Protein AF-0000000065965086 (afdb_homodimer)

Nearest PDB structures (foldseek):
  2e5x-assembly1_A-2  TM=9.501E-01  e=7.222E-26  Pyrococcus horikoshii OT3
  2dvn-assembly1_A  TM=9.472E-01  e=3.959E-25  Pyrococcus horikoshii
  2mjp-assembly1_B  TM=9.257E-01  e=1.430E-22  Methanocaldococcus jannaschii
  2j4e-assembly4_H  TM=9.354E-01  e=2.066E-20  Homo sapiens
  2j4e-assembly1_A  TM=9.340E-01  e=8.715E-20  Homo sapiens

InterPro domains:
  IPR002637 RdgB/HAM1 [PF01725] (10-184)
  IPR002637 RdgB/HAM1 [PTHR11067] (7-189)
  IPR002637 RdgB/HAM1 [TIGR00042] (8-185)
  IPR002637 RdgB/HAM1 [cd00515] (8-184)
  IPR020922 dITP/XTP pyrophosphatase [MF_01405] (6-187)
  IPR029001 Inosine triphosphate pyrophosphatase-like [G3DSA:3.90.950.10] (6-189)
  IPR029001 Inosine triphosphate pyrophosphatase-like [SSF52972] (7-188)

Radius of gyration: 23.3 Å; Cα contacts (8 Å, |Δi|>4): 854; chains: 2; bounding box: 51×69×40 Å

Secondary structure (DSSP, 8-state):
-BPTTPPEEEE-S-HHHHHHHHHHHHTTT--EEEE-S----B--S-HHHHHHHHHHHHHHHH-S-EEEEEEEEEEGGGTTEEETTHHHHHTTTHHHHHHHHTTT-S--EEEEEEEEEEE-SS-EEEEEEEEEEEE-SS---SSSSTTGGGEEETT-SS-GGGS-HHHHTTT-HHHHHHHHHHHHHHHHB---/-BPTTPPEEEE-S-HHHHHHHHHHHHTTT--EEEE-S----B--S-HHHHHHHHHHHHHHHH-S-EEEEEEEEEEGGGTTEEETTHHHHHTTTHHHHHHHHTTT-S--EEEEEEEEEEE-SS-EEEEEEEEEEEE-SS---SSSSTTGGGEEETT-SS-GGGS-HHHHTTT-HHHHHHHHHHHHHHHHB---

Structure (mmCIF, N/CA/C/O backbone):
data_AF-0000000065965086-model_v1
#
loop_
_entity.id
_entity.type
_entity.pdbx_description
1 polymer 'dITP/XTP pyrophosphatase'
#
loop_
_atom_site.group_PDB
_atom_site.id
_atom_site.type_symbol
_atom_site.label_atom_id
_atom_site.label_alt_id
_atom_site.label_comp_id
_atom_site.label_asym_id
_atom_site.label_entity_id
_atom_site.label_seq_id
_atom_site.pdbx_PDB_ins_code
_atom_site.Cartn_x
_atom_site.Cartn_y
_atom_site.Cartn_z
_atom_site.occupancy
_atom_site.B_iso_or_equiv
_atom_site.auth_seq_id
_atom_site.auth_comp_id
_atom_site.auth_asym_id
_atom_site.auth_atom_id
_atom_site.pdbx_PDB_model_num
ATOM 1 N N . MET A 1 1 ? -24.266 24.391 8.789 1 73.25 1 MET A N 1
ATOM 2 C CA . MET A 1 1 ? -23.047 25.047 9.258 1 73.25 1 MET A CA 1
ATOM 3 C C . MET A 1 1 ? -22.625 24.516 10.617 1 73.25 1 MET A C 1
ATOM 5 O O . MET A 1 1 ? -23.469 24.078 11.406 1 73.25 1 MET A O 1
ATOM 9 N N . LEU A 1 2 ? -21.281 24.438 10.75 1 80.5 2 LEU A N 1
ATOM 10 C CA . LEU A 1 2 ? -20.75 23.922 12 1 80.5 2 LEU A CA 1
ATOM 11 C C . LEU A 1 2 ? -20.844 24.953 13.109 1 80.5 2 LEU A C 1
ATOM 13 O O . LEU A 1 2 ? -20.656 26.156 12.867 1 80.5 2 LEU A O 1
ATOM 17 N N . ARG A 1 3 ? -21.391 24.547 14.281 1 74.69 3 ARG A N 1
ATOM 18 C CA . ARG A 1 3 ? -21.438 25.453 15.422 1 74.69 3 ARG A CA 1
ATOM 19 C C . ARG A 1 3 ? -20.047 25.922 15.805 1 74.69 3 ARG A C 1
ATOM 21 O O . ARG A 1 3 ? -19.078 25.156 15.719 1 74.69 3 ARG A O 1
ATOM 28 N N . ARG A 1 4 ? -19.969 27.125 16.172 1 74.5 4 ARG A N 1
ATOM 29 C CA . ARG A 1 4 ? -18.703 27.688 16.609 1 74.5 4 ARG A CA 1
ATOM 30 C C . ARG A 1 4 ? -18.203 26.969 17.859 1 74.5 4 ARG A C 1
ATOM 32 O O . ARG A 1 4 ? -18.984 26.656 18.75 1 74.5 4 ARG A O 1
ATOM 39 N N . GLY A 1 5 ? -16.906 26.719 17.891 1 77.19 5 GLY A N 1
ATOM 40 C CA . GLY A 1 5 ? -16.297 26.141 19.078 1 77.19 5 GLY A CA 1
ATOM 41 C C . GLY A 1 5 ? -16.375 24.625 19.109 1 77.19 5 GLY A C 1
ATOM 42 O O . GLY A 1 5 ? -15.969 24 20.094 1 77.19 5 GLY A O 1
ATOM 43 N N . VAL A 1 6 ? -16.875 24.078 18.078 1 84.19 6 VAL A N 1
ATOM 44 C CA . VAL A 1 6 ? -17.016 22.625 18.062 1 84.19 6 VAL A CA 1
ATOM 45 C C . VAL A 1 6 ? -15.633 21.969 17.938 1 84.19 6 VAL A C 1
ATOM 47 O O . VAL A 1 6 ? -14.781 22.438 17.188 1 84.19 6 VAL A O 1
ATOM 50 N N . LYS A 1 7 ? -15.43 20.906 18.719 1 94.12 7 LYS A N 1
ATOM 51 C CA . LYS A 1 7 ? -14.203 20.125 18.656 1 94.12 7 LYS A CA 1
ATOM 52 C C . LYS A 1 7 ? -14.195 19.219 17.438 1 94.12 7 LYS A C 1
ATOM 54 O O . LYS A 1 7 ? -15.172 18.516 17.172 1 94.12 7 LYS A O 1
ATOM 59 N N . ILE A 1 8 ? -13.172 19.266 16.75 1 97.44 8 ILE A N 1
ATOM 60 C CA . ILE A 1 8 ? -13.039 18.453 15.547 1 97.44 8 ILE A CA 1
ATOM 61 C C . ILE A 1 8 ? -12.227 17.203 15.875 1 97.44 8 ILE A C 1
ATOM 63 O O . ILE A 1 8 ? -11.141 17.281 16.453 1 97.44 8 ILE A O 1
ATOM 67 N N . GLY A 1 9 ? -12.781 16.016 15.57 1 98.38 9 GLY A N 1
ATOM 68 C CA . GLY A 1 9 ? -12.047 14.781 15.758 1 98.38 9 GLY A CA 1
ATOM 69 C C . GLY A 1 9 ? -10.953 14.578 14.719 1 98.38 9 GLY A C 1
ATOM 70 O O . GLY A 1 9 ? -11.133 14.906 13.547 1 98.38 9 GLY A O 1
ATOM 71 N N . VAL A 1 10 ? -9.836 14.062 15.211 1 98.69 10 VAL A N 1
ATOM 72 C CA . VAL A 1 10 ? -8.758 13.648 14.328 1 98.69 10 VAL A CA 1
ATOM 73 C C . VAL A 1 10 ? -8.586 12.133 14.406 1 98.69 10 VAL A C 1
ATOM 75 O O . VAL A 1 10 ? -8.289 11.594 15.477 1 98.69 10 VAL A O 1
ATOM 78 N N . LEU A 1 11 ? -8.812 11.477 13.281 1 98.56 11 LEU A N 1
ATOM 79 C CA . LEU A 1 11 ? -8.594 10.031 13.25 1 98.56 11 LEU A CA 1
ATOM 80 C C . LEU A 1 11 ? -7.258 9.695 12.594 1 98.56 11 LEU A C 1
ATOM 82 O O . LEU A 1 11 ? -7.125 9.805 11.367 1 98.56 11 LEU A O 1
ATOM 86 N N . THR A 1 12 ? -6.324 9.281 13.422 1 97.62 12 THR A N 1
ATOM 87 C CA . THR A 1 12 ? -5.016 8.82 12.969 1 97.62 12 THR A CA 1
ATOM 88 C C . THR A 1 12 ? -4.418 7.824 13.953 1 97.62 12 THR A C 1
ATOM 90 O O . THR A 1 12 ? -4.602 7.961 15.164 1 97.62 12 THR A O 1
ATOM 93 N N . ASN A 1 13 ? -3.762 6.828 13.43 1 94.31 13 ASN A N 1
ATOM 94 C CA . ASN A 1 13 ? -3.057 5.887 14.289 1 94.31 13 ASN A CA 1
ATOM 95 C C . ASN A 1 13 ? -1.601 6.293 14.492 1 94.31 13 ASN A C 1
ATOM 97 O O . ASN A 1 13 ? -0.839 5.582 15.148 1 94.31 13 ASN A O 1
ATOM 101 N N . ASN A 1 14 ? -1.212 7.398 13.922 1 95.12 14 ASN A N 1
ATOM 102 C CA . ASN A 1 14 ? 0.123 7.969 14.078 1 95.12 14 ASN A CA 1
ATOM 103 C C . ASN A 1 14 ? 0.13 9.133 15.062 1 95.12 14 ASN A C 1
ATOM 105 O O . ASN A 1 14 ? -0.275 10.242 14.719 1 95.12 14 ASN A O 1
ATOM 109 N N . GLU A 1 15 ? 0.696 8.883 16.234 1 95.75 15 GLU A N 1
ATOM 110 C CA . GLU A 1 15 ? 0.682 9.883 17.297 1 95.75 15 GLU A CA 1
ATOM 111 C C . GLU A 1 15 ? 1.448 11.141 16.891 1 95.75 15 GLU A C 1
ATOM 113 O O . GLU A 1 15 ? 1.092 12.25 17.297 1 95.75 15 GLU A O 1
ATOM 118 N N . ASN A 1 16 ? 2.463 10.977 16.125 1 96.19 16 ASN A N 1
ATOM 119 C CA . ASN A 1 16 ? 3.246 12.117 15.672 1 96.19 16 ASN A CA 1
ATOM 120 C C . ASN A 1 16 ? 2.42 13.047 14.789 1 96.19 16 ASN A C 1
ATOM 122 O O . ASN A 1 16 ? 2.535 14.273 14.891 1 96.19 16 ASN A O 1
ATOM 126 N N . LYS A 1 17 ? 1.606 12.43 13.945 1 97.19 17 LYS A N 1
ATOM 127 C CA . LYS A 1 17 ? 0.723 13.242 13.109 1 97.19 17 LYS A CA 1
ATOM 128 C C . LYS A 1 17 ? -0.231 14.07 13.961 1 97.19 17 LYS A C 1
ATOM 130 O O . LYS A 1 17 ? -0.473 15.242 13.672 1 97.19 17 LYS A O 1
ATOM 135 N N . PHE A 1 18 ? -0.78 13.508 14.961 1 97.69 18 PHE A N 1
ATOM 136 C CA . PHE A 1 18 ? -1.714 14.227 15.82 1 97.69 18 PHE A CA 1
ATOM 137 C C . PHE A 1 18 ? -1.021 15.391 16.516 1 97.69 18 PHE A C 1
ATOM 139 O O . PHE A 1 18 ? -1.572 16.5 16.594 1 97.69 18 PHE A O 1
ATOM 146 N N . ILE A 1 19 ? 0.14 15.133 17.031 1 97.38 19 ILE A N 1
ATOM 147 C CA . ILE A 1 19 ? 0.905 16.156 17.719 1 97.38 19 ILE A CA 1
ATOM 148 C C . ILE A 1 19 ? 1.175 17.328 16.781 1 97.38 19 ILE A C 1
ATOM 150 O O . ILE A 1 19 ? 1.008 18.484 17.156 1 97.38 19 ILE A O 1
ATOM 154 N N . GLU A 1 20 ? 1.538 17.031 15.57 1 97.75 20 GLU A N 1
ATOM 155 C CA . GLU A 1 20 ? 1.767 18.078 14.578 1 97.75 20 GLU A CA 1
ATOM 156 C C . GLU A 1 20 ? 0.499 18.891 14.328 1 97.75 20 GLU A C 1
ATOM 158 O O . GLU A 1 20 ? 0.535 20.125 14.336 1 97.75 20 GLU A O 1
ATOM 163 N N . LEU A 1 21 ? -0.582 18.219 14.109 1 97.88 21 LEU A N 1
ATOM 164 C CA . LEU A 1 21 ? -1.849 18.875 13.812 1 97.88 21 LEU A CA 1
ATOM 165 C C . LEU A 1 21 ? -2.297 19.75 14.984 1 97.88 21 LEU A C 1
ATOM 167 O O . LEU A 1 21 ? -2.777 20.859 14.789 1 97.88 21 LEU A O 1
ATOM 171 N N . LYS A 1 22 ? -2.162 19.188 16.125 1 97.19 22 LYS A N 1
ATOM 172 C CA . LYS A 1 22 ? -2.543 19.922 17.328 1 97.19 22 LYS A CA 1
ATOM 173 C C . LYS A 1 22 ? -1.755 21.234 17.453 1 97.19 22 LYS A C 1
ATOM 175 O O . LYS A 1 22 ? -2.318 22.266 17.781 1 97.19 22 LYS A O 1
ATOM 180 N N . GLU A 1 23 ? -0.49 21.125 17.188 1 96.88 23 GLU A N 1
ATOM 181 C CA . GLU A 1 23 ? 0.363 22.312 17.25 1 96.88 23 GLU A CA 1
ATOM 182 C C . GLU A 1 23 ? -0.051 23.328 16.188 1 96.88 23 GLU A C 1
ATOM 184 O O . GLU A 1 23 ? -0.12 24.531 16.484 1 96.88 23 GLU A O 1
ATOM 189 N N . ILE A 1 24 ? -0.309 22.906 15 1 97 24 ILE A N 1
ATOM 190 C CA . ILE A 1 24 ? -0.729 23.797 13.906 1 97 24 ILE A CA 1
ATOM 191 C C . ILE A 1 24 ? -2.057 24.453 14.266 1 97 24 ILE A C 1
ATOM 193 O O . ILE A 1 24 ? -2.244 25.656 14.023 1 97 24 ILE A O 1
ATOM 197 N N . ALA A 1 25 ? -2.924 23.719 14.867 1 96.5 25 ALA A N 1
ATOM 198 C CA . ALA A 1 25 ? -4.285 24.156 15.156 1 96.5 25 ALA A CA 1
ATOM 199 C C . ALA A 1 25 ? -4.285 25.344 16.125 1 96.5 25 ALA A C 1
ATOM 201 O O . ALA A 1 25 ? -5.203 26.172 16.109 1 96.5 25 ALA A O 1
ATOM 202 N N . LYS A 1 26 ? -3.283 25.391 16.922 1 93.69 26 LYS A N 1
ATOM 203 C CA . LYS A 1 26 ? -3.162 26.484 17.891 1 93.69 26 LYS A CA 1
ATOM 204 C C . LYS A 1 26 ? -3.154 27.828 17.172 1 93.69 26 LYS A C 1
ATOM 206 O O . LYS A 1 26 ? -3.674 28.828 17.703 1 93.69 26 LYS A O 1
ATOM 211 N N . ASN A 1 27 ? -2.625 27.828 16.031 1 93.19 27 ASN A N 1
ATOM 212 C CA . ASN A 1 27 ? -2.514 29.062 15.273 1 93.19 27 ASN A CA 1
ATOM 213 C C . ASN A 1 27 ? -3.863 29.5 14.711 1 93.19 27 ASN A C 1
ATOM 215 O O . ASN A 1 27 ? -4.016 30.656 14.273 1 93.19 27 ASN A O 1
ATOM 219 N N . PHE A 1 28 ? -4.828 28.672 14.758 1 93.62 28 PHE A N 1
ATOM 220 C CA . PHE A 1 28 ? -6.113 28.969 14.141 1 93.62 28 PHE A CA 1
ATOM 221 C C . PHE A 1 28 ? -7.238 28.906 15.172 1 93.62 28 PHE A C 1
ATOM 223 O O . PHE A 1 28 ? -8.414 29.047 14.82 1 93.62 28 PHE A O 1
ATOM 230 N N . ASN A 1 29 ? -6.949 28.688 16.438 1 90.75 29 ASN A N 1
ATOM 231 C CA . ASN A 1 29 ? -7.914 28.562 17.531 1 90.75 29 ASN A CA 1
ATOM 232 C C . ASN A 1 29 ? -8.922 27.453 17.266 1 90.75 29 ASN A C 1
ATOM 234 O O . ASN A 1 29 ? -10.125 27.641 17.453 1 90.75 29 ASN A O 1
ATOM 238 N N . ILE A 1 30 ? -8.484 26.359 16.656 1 95.12 30 ILE A N 1
ATOM 239 C CA . ILE A 1 30 ? -9.289 25.172 16.422 1 95.12 30 ILE A CA 1
ATOM 240 C C . ILE A 1 30 ? -8.953 24.109 17.469 1 95.12 30 ILE A C 1
ATOM 242 O O . ILE A 1 30 ? -7.777 23.844 17.75 1 95.12 30 ILE A O 1
ATOM 246 N N . GLU A 1 31 ? -9.898 23.562 18.031 1 95.31 31 GLU A N 1
ATOM 247 C CA . GLU A 1 31 ? -9.703 22.5 19.016 1 95.31 31 GLU A CA 1
ATOM 248 C C . GLU A 1 31 ? -9.828 21.125 18.375 1 95.31 31 GLU A C 1
ATOM 250 O O . GLU A 1 31 ? -10.836 20.828 17.734 1 95.31 31 GLU A O 1
ATOM 255 N N . LEU A 1 32 ? -8.812 20.359 18.578 1 97.75 32 LEU A N 1
ATOM 256 C CA . LEU A 1 32 ? -8.781 19.016 18 1 97.75 32 LEU A CA 1
ATOM 257 C C . LEU A 1 32 ? -8.859 17.953 19.094 1 97.75 32 LEU A C 1
ATOM 259 O O . LEU A 1 32 ? -8.336 18.141 20.188 1 97.75 32 LEU A O 1
ATOM 263 N N . GLU A 1 33 ? -9.5 16.859 18.812 1 97.62 33 GLU A N 1
ATOM 264 C CA . GLU A 1 33 ? -9.562 15.68 19.656 1 97.62 33 GLU A CA 1
ATOM 265 C C . GLU A 1 33 ? -9.047 14.438 18.938 1 97.62 33 GLU A C 1
ATOM 267 O O . GLU A 1 33 ? -9.461 14.164 17.812 1 97.62 33 GLU A O 1
ATOM 272 N N . HIS A 1 34 ? -8.18 13.742 19.625 1 97.81 34 HIS A N 1
ATOM 273 C CA . HIS A 1 34 ? -7.672 12.5 19.031 1 97.81 34 HIS A CA 1
ATOM 274 C C . HIS A 1 34 ? -8.695 11.375 19.156 1 97.81 34 HIS A C 1
ATOM 276 O O . HIS A 1 34 ? -9.023 10.945 20.266 1 97.81 34 HIS A O 1
ATOM 282 N N . LEU A 1 35 ? -9.219 10.945 18.062 1 97.56 35 LEU A N 1
ATOM 283 C CA . LEU A 1 35 ? -10.18 9.852 18.062 1 97.56 35 LEU A CA 1
ATOM 284 C C . LEU A 1 35 ? -9.461 8.5 18.094 1 97.56 35 LEU A C 1
ATOM 286 O O . LEU A 1 35 ? -8.484 8.297 17.359 1 97.56 35 LEU A O 1
ATOM 290 N N . ARG A 1 36 ? -9.922 7.641 18.906 1 93.5 36 ARG A N 1
ATOM 291 C CA . ARG A 1 36 ? -9.383 6.285 18.984 1 93.5 36 ARG A CA 1
ATOM 292 C C . ARG A 1 36 ? -10.195 5.328 18.109 1 93.5 36 ARG A C 1
ATOM 294 O O . ARG A 1 36 ? -11.422 5.258 18.234 1 93.5 36 ARG A O 1
ATOM 301 N N . GLY A 1 37 ? -9.562 4.734 17.234 1 93.69 37 GLY A N 1
ATOM 302 C CA . GLY A 1 37 ? -10.211 3.797 16.328 1 93.69 37 GLY A CA 1
ATOM 303 C C . GLY A 1 37 ? -9.367 3.443 15.125 1 93.69 37 GLY A C 1
ATOM 304 O O . GLY A 1 37 ? -8.25 3.945 14.969 1 93.69 37 GLY A O 1
ATOM 305 N N . GLU A 1 38 ? -9.945 2.588 14.32 1 93.31 38 GLU A N 1
ATOM 306 C CA . GLU A 1 38 ? -9.227 2.135 13.133 1 93.31 38 GLU A CA 1
ATOM 307 C C . GLU A 1 38 ? -9.461 3.074 11.953 1 93.31 38 GLU A C 1
ATOM 309 O O . GLU A 1 38 ? -10.602 3.443 11.664 1 93.31 38 GLU A O 1
ATOM 314 N N . LYS A 1 39 ? -8.461 3.502 11.445 1 96.94 39 LYS A N 1
ATOM 315 C CA . LYS A 1 39 ? -8.531 4.234 10.18 1 96.94 39 LYS A CA 1
ATOM 316 C C . LYS A 1 39 ? -8.391 3.293 8.992 1 96.94 39 LYS A C 1
ATOM 318 O O . LYS A 1 39 ? -7.285 2.826 8.688 1 96.94 39 LYS A O 1
ATOM 323 N N . ILE A 1 40 ? -9.461 3.029 8.258 1 97.06 40 ILE A N 1
ATOM 324 C CA . ILE A 1 40 ? -9.438 2.129 7.109 1 97.06 40 ILE A CA 1
ATOM 325 C C . ILE A 1 40 ? -9.055 2.908 5.852 1 97.06 40 ILE A C 1
ATOM 327 O O . ILE A 1 40 ? -9.672 3.924 5.527 1 97.06 40 ILE A O 1
ATOM 331 N N . GLU A 1 41 ? -8.078 2.484 5.227 1 98.06 41 GLU A N 1
ATOM 332 C CA . GLU A 1 41 ? -7.609 3.117 3.994 1 98.06 41 GLU A CA 1
ATOM 333 C C . GLU A 1 41 ? -7.629 2.135 2.826 1 98.06 41 GLU A C 1
ATOM 335 O O . GLU A 1 41 ? -7.305 0.957 2.994 1 98.06 41 GLU A O 1
ATOM 340 N N . ILE A 1 42 ? -7.996 2.588 1.688 1 98.31 42 ILE A N 1
ATOM 341 C CA . ILE A 1 42 ? -7.973 1.76 0.488 1 98.31 42 ILE A CA 1
ATOM 342 C C . ILE A 1 42 ? -6.609 1.865 -0.189 1 98.31 42 ILE A C 1
ATOM 344 O O . ILE A 1 42 ? -5.855 2.809 0.063 1 98.31 42 ILE A O 1
ATOM 348 N N . GLN A 1 43 ? -6.285 0.896 -1.008 1 97.62 43 GLN A N 1
ATOM 349 C CA . GLN A 1 43 ? -5.117 1.014 -1.877 1 97.62 43 GLN A CA 1
ATOM 350 C C . GLN A 1 43 ? -5.426 1.885 -3.092 1 97.62 43 GLN A C 1
ATOM 352 O O . GLN A 1 43 ? -6.457 1.712 -3.742 1 97.62 43 GLN A O 1
ATOM 357 N N . SER A 1 44 ? -4.645 2.844 -3.283 1 96.94 44 SER A N 1
ATOM 358 C CA . SER A 1 44 ? -4.77 3.775 -4.398 1 96.94 44 SER A CA 1
ATOM 359 C C . SER A 1 44 ? -3.496 4.59 -4.586 1 96.94 44 SER A C 1
ATOM 361 O O . SER A 1 44 ? -2.723 4.766 -3.641 1 96.94 44 SER A O 1
ATOM 363 N N . ASP A 1 45 ? -3.285 5.043 -5.812 1 95.25 45 ASP A N 1
ATOM 364 C CA . ASP A 1 45 ? -2.16 5.941 -6.059 1 95.25 45 ASP A CA 1
ATOM 365 C C . ASP A 1 45 ? -2.549 7.395 -5.809 1 95.25 45 ASP A C 1
ATOM 367 O O . ASP A 1 45 ? -1.71 8.289 -5.898 1 95.25 45 ASP A O 1
ATOM 371 N N . ASP A 1 46 ? -3.783 7.613 -5.438 1 96.69 46 ASP A N 1
ATOM 372 C CA . ASP A 1 46 ? -4.336 8.945 -5.227 1 96.69 46 ASP A CA 1
ATOM 373 C C . ASP A 1 46 ? -4.617 9.195 -3.746 1 96.69 46 ASP A C 1
ATOM 375 O O . ASP A 1 46 ? -5.633 8.75 -3.215 1 96.69 46 ASP A O 1
ATOM 379 N N . LEU A 1 47 ? -3.805 10.023 -3.15 1 98.19 47 LEU A N 1
ATOM 380 C CA . LEU A 1 47 ? -3.924 10.297 -1.723 1 98.19 47 LEU A CA 1
ATOM 381 C C . LEU A 1 47 ? -5.285 10.906 -1.397 1 98.19 47 LEU A C 1
ATOM 383 O O . LEU A 1 47 ? -5.84 10.656 -0.323 1 98.19 47 LEU A O 1
ATOM 387 N N . GLU A 1 48 ? -5.754 11.734 -2.328 1 98.25 48 GLU A N 1
ATOM 388 C CA . GLU A 1 48 ? -7.055 12.359 -2.088 1 98.25 48 GLU A CA 1
ATOM 389 C C . GLU A 1 48 ? -8.156 11.312 -1.99 1 98.25 48 GLU A C 1
ATOM 391 O O . GLU A 1 48 ? -9.016 11.391 -1.104 1 98.25 48 GLU A O 1
ATOM 396 N N . GLU A 1 49 ? -8.109 10.383 -2.941 1 98.19 49 GLU A N 1
ATOM 397 C CA . GLU A 1 49 ? -9.086 9.297 -2.92 1 98.19 49 GLU A CA 1
ATOM 398 C C . GLU A 1 49 ? -8.984 8.492 -1.627 1 98.19 49 GLU A C 1
ATOM 400 O O . GLU A 1 49 ? -10.008 8.133 -1.034 1 98.19 49 GLU A O 1
ATOM 405 N N . ILE A 1 50 ? -7.797 8.203 -1.181 1 98.62 50 ILE A N 1
ATOM 406 C CA . ILE A 1 50 ? -7.559 7.434 0.038 1 98.62 50 ILE A CA 1
ATOM 407 C C . ILE A 1 50 ? -8.117 8.188 1.241 1 98.62 50 ILE A C 1
ATOM 409 O O . ILE A 1 50 ? -8.883 7.629 2.033 1 98.62 50 ILE A O 1
ATOM 413 N N . SER A 1 51 ? -7.789 9.453 1.349 1 98.69 51 SER A N 1
ATOM 414 C CA . SER A 1 51 ? -8.203 10.281 2.48 1 98.69 51 SER A CA 1
ATOM 415 C C . SER A 1 51 ? -9.719 10.453 2.512 1 98.69 51 SER A C 1
ATOM 417 O O . SER A 1 51 ? -10.344 10.328 3.568 1 98.69 51 SER A O 1
ATOM 419 N N . ARG A 1 52 ? -10.281 10.727 1.317 1 98.5 52 ARG A N 1
ATOM 420 C CA . ARG A 1 52 ? -11.727 10.93 1.226 1 98.5 52 ARG A CA 1
ATOM 421 C C . ARG A 1 52 ? -12.484 9.672 1.648 1 98.5 52 ARG A C 1
ATOM 423 O O . ARG A 1 52 ? -13.453 9.758 2.408 1 98.5 52 ARG A O 1
ATOM 430 N N . THR A 1 53 ? -12.031 8.531 1.158 1 98.31 53 THR A N 1
ATOM 431 C CA . THR A 1 53 ? -12.68 7.27 1.503 1 98.31 53 THR A CA 1
ATOM 432 C C . THR A 1 53 ? -12.531 6.977 2.992 1 98.31 53 THR A C 1
ATOM 434 O O . THR A 1 53 ? -13.492 6.559 3.646 1 98.31 53 THR A O 1
ATOM 437 N N . ALA A 1 54 ? -11.383 7.238 3.527 1 98.56 54 ALA A N 1
ATOM 438 C CA . ALA A 1 54 ? -11.141 7.027 4.953 1 98.56 54 ALA A CA 1
ATOM 439 C C . ALA A 1 54 ? -12.055 7.91 5.801 1 98.56 54 ALA A C 1
ATOM 441 O O . ALA A 1 54 ? -12.609 7.457 6.805 1 98.56 54 ALA A O 1
ATOM 442 N N . ALA A 1 55 ? -12.203 9.148 5.387 1 98.69 55 ALA A N 1
ATOM 443 C CA . ALA A 1 55 ? -13.039 10.086 6.129 1 98.69 55 ALA A CA 1
ATOM 444 C C . ALA A 1 55 ? -14.5 9.648 6.105 1 98.69 55 ALA A C 1
ATOM 446 O O . ALA A 1 55 ? -15.195 9.719 7.125 1 98.69 55 ALA A O 1
ATOM 447 N N . ASN A 1 56 ? -14.922 9.258 4.934 1 97.94 56 ASN A N 1
ATOM 448 C CA . ASN A 1 56 ? -16.297 8.797 4.801 1 97.94 56 ASN A CA 1
ATOM 449 C C . ASN A 1 56 ? -16.578 7.602 5.711 1 97.94 56 ASN A C 1
ATOM 451 O O . ASN A 1 56 ? -17.578 7.586 6.43 1 97.94 56 ASN A O 1
ATOM 455 N N . LEU A 1 57 ? -15.703 6.66 5.723 1 97.75 57 LEU A N 1
ATOM 456 C CA . LEU A 1 57 ? -15.844 5.473 6.559 1 97.75 57 LEU A CA 1
ATOM 457 C C . LEU A 1 57 ? -15.766 5.84 8.039 1 97.75 57 LEU A C 1
ATOM 459 O O . LEU A 1 57 ? -16.516 5.305 8.852 1 97.75 57 LEU A O 1
ATOM 463 N N . ALA A 1 58 ? -14.875 6.723 8.359 1 98.31 58 ALA A N 1
ATOM 464 C CA . ALA A 1 58 ? -14.727 7.164 9.742 1 98.31 58 ALA A CA 1
ATOM 465 C C . ALA A 1 58 ? -16.016 7.812 10.25 1 98.31 58 ALA A C 1
ATOM 467 O O . ALA A 1 58 ? -16.406 7.59 11.398 1 98.31 58 ALA A O 1
ATOM 468 N N . TYR A 1 59 ? -16.625 8.602 9.445 1 98.12 59 TYR A N 1
ATOM 469 C CA . TYR A 1 59 ? -17.828 9.297 9.859 1 98.12 59 TYR A CA 1
ATOM 470 C C . TYR A 1 59 ? -18.938 8.312 10.188 1 98.12 59 TYR A C 1
ATOM 472 O O . TYR A 1 59 ? -19.75 8.555 11.086 1 98.12 59 TYR A O 1
ATOM 480 N N . LEU A 1 60 ? -19 7.234 9.438 1 97 60 LEU A N 1
ATOM 481 C CA . LEU A 1 60 ? -20.031 6.227 9.68 1 97 60 LEU A CA 1
ATOM 482 C C . LEU A 1 60 ? -19.891 5.637 11.078 1 97 60 LEU A C 1
ATOM 484 O O . LEU A 1 60 ? -20.875 5.152 11.648 1 97 60 LEU A O 1
ATOM 488 N N . ILE A 1 61 ? -18.75 5.719 11.641 1 96.75 61 ILE A N 1
ATOM 489 C CA . ILE A 1 61 ? -18.469 5.137 12.953 1 96.75 61 ILE A CA 1
ATOM 490 C C . ILE A 1 61 ? -18.625 6.203 14.031 1 96.75 61 ILE A C 1
ATOM 492 O O . ILE A 1 61 ? -19.312 5.996 15.031 1 96.75 61 ILE A O 1
ATOM 496 N N . PHE A 1 62 ? -18.047 7.34 13.828 1 97.31 62 PHE A N 1
ATOM 497 C CA . PHE A 1 62 ? -17.922 8.328 14.891 1 97.31 62 PHE A CA 1
ATOM 498 C C . PHE A 1 62 ? -19.094 9.297 14.859 1 97.31 62 PHE A C 1
ATOM 500 O O . PHE A 1 62 ? -19.453 9.875 15.891 1 97.31 62 PHE A O 1
ATOM 507 N N . ARG A 1 63 ? -19.672 9.578 13.734 1 97.19 63 ARG A N 1
ATOM 508 C CA . ARG A 1 63 ? -20.859 10.398 13.539 1 97.19 63 ARG A CA 1
ATOM 509 C C . ARG A 1 63 ? -20.688 11.773 14.156 1 97.19 63 ARG A C 1
ATOM 511 O O . ARG A 1 63 ? -21.578 12.273 14.836 1 97.19 63 ARG A O 1
ATOM 518 N N . ARG A 1 64 ? -19.578 12.406 13.984 1 96.81 64 ARG A N 1
ATOM 519 C CA . ARG A 1 64 ? -19.25 13.758 14.406 1 96.81 64 ARG A CA 1
ATOM 520 C C . ARG A 1 64 ? -18.25 14.406 13.453 1 96.81 64 ARG A C 1
ATOM 522 O O . ARG A 1 64 ? -17.594 13.711 12.68 1 96.81 64 ARG A O 1
ATOM 529 N N . PRO A 1 65 ? -18.141 15.719 13.453 1 97.69 65 PRO A N 1
ATOM 530 C CA . PRO A 1 65 ? -17.141 16.375 12.602 1 97.69 65 PRO A CA 1
ATOM 531 C C . PRO A 1 65 ? -15.734 15.867 12.859 1 97.69 65 PRO A C 1
ATOM 533 O O . PRO A 1 65 ? -15.297 15.805 14.016 1 97.69 65 PRO A O 1
ATOM 536 N N . LEU A 1 66 ? -15.07 15.5 11.797 1 98.62 66 LEU A N 1
ATOM 537 C CA . LEU A 1 66 ? -13.727 14.953 11.977 1 98.62 66 LEU A CA 1
ATOM 538 C C . LEU A 1 66 ? -12.859 15.227 10.75 1 98.62 66 LEU A C 1
ATOM 540 O O . LEU A 1 66 ? -13.367 15.625 9.703 1 98.62 66 LEU A O 1
ATOM 544 N N . ILE A 1 67 ? -11.562 15.086 10.945 1 98.75 67 ILE A N 1
ATOM 545 C CA . ILE A 1 67 ? -10.617 15.117 9.836 1 98.75 67 ILE A CA 1
ATOM 546 C C . ILE A 1 67 ? -9.766 13.844 9.844 1 98.75 67 ILE A C 1
ATOM 548 O O . ILE A 1 67 ? -9.547 13.25 10.898 1 98.75 67 ILE A O 1
ATOM 552 N N . VAL A 1 68 ? -9.406 13.438 8.656 1 98.5 68 VAL A N 1
ATOM 553 C CA . VAL A 1 68 ? -8.406 12.391 8.43 1 98.5 68 VAL A CA 1
ATOM 554 C C . VAL A 1 68 ? -7.277 12.938 7.559 1 98.5 68 VAL A C 1
ATOM 556 O O . VAL A 1 68 ? -7.504 13.805 6.715 1 98.5 68 VAL A O 1
ATOM 559 N N . ASP A 1 69 ? -6.125 12.5 7.891 1 95.94 69 ASP A N 1
ATOM 560 C CA . ASP A 1 69 ? -4.98 12.93 7.098 1 95.94 69 ASP A CA 1
ATOM 561 C C . ASP A 1 69 ? -4.23 11.727 6.516 1 95.94 69 ASP A C 1
ATOM 563 O O . ASP A 1 69 ? -4.105 10.695 7.172 1 95.94 69 ASP A O 1
ATOM 567 N N . ASP A 1 70 ? -3.918 11.781 5.254 1 96.44 70 ASP A N 1
ATOM 568 C CA . ASP A 1 70 ? -3.023 10.844 4.59 1 96.44 70 ASP A CA 1
ATOM 569 C C . ASP A 1 70 ? -1.882 11.57 3.887 1 96.44 70 ASP A C 1
ATOM 571 O O . ASP A 1 70 ? -2.109 12.555 3.18 1 96.44 70 ASP A O 1
ATOM 575 N N . SER A 1 71 ? -0.742 11.125 4.215 1 98 71 SER A N 1
ATOM 576 C CA . SER A 1 71 ? 0.441 11.797 3.688 1 98 71 SER A CA 1
ATOM 577 C C . SER A 1 71 ? 1.392 10.805 3.023 1 98 71 SER A C 1
ATOM 579 O O . SER A 1 71 ? 1.355 9.609 3.322 1 98 71 SER A O 1
ATOM 581 N N . GLY A 1 72 ? 2.176 11.336 2.1 1 98.38 72 GLY A N 1
ATOM 582 C CA . GLY A 1 72 ? 3.168 10.5 1.433 1 98.38 72 GLY A CA 1
ATOM 583 C C . GLY A 1 72 ? 4.402 11.273 1.008 1 98.38 72 GLY A C 1
ATOM 584 O O . GLY A 1 72 ? 4.344 12.492 0.814 1 98.38 72 GLY A O 1
ATOM 585 N N . LEU A 1 73 ? 5.535 10.594 0.975 1 98.88 73 LEU A N 1
ATOM 586 C CA . LEU A 1 73 ? 6.746 11.07 0.314 1 98.88 73 LEU A CA 1
ATOM 587 C C . LEU A 1 73 ? 6.793 10.602 -1.137 1 98.88 73 LEU A C 1
ATOM 589 O O . LEU A 1 73 ? 6.477 9.445 -1.431 1 98.88 73 LEU A O 1
ATOM 593 N N . PHE A 1 74 ? 7.121 11.445 -2.041 1 98.94 74 PHE A N 1
ATOM 594 C CA . PHE A 1 74 ? 7.191 11.141 -3.467 1 98.94 74 PHE A CA 1
ATOM 595 C C . PHE A 1 74 ? 8.547 11.547 -4.039 1 98.94 74 PHE A C 1
ATOM 597 O O . PHE A 1 74 ? 8.906 12.727 -4.012 1 98.94 74 PHE A O 1
ATOM 604 N N . VAL A 1 75 ? 9.273 10.602 -4.5 1 98.94 75 VAL A N 1
ATOM 605 C CA . VAL A 1 75 ? 10.609 10.844 -5.051 1 98.94 75 VAL A CA 1
ATOM 606 C C . VAL A 1 75 ? 10.57 10.719 -6.57 1 98.94 75 VAL A C 1
ATOM 608 O O . VAL A 1 75 ? 10.266 9.648 -7.102 1 98.94 75 VAL A O 1
ATOM 611 N N . GLN A 1 76 ? 10.891 11.742 -7.25 1 98.62 76 GLN A N 1
ATOM 612 C CA . GLN A 1 76 ? 10.703 11.828 -8.695 1 98.62 76 GLN A CA 1
ATOM 613 C C . GLN A 1 76 ? 11.5 10.742 -9.414 1 98.62 76 GLN A C 1
ATOM 615 O O . GLN A 1 76 ? 10.953 10.023 -10.258 1 98.62 76 GLN A O 1
ATOM 620 N N . ALA A 1 77 ? 12.742 10.547 -9.078 1 98.69 77 ALA A N 1
ATOM 621 C CA . ALA A 1 77 ? 13.625 9.617 -9.773 1 98.69 77 ALA A CA 1
ATOM 622 C C . ALA A 1 77 ? 13.203 8.172 -9.523 1 98.69 77 ALA A C 1
ATOM 624 O O . ALA A 1 77 ? 13.672 7.25 -10.195 1 98.69 77 ALA A O 1
ATOM 625 N N . LEU A 1 78 ? 12.367 7.961 -8.578 1 98.75 78 LEU A N 1
ATOM 626 C CA . LEU A 1 78 ? 11.875 6.625 -8.25 1 98.75 78 LEU A CA 1
ATOM 627 C C . LEU A 1 78 ? 10.414 6.469 -8.688 1 98.75 78 LEU A C 1
ATOM 629 O O . LEU A 1 78 ? 9.656 5.738 -8.047 1 98.75 78 LEU A O 1
ATOM 633 N N . GLN A 1 79 ? 10.008 7.293 -9.602 1 98.38 79 GLN A N 1
ATOM 634 C CA . GLN A 1 79 ? 8.656 7.258 -10.141 1 98.38 79 GLN A CA 1
ATOM 635 C C . GLN A 1 79 ? 7.617 7.477 -9.047 1 98.38 79 GLN A C 1
ATOM 637 O O . GLN A 1 79 ? 6.605 6.773 -9 1 98.38 79 GLN A O 1
ATOM 642 N N . ASN A 1 80 ? 7.945 8.32 -8.062 1 98.56 80 ASN A N 1
ATOM 643 C CA . ASN A 1 80 ? 7.082 8.773 -6.973 1 98.56 80 ASN A CA 1
ATOM 644 C C . ASN A 1 80 ? 6.977 7.73 -5.867 1 98.56 80 ASN A C 1
ATOM 646 O O . ASN A 1 80 ? 6.098 7.816 -5.008 1 98.56 80 ASN A O 1
ATOM 650 N N . PHE A 1 81 ? 7.793 6.707 -5.875 1 98.81 81 PHE A N 1
ATOM 651 C CA . PHE A 1 81 ? 7.988 5.848 -4.715 1 98.81 81 PHE A CA 1
ATOM 652 C C . PHE A 1 81 ? 8.609 6.629 -3.561 1 98.81 81 PHE A C 1
ATOM 654 O O . PHE A 1 81 ? 9.555 7.395 -3.76 1 98.81 81 PHE A O 1
ATOM 661 N N . PRO A 1 82 ? 7.992 6.434 -2.365 1 98.75 82 PRO A N 1
ATOM 662 C CA . PRO A 1 82 ? 7.09 5.402 -1.849 1 98.75 82 PRO A CA 1
ATOM 663 C C . PRO A 1 82 ? 5.617 5.773 -2.012 1 98.75 82 PRO A C 1
ATOM 665 O O . PRO A 1 82 ? 4.742 4.914 -1.887 1 98.75 82 PRO A O 1
ATOM 668 N N . GLY A 1 83 ? 5.324 7.062 -2.256 1 98.38 83 GLY A N 1
ATOM 669 C CA . GLY A 1 83 ? 3.963 7.488 -2.549 1 98.38 83 GLY A CA 1
ATOM 670 C C . GLY A 1 83 ? 2.996 7.219 -1.411 1 98.38 83 GLY A C 1
ATOM 671 O O . GLY A 1 83 ? 3.283 7.543 -0.256 1 98.38 83 GLY A O 1
ATOM 672 N N . PRO A 1 84 ? 1.838 6.656 -1.651 1 98.19 84 PRO A N 1
ATOM 673 C CA . PRO A 1 84 ? 0.812 6.445 -0.627 1 98.19 84 PRO A CA 1
ATOM 674 C C . PRO A 1 84 ? 1.208 5.383 0.395 1 98.19 84 PRO A C 1
ATOM 676 O O . PRO A 1 84 ? 0.55 5.242 1.429 1 98.19 84 PRO A O 1
ATOM 679 N N . TYR A 1 85 ? 2.24 4.664 0.157 1 98.25 85 TYR A N 1
ATOM 680 C CA . TYR A 1 85 ? 2.637 3.572 1.041 1 98.25 85 TYR A CA 1
ATOM 681 C C . TYR A 1 85 ? 3.889 3.938 1.828 1 98.25 85 TYR A C 1
ATOM 683 O O . TYR A 1 85 ? 4.695 3.066 2.162 1 98.25 85 TYR A O 1
ATOM 691 N N . THR A 1 86 ? 4.012 5.188 2.086 1 98.38 86 THR A N 1
ATOM 692 C CA . THR A 1 86 ? 5.145 5.777 2.793 1 98.38 86 THR A CA 1
ATOM 693 C C . THR A 1 86 ? 5.332 5.121 4.156 1 98.38 86 THR A C 1
ATOM 695 O O . THR A 1 86 ? 6.453 4.773 4.535 1 98.38 86 THR A O 1
ATOM 698 N N . ASN A 1 87 ? 4.27 4.895 4.871 1 96.81 87 ASN A N 1
ATOM 699 C CA . ASN A 1 87 ? 4.383 4.301 6.199 1 96.81 87 ASN A CA 1
ATOM 700 C C . ASN A 1 87 ? 4.902 2.869 6.133 1 96.81 87 ASN A C 1
ATOM 702 O O . ASN A 1 87 ? 5.773 2.482 6.914 1 96.81 87 ASN A O 1
ATOM 706 N N . PHE A 1 88 ? 4.395 2.127 5.211 1 98 88 PHE A N 1
ATOM 707 C CA . PHE A 1 88 ? 4.852 0.755 5.023 1 98 88 PHE A CA 1
ATOM 708 C C . PHE A 1 88 ? 6.336 0.722 4.672 1 98 88 PHE A C 1
ATOM 710 O O . PHE A 1 88 ? 7.094 -0.074 5.234 1 98 88 PHE A O 1
ATOM 717 N N . VAL A 1 89 ? 6.727 1.59 3.799 1 98.75 89 VAL A N 1
ATOM 718 C CA . VAL A 1 89 ? 8.109 1.641 3.334 1 98.75 89 VAL A CA 1
ATOM 719 C C . VAL A 1 89 ? 9.023 2.066 4.48 1 98.75 89 VAL A C 1
ATOM 721 O O . VAL A 1 89 ? 10.109 1.512 4.652 1 98.75 89 VAL A O 1
ATOM 724 N N . LYS A 1 90 ? 8.555 2.988 5.266 1 98.38 90 LYS A N 1
ATOM 725 C CA . LYS A 1 90 ? 9.328 3.432 6.418 1 98.38 90 LYS A CA 1
ATOM 726 C C . LYS A 1 90 ? 9.594 2.275 7.379 1 98.38 90 LYS A C 1
ATOM 728 O O . LYS A 1 90 ? 10.688 2.166 7.938 1 98.38 90 LYS A O 1
ATOM 733 N N . ASN A 1 91 ? 8.641 1.397 7.5 1 97.94 91 ASN A N 1
ATOM 734 C CA . ASN A 1 91 ? 8.727 0.326 8.484 1 97.94 91 ASN A CA 1
ATOM 735 C C . ASN A 1 91 ? 9.406 -0.914 7.91 1 97.94 91 ASN A C 1
ATOM 737 O O . ASN A 1 91 ? 9.547 -1.925 8.602 1 97.94 91 ASN A O 1
ATOM 741 N N . THR A 1 92 ? 9.789 -0.91 6.691 1 98.5 92 THR A N 1
ATOM 742 C CA . THR A 1 92 ? 10.469 -2.033 6.062 1 98.5 92 THR A CA 1
ATOM 743 C C . THR A 1 92 ? 11.875 -1.629 5.613 1 98.5 92 THR A C 1
ATOM 745 O O . THR A 1 92 ? 12.812 -1.624 6.41 1 98.5 92 THR A O 1
ATOM 748 N N . ILE A 1 93 ? 12.016 -0.953 4.43 1 98.69 93 ILE A N 1
ATOM 749 C CA . ILE A 1 93 ? 13.352 -0.665 3.932 1 98.69 93 ILE A CA 1
ATOM 750 C C . ILE A 1 93 ? 13.852 0.654 4.52 1 98.69 93 ILE A C 1
ATOM 752 O O . ILE A 1 93 ? 15.055 0.933 4.508 1 98.69 93 ILE A O 1
ATOM 756 N N . GLY A 1 94 ? 12.977 1.533 4.996 1 98.56 94 GLY A N 1
ATOM 757 C CA . GLY A 1 94 ? 13.305 2.691 5.812 1 98.56 94 GLY A CA 1
ATOM 758 C C . GLY A 1 94 ? 14.141 3.725 5.078 1 98.56 94 GLY A C 1
ATOM 759 O O . GLY A 1 94 ? 14.102 3.799 3.85 1 98.56 94 GLY A O 1
ATOM 760 N N . LEU A 1 95 ? 14.789 4.574 5.879 1 98.81 95 LEU A N 1
ATOM 761 C CA . LEU A 1 95 ? 15.609 5.664 5.367 1 98.81 95 LEU A CA 1
ATOM 762 C C . LEU A 1 95 ? 16.766 5.129 4.535 1 98.81 95 LEU A C 1
ATOM 764 O O . LEU A 1 95 ? 17.031 5.621 3.438 1 98.81 95 LEU A O 1
ATOM 768 N N . LYS A 1 96 ? 17.359 4.148 5.043 1 98.56 96 LYS A N 1
ATOM 769 C CA . LYS A 1 96 ? 18.531 3.576 4.379 1 98.56 96 LYS A CA 1
ATOM 770 C C . LYS A 1 96 ? 18.156 2.979 3.025 1 98.56 96 LYS A C 1
ATOM 772 O O . LYS A 1 96 ? 18.938 3.055 2.07 1 98.56 96 LYS A O 1
ATOM 777 N N . GLY A 1 97 ? 16.984 2.33 2.996 1 98.81 97 GLY A N 1
ATOM 778 C CA . GLY A 1 97 ? 16.531 1.773 1.736 1 98.81 97 GLY A CA 1
ATOM 779 C C . GLY A 1 97 ? 16.297 2.824 0.665 1 98.81 97 GLY A C 1
ATOM 780 O O . GLY A 1 97 ? 16.703 2.637 -0.488 1 98.81 97 GLY A O 1
ATOM 781 N N . ILE A 1 98 ? 15.695 3.936 1.04 1 98.94 98 ILE A N 1
ATOM 782 C CA . ILE A 1 98 ? 15.461 5.023 0.095 1 98.94 98 ILE A CA 1
ATOM 783 C C . ILE A 1 98 ? 16.797 5.59 -0.381 1 98.94 98 ILE A C 1
ATOM 785 O O . ILE A 1 98 ? 16.984 5.824 -1.576 1 98.94 98 ILE A O 1
ATOM 789 N N . LEU A 1 99 ? 17.703 5.793 0.546 1 98.88 99 LEU A N 1
ATOM 790 C CA . LEU A 1 99 ? 19 6.34 0.188 1 98.88 99 LEU A CA 1
ATOM 791 C C . LEU A 1 99 ? 19.75 5.383 -0.729 1 98.88 99 LEU A C 1
ATOM 793 O O . LEU A 1 99 ? 20.422 5.816 -1.673 1 98.88 99 LEU A O 1
ATOM 797 N N . LYS A 1 100 ? 19.688 4.117 -0.44 1 98.75 100 LYS A N 1
ATOM 798 C CA . LYS A 1 100 ? 20.328 3.125 -1.296 1 98.75 100 LYS A CA 1
ATOM 799 C C . LYS A 1 100 ? 19.75 3.166 -2.711 1 98.75 100 LYS A C 1
ATOM 801 O O . LYS A 1 100 ? 20.5 3.125 -3.689 1 98.75 100 LYS A O 1
ATOM 806 N N . LEU A 1 101 ? 18.453 3.25 -2.844 1 98.88 101 LEU A N 1
ATOM 807 C CA . LEU A 1 101 ? 17.797 3.311 -4.145 1 98.88 101 LEU A CA 1
ATOM 808 C C . LEU A 1 101 ? 18.281 4.523 -4.938 1 98.88 101 LEU A C 1
ATOM 810 O O . LEU A 1 101 ? 18.312 4.492 -6.168 1 98.88 101 LEU A O 1
ATOM 814 N N . LEU A 1 102 ? 18.719 5.527 -4.223 1 98.75 102 LEU A N 1
ATOM 815 C CA . LEU A 1 102 ? 19.094 6.773 -4.883 1 98.75 102 LEU A CA 1
ATOM 816 C C . LEU A 1 102 ? 20.594 6.852 -5.105 1 98.75 102 LEU A C 1
ATOM 818 O O . LEU A 1 102 ? 21.109 7.852 -5.621 1 98.75 102 LEU A O 1
ATOM 822 N N . GLU A 1 103 ? 21.281 5.855 -4.633 1 98.12 103 GLU A N 1
ATOM 823 C CA . GLU A 1 103 ? 22.719 5.84 -4.906 1 98.12 103 GLU A CA 1
ATOM 824 C C . GLU A 1 103 ? 23 5.992 -6.398 1 98.12 103 GLU A C 1
ATOM 826 O O . GLU A 1 103 ? 22.438 5.27 -7.219 1 98.12 103 GLU A O 1
ATOM 831 N N . GLY A 1 104 ? 23.812 6.945 -6.715 1 97 104 GLY A N 1
ATOM 832 C CA . GLY A 1 104 ? 24.203 7.156 -8.102 1 97 104 GLY A CA 1
ATOM 833 C C . GLY A 1 104 ? 23.203 7.98 -8.891 1 97 104 GLY A C 1
ATOM 834 O O . GLY A 1 104 ? 23.391 8.219 -10.086 1 97 104 GLY A O 1
ATOM 835 N N . ILE A 1 105 ? 22.172 8.398 -8.297 1 97.81 105 ILE A N 1
ATOM 836 C CA . ILE A 1 105 ? 21.141 9.18 -8.977 1 97.81 105 ILE A CA 1
ATOM 837 C C . ILE A 1 105 ? 21.328 10.664 -8.656 1 97.81 105 ILE A C 1
ATOM 839 O O . ILE A 1 105 ? 21.406 11.055 -7.492 1 97.81 105 ILE A O 1
ATOM 843 N N . LYS A 1 106 ? 21.375 11.492 -9.617 1 97.44 106 LYS A N 1
ATOM 844 C CA . LYS A 1 106 ? 21.641 12.922 -9.461 1 97.44 106 LYS A CA 1
ATOM 845 C C . LYS A 1 106 ? 20.375 13.68 -9.062 1 97.44 106 LYS A C 1
ATOM 847 O O . LYS A 1 106 ? 20.422 14.531 -8.172 1 97.44 106 LYS A O 1
ATOM 852 N N . ASP A 1 107 ? 19.328 13.359 -9.789 1 98.31 107 ASP A N 1
ATOM 853 C CA . ASP A 1 107 ? 18.062 14.039 -9.484 1 98.31 107 ASP A CA 1
ATOM 854 C C . ASP A 1 107 ? 17.438 13.492 -8.203 1 98.31 107 ASP A C 1
ATOM 856 O O . ASP A 1 107 ? 16.812 12.43 -8.219 1 98.31 107 ASP A O 1
ATOM 860 N N . ARG A 1 108 ? 17.516 14.219 -7.188 1 98.69 108 ARG A N 1
ATOM 861 C CA . ARG A 1 108 ? 17.016 13.766 -5.898 1 98.69 108 ARG A CA 1
ATOM 862 C C . ARG A 1 108 ? 15.766 14.555 -5.488 1 98.69 108 ARG A C 1
ATOM 864 O O . ARG A 1 108 ? 15.477 14.68 -4.301 1 98.69 108 ARG A O 1
ATOM 871 N N . SER A 1 109 ? 15.07 15.164 -6.484 1 98.88 109 SER A N 1
ATOM 872 C CA . SER A 1 109 ? 13.852 15.938 -6.254 1 98.88 109 SER A CA 1
ATOM 873 C C . SER A 1 109 ? 12.758 15.062 -5.637 1 98.88 109 SER A C 1
ATOM 875 O O . SER A 1 109 ? 12.562 13.922 -6.043 1 98.88 109 SER A O 1
ATOM 877 N N . ALA A 1 110 ? 12.125 15.625 -4.68 1 98.88 110 ALA A N 1
ATOM 878 C CA . ALA A 1 110 ? 11.047 14.953 -3.969 1 98.88 110 ALA A CA 1
ATOM 879 C C . ALA A 1 110 ? 10.055 15.953 -3.398 1 98.88 110 ALA A C 1
ATOM 881 O O . ALA A 1 110 ? 10.289 17.172 -3.438 1 98.88 110 ALA A O 1
ATOM 882 N N . TYR A 1 111 ? 8.977 15.469 -2.951 1 98.94 111 TYR A N 1
ATOM 883 C CA . TYR A 1 111 ? 8.031 16.297 -2.215 1 98.94 111 TYR A CA 1
ATOM 884 C C . TYR A 1 111 ? 7.227 15.469 -1.222 1 98.94 111 TYR A C 1
ATOM 886 O O . TYR A 1 111 ? 7.07 14.258 -1.399 1 98.94 111 TYR A O 1
ATOM 894 N N . PHE A 1 112 ? 6.824 16.156 -0.198 1 98.94 112 PHE A N 1
ATOM 895 C CA . PHE A 1 112 ? 5.789 15.633 0.684 1 98.94 112 PHE A CA 1
ATOM 896 C C . PHE A 1 112 ? 4.422 16.188 0.311 1 98.94 112 PHE A C 1
ATOM 898 O O . PHE A 1 112 ? 4.305 17.359 -0.075 1 98.94 112 PHE A O 1
ATOM 905 N N . MET A 1 113 ? 3.445 15.336 0.423 1 98.88 113 MET A N 1
ATOM 906 C CA . MET A 1 113 ? 2.068 15.758 0.182 1 98.88 113 MET A CA 1
ATOM 907 C C . MET A 1 113 ? 1.138 15.234 1.267 1 98.88 113 MET A C 1
ATOM 909 O O . MET A 1 113 ? 1.273 14.086 1.702 1 98.88 113 MET A O 1
ATOM 913 N N . THR A 1 114 ? 0.263 16.047 1.739 1 98.81 114 THR A N 1
ATOM 914 C CA . THR A 1 114 ? -0.81 15.656 2.645 1 98.81 114 THR A CA 1
ATOM 915 C C . THR A 1 114 ? -2.174 15.914 2.014 1 98.81 114 THR A C 1
ATOM 917 O O . THR A 1 114 ? -2.404 16.984 1.433 1 98.81 114 THR A O 1
ATOM 920 N N . ALA A 1 115 ? -3.012 14.93 1.993 1 98.88 115 ALA A N 1
ATOM 921 C CA . ALA A 1 115 ? -4.449 15.094 1.793 1 98.88 115 ALA A CA 1
ATOM 922 C C . ALA A 1 115 ? -5.195 15.078 3.125 1 98.88 115 ALA A C 1
ATOM 924 O O . ALA A 1 115 ? -5.195 14.062 3.826 1 98.88 115 ALA A O 1
ATOM 925 N N . LEU A 1 116 ? -5.707 16.156 3.533 1 98.88 116 LEU A N 1
ATOM 926 C CA . LEU A 1 116 ? -6.508 16.312 4.746 1 98.88 116 LEU A CA 1
ATOM 927 C C . LEU A 1 116 ? -7.988 16.422 4.406 1 98.88 116 LEU A C 1
ATOM 929 O O . LEU A 1 116 ? -8.398 17.359 3.709 1 98.88 116 LEU A O 1
ATOM 933 N N . THR A 1 117 ? -8.773 15.5 4.832 1 98.94 117 THR A N 1
ATOM 934 C CA . THR A 1 117 ? -10.188 15.508 4.488 1 98.94 117 THR A CA 1
ATOM 935 C C . THR A 1 117 ? -11.047 15.766 5.723 1 98.94 117 THR A C 1
ATOM 937 O O . THR A 1 117 ? -10.844 15.141 6.766 1 98.94 117 THR A O 1
ATOM 940 N N . PHE A 1 118 ? -11.953 16.719 5.578 1 98.81 118 PHE A N 1
ATOM 941 C CA . PHE A 1 118 ? -12.93 17.078 6.605 1 98.81 118 PHE A CA 1
ATOM 942 C C . PHE A 1 118 ? -14.32 16.609 6.223 1 98.81 118 PHE A C 1
ATOM 944 O O . PHE A 1 118 ? -14.711 16.688 5.055 1 98.81 118 PHE A O 1
ATOM 951 N N . THR A 1 119 ? -15.039 16.109 7.215 1 98.56 119 THR A N 1
ATOM 952 C CA . THR A 1 119 ? -16.469 15.867 7 1 98.56 119 THR A CA 1
ATOM 953 C C . THR A 1 119 ? -17.25 16.047 8.297 1 98.56 119 THR A C 1
ATOM 955 O O . THR A 1 119 ? -16.719 15.773 9.383 1 98.56 119 THR A O 1
ATOM 958 N N . ASP A 1 120 ? -18.469 16.516 8.156 1 97.06 120 ASP A N 1
ATOM 959 C CA . ASP A 1 120 ? -19.391 16.578 9.281 1 97.06 120 ASP A CA 1
ATOM 960 C C . ASP A 1 120 ? -20.688 15.828 8.969 1 97.06 120 ASP A C 1
ATOM 962 O O . ASP A 1 120 ? -21.703 16.031 9.641 1 97.06 120 ASP A O 1
ATOM 966 N N . GLY A 1 121 ? -20.641 15.016 7.926 1 96.06 121 GLY A N 1
ATOM 967 C CA . GLY A 1 121 ? -21.812 14.273 7.512 1 96.06 121 GLY A CA 1
ATOM 968 C C . GLY A 1 121 ? -22.609 14.977 6.43 1 96.06 121 GLY A C 1
ATOM 969 O O . GLY A 1 121 ? -23.297 14.328 5.637 1 96.06 121 GLY A O 1
ATOM 970 N N . LYS A 1 122 ? -22.531 16.266 6.41 1 96.19 122 LYS A N 1
ATOM 971 C CA . LYS A 1 122 ? -23.219 17.062 5.398 1 96.19 122 LYS A CA 1
ATOM 972 C C . LYS A 1 122 ? -22.344 17.281 4.172 1 96.19 122 LYS A C 1
ATOM 974 O O . LYS A 1 122 ? -22.828 17.219 3.037 1 96.19 122 LYS A O 1
ATOM 979 N N . ILE A 1 123 ? -21.062 17.547 4.383 1 97.38 123 ILE A N 1
ATOM 980 C CA . ILE A 1 123 ? -20.125 17.766 3.291 1 97.38 123 ILE A CA 1
ATOM 981 C C . ILE A 1 123 ? -18.859 16.922 3.531 1 97.38 123 ILE A C 1
ATOM 983 O O . ILE A 1 123 ? -18.625 16.469 4.648 1 97.38 123 ILE A O 1
ATOM 987 N N . ILE A 1 124 ? -18.125 16.703 2.51 1 98.31 124 ILE A N 1
ATOM 988 C CA . ILE A 1 124 ? -16.781 16.109 2.529 1 98.31 124 ILE A CA 1
ATOM 989 C C . ILE A 1 124 ? -15.852 16.906 1.626 1 98.31 124 ILE A C 1
ATOM 991 O O . ILE A 1 124 ? -16.141 17.109 0.445 1 98.31 124 ILE A O 1
ATOM 995 N N . LYS A 1 125 ? -14.82 17.438 2.219 1 98.62 125 LYS A N 1
ATOM 996 C CA . LYS A 1 125 ? -13.898 18.297 1.477 1 98.62 125 LYS A CA 1
ATOM 997 C C . LYS A 1 125 ? -12.445 17.953 1.803 1 98.62 125 LYS A C 1
ATOM 999 O O . LYS A 1 125 ? -12.102 17.734 2.969 1 98.62 125 LYS A O 1
ATOM 1004 N N . THR A 1 126 ? -11.656 17.828 0.769 1 98.88 126 THR A N 1
ATOM 1005 C CA . THR A 1 126 ? -10.25 17.484 0.92 1 98.88 126 THR A CA 1
ATOM 1006 C C . THR A 1 126 ? -9.359 18.688 0.628 1 98.88 126 THR A C 1
ATOM 1008 O O . THR A 1 126 ? -9.609 19.438 -0.323 1 98.88 126 THR A O 1
ATOM 1011 N N . PHE A 1 127 ? -8.375 18.906 1.419 1 98.94 127 PHE A N 1
ATOM 1012 C CA . PHE A 1 127 ? -7.391 19.969 1.294 1 98.94 127 PHE A CA 1
ATOM 1013 C C . PHE A 1 127 ? -5.992 19.391 1.095 1 98.94 127 PHE A C 1
ATOM 1015 O O . PHE A 1 127 ? -5.547 18.547 1.87 1 98.94 127 PHE A O 1
ATOM 1022 N N . ILE A 1 128 ? -5.309 19.906 0.075 1 98.88 128 ILE A N 1
ATOM 1023 C CA . ILE A 1 128 ? -4.012 19.344 -0.291 1 98.88 128 ILE A CA 1
ATOM 1024 C C . ILE A 1 128 ? -2.896 20.297 0.138 1 98.88 128 ILE A C 1
ATOM 1026 O O . ILE A 1 128 ? -3.008 21.516 -0.038 1 98.88 128 ILE A O 1
ATOM 1030 N N . GLY A 1 129 ? -1.914 19.828 0.77 1 98.88 129 GLY A N 1
ATOM 1031 C CA . GLY A 1 129 ? -0.671 20.531 1.056 1 98.88 129 GLY A CA 1
ATOM 1032 C C . GLY A 1 129 ? 0.551 19.828 0.494 1 98.88 129 GLY A C 1
ATOM 1033 O O . GLY A 1 129 ? 0.687 18.609 0.621 1 98.88 129 GLY A O 1
ATOM 1034 N N . ILE A 1 130 ? 1.4 20.594 -0.13 1 98.88 130 ILE A N 1
ATOM 1035 C CA . ILE A 1 130 ? 2.607 20.047 -0.737 1 98.88 130 ILE A CA 1
ATOM 1036 C C . ILE A 1 130 ? 3.82 20.875 -0.313 1 98.88 130 ILE A C 1
ATOM 1038 O O . ILE A 1 130 ? 3.742 22.094 -0.225 1 98.88 130 ILE A O 1
ATOM 1042 N N . VAL A 1 131 ? 4.883 20.25 -0.01 1 98.81 131 VAL A N 1
ATOM 1043 C CA . VAL A 1 131 ? 6.18 20.891 0.151 1 98.81 131 VAL A CA 1
ATOM 1044 C C . VAL A 1 131 ? 7.219 20.203 -0.726 1 98.81 131 VAL A C 1
ATOM 1046 O O . VAL A 1 131 ? 7.441 19 -0.601 1 98.81 131 VAL A O 1
ATOM 1049 N N . LYS A 1 132 ? 7.754 20.922 -1.629 1 98.88 132 LYS A N 1
ATOM 1050 C CA . LYS A 1 132 ? 8.773 20.391 -2.525 1 98.88 132 LYS A CA 1
ATOM 1051 C C . LYS A 1 132 ? 10.156 20.438 -1.882 1 98.88 132 LYS A C 1
ATOM 1053 O O . LYS A 1 132 ? 10.398 21.234 -0.977 1 98.88 132 LYS A O 1
ATOM 1058 N N . GLY A 1 133 ? 11.039 19.594 -2.285 1 98.88 133 GLY A N 1
ATOM 1059 C CA . GLY A 1 133 ? 12.406 19.547 -1.791 1 98.88 133 GLY A CA 1
ATOM 1060 C C . GLY A 1 133 ? 13.242 18.469 -2.457 1 98.88 133 GLY A C 1
ATOM 1061 O O . GLY A 1 133 ? 13.086 18.203 -3.65 1 98.88 133 GLY A O 1
ATOM 1062 N N . ALA A 1 134 ? 14.188 17.984 -1.708 1 98.88 134 ALA A N 1
ATOM 1063 C CA . ALA A 1 134 ? 15.094 16.953 -2.201 1 98.88 134 ALA A CA 1
ATOM 1064 C C . ALA A 1 134 ? 15.453 15.961 -1.097 1 98.88 134 ALA A C 1
ATOM 1066 O O . ALA A 1 134 ? 15.375 16.297 0.089 1 98.88 134 ALA A O 1
ATOM 1067 N N . ILE A 1 135 ? 15.789 14.781 -1.521 1 98.94 135 ILE A N 1
ATOM 1068 C CA . ILE A 1 135 ? 16.281 13.789 -0.575 1 98.94 135 ILE A CA 1
ATOM 1069 C C . ILE A 1 135 ? 17.766 14.008 -0.308 1 98.94 135 ILE A C 1
ATOM 1071 O O . ILE A 1 135 ? 18.562 14.125 -1.244 1 98.94 135 ILE A O 1
ATOM 1075 N N . SER A 1 136 ? 18.141 14.094 0.924 1 98.81 136 SER A N 1
ATOM 1076 C CA . SER A 1 136 ? 19.547 14.266 1.306 1 98.81 136 SER A CA 1
ATOM 1077 C C . SER A 1 136 ? 20.359 13.023 0.974 1 98.81 136 SER A C 1
ATOM 1079 O O . SER A 1 136 ? 19.797 11.953 0.709 1 98.81 136 SER A O 1
ATOM 1081 N N . GLU A 1 137 ? 21.641 13.164 0.968 1 98.19 137 GLU A N 1
ATOM 1082 C CA . GLU A 1 137 ? 22.531 12.039 0.703 1 98.19 137 GLU A CA 1
ATOM 1083 C C . GLU A 1 137 ? 22.75 11.195 1.956 1 98.19 137 GLU A C 1
ATOM 1085 O O . GLU A 1 137 ? 23.125 10.023 1.867 1 98.19 137 GLU A O 1
ATOM 1090 N N . GLU A 1 138 ? 22.531 11.867 3.072 1 98.38 138 GLU A N 1
ATOM 1091 C CA . GLU A 1 138 ? 22.734 11.203 4.355 1 98.38 138 GLU A CA 1
ATOM 1092 C C . GLU A 1 138 ? 21.594 11.508 5.324 1 98.38 138 GLU A C 1
ATOM 1094 O O . GLU A 1 138 ? 20.844 12.461 5.129 1 98.38 138 GLU A O 1
ATOM 1099 N N . ILE A 1 139 ? 21.438 10.68 6.336 1 98.81 139 ILE A N 1
ATOM 1100 C CA . ILE A 1 139 ? 20.469 10.883 7.398 1 98.81 139 ILE A CA 1
ATOM 1101 C C . ILE A 1 139 ? 20.953 11.977 8.344 1 98.81 139 ILE A C 1
ATOM 1103 O O . ILE A 1 139 ? 22.062 11.891 8.875 1 98.81 139 ILE A O 1
ATOM 1107 N N . ARG A 1 140 ? 20.219 12.992 8.5 1 98.69 140 ARG A N 1
ATOM 1108 C CA . ARG A 1 140 ? 20.594 14.109 9.352 1 98.69 140 ARG A CA 1
ATOM 1109 C C . ARG A 1 140 ? 19.438 14.531 10.25 1 98.69 140 ARG A C 1
ATOM 1111 O O . ARG A 1 140 ? 18.297 14.688 9.781 1 98.69 140 ARG A O 1
ATOM 1118 N N . GLY A 1 141 ? 19.719 14.742 11.578 1 98.44 141 GLY A N 1
ATOM 1119 C CA . GLY A 1 141 ? 18.719 15.219 12.516 1 98.44 141 GLY A CA 1
ATOM 1120 C C . GLY A 1 141 ? 18.016 14.102 13.25 1 98.44 141 GLY A C 1
ATOM 1121 O O . GLY A 1 141 ? 17.984 12.961 12.781 1 98.44 141 GLY A O 1
ATOM 1122 N N . ASN A 1 142 ? 17.438 14.422 14.375 1 97.56 142 ASN A N 1
ATOM 1123 C CA . ASN A 1 142 ? 16.781 13.422 15.211 1 97.56 142 ASN A CA 1
ATOM 1124 C C . ASN A 1 142 ? 15.398 13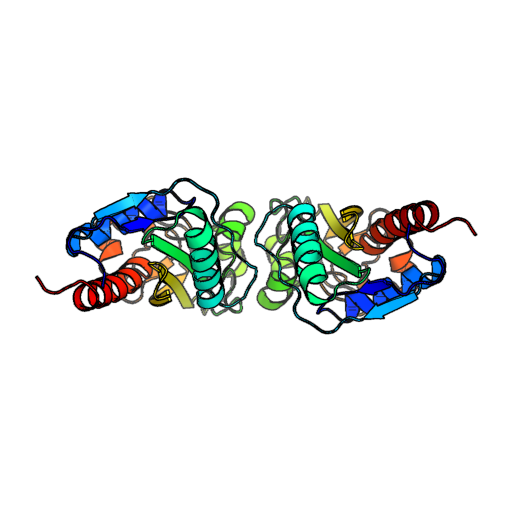.891 15.664 1 97.56 142 ASN A C 1
ATOM 1126 O O . ASN A 1 142 ? 14.75 13.234 16.484 1 97.56 142 ASN A O 1
ATOM 1130 N N . LEU A 1 143 ? 14.992 14.984 15.125 1 97.19 143 LEU A N 1
ATOM 1131 C CA . LEU A 1 143 ? 13.648 15.484 15.414 1 97.19 143 LEU A CA 1
ATOM 1132 C C . LEU A 1 143 ? 12.648 14.984 14.375 1 97.19 143 LEU A C 1
ATOM 1134 O O . LEU A 1 143 ? 13.039 14.398 13.359 1 97.19 143 LEU A O 1
ATOM 1138 N N . GLY A 1 144 ? 11.391 15.109 14.688 1 96.5 144 GLY A N 1
ATOM 1139 C CA . GLY A 1 144 ? 10.359 14.711 13.734 1 96.5 144 GLY A CA 1
ATOM 1140 C C . GLY A 1 144 ? 10.172 13.203 13.664 1 96.5 144 GLY A C 1
ATOM 1141 O O . GLY A 1 144 ? 10.312 12.508 14.664 1 96.5 144 GLY A O 1
ATOM 1142 N N . PHE A 1 145 ? 9.75 12.758 12.5 1 97.56 145 PHE A N 1
ATOM 1143 C CA . PHE A 1 145 ? 9.469 11.336 12.312 1 97.56 145 PHE A CA 1
ATOM 1144 C C . PHE A 1 145 ? 9.477 10.977 10.828 1 97.56 145 PHE A C 1
ATOM 1146 O O . PHE A 1 145 ? 9.688 11.844 9.977 1 97.56 145 PHE A O 1
ATOM 1153 N N . GLY A 1 146 ? 9.242 9.703 10.562 1 97.69 146 GLY A N 1
ATOM 1154 C CA . GLY A 1 146 ? 9.172 9.234 9.188 1 97.69 146 GLY A CA 1
ATOM 1155 C C . GLY A 1 146 ? 10.445 9.492 8.406 1 97.69 146 GLY A C 1
ATOM 1156 O O . GLY A 1 146 ? 11.539 9.125 8.852 1 97.69 146 GLY A O 1
ATOM 1157 N N . PHE A 1 147 ? 10.281 10.227 7.324 1 98.81 147 PHE A N 1
ATOM 1158 C CA . PHE A 1 147 ? 11.414 10.438 6.434 1 98.81 147 PHE A CA 1
ATOM 1159 C C . PHE A 1 147 ? 11.984 11.844 6.609 1 98.81 147 PHE A C 1
ATOM 1161 O O . PHE A 1 147 ? 12.781 12.305 5.793 1 98.81 147 PHE A O 1
ATOM 1168 N N . ASP A 1 148 ? 11.586 12.438 7.664 1 98.81 148 ASP A N 1
ATOM 1169 C CA . ASP A 1 148 ? 12.039 13.781 7.98 1 98.81 148 ASP A CA 1
ATOM 1170 C C . ASP A 1 148 ? 13.562 13.875 7.945 1 98.81 148 ASP A C 1
ATOM 1172 O O . ASP A 1 148 ? 14.117 14.867 7.477 1 98.81 148 ASP A O 1
ATOM 1176 N N . PRO A 1 149 ? 14.266 12.891 8.359 1 98.94 149 PRO A N 1
ATOM 1177 C CA . PRO A 1 149 ? 15.719 13.016 8.492 1 98.94 149 PRO A CA 1
ATOM 1178 C C . PRO A 1 149 ? 16.438 13.008 7.141 1 98.94 149 PRO A C 1
ATOM 1180 O O . PRO A 1 149 ? 17.641 13.258 7.074 1 98.94 149 PRO A O 1
ATOM 1183 N N . ILE A 1 150 ? 15.656 12.766 6.027 1 98.94 150 ILE A N 1
ATOM 1184 C CA . ILE A 1 150 ? 16.359 12.727 4.742 1 98.94 150 ILE A CA 1
ATOM 1185 C C . ILE A 1 150 ? 15.703 13.719 3.777 1 98.94 150 ILE A C 1
ATOM 1187 O O . ILE A 1 150 ? 16.016 13.727 2.586 1 98.94 150 ILE A O 1
ATOM 1191 N N . PHE A 1 151 ? 14.781 14.492 4.195 1 98.94 151 PHE A N 1
ATOM 1192 C CA . PHE A 1 151 ? 14.094 15.43 3.312 1 98.94 151 PHE A CA 1
ATOM 1193 C C . PHE A 1 151 ? 14.539 16.859 3.588 1 98.94 151 PHE A C 1
ATOM 1195 O O . PHE A 1 151 ? 14.414 17.359 4.711 1 98.94 151 PHE A O 1
ATOM 1202 N N . ILE A 1 152 ? 15 17.484 2.578 1 98.88 152 ILE A N 1
ATOM 1203 C CA . ILE A 1 152 ? 15.391 18.891 2.635 1 98.88 152 ILE A CA 1
ATOM 1204 C C . ILE A 1 152 ? 14.398 19.734 1.846 1 98.88 152 ILE A C 1
ATOM 1206 O O . ILE A 1 152 ? 14.375 19.703 0.613 1 98.88 152 ILE A O 1
ATOM 1210 N N . PRO A 1 153 ? 13.594 20.516 2.547 1 98.75 153 PRO A N 1
ATOM 1211 C CA . PRO A 1 153 ? 12.641 21.344 1.812 1 98.75 153 PRO A CA 1
ATOM 1212 C C . PRO A 1 153 ? 13.32 22.438 0.981 1 98.75 153 PRO A C 1
ATOM 1214 O O . PRO A 1 153 ? 14.422 22.875 1.325 1 98.75 153 PRO A O 1
ATOM 1217 N N . GLU A 1 154 ? 12.664 22.781 -0.104 1 98.25 154 GLU A N 1
ATOM 1218 C CA . GLU A 1 154 ? 13.195 23.828 -0.98 1 98.25 154 GLU A CA 1
ATOM 1219 C C . GLU A 1 154 ? 13.508 25.094 -0.198 1 98.25 154 GLU A C 1
ATOM 1221 O O . GLU A 1 154 ? 12.711 25.516 0.643 1 98.25 154 GLU A O 1
ATOM 1226 N N . GLY A 1 155 ? 14.641 25.656 -0.482 1 97.06 155 GLY A N 1
ATOM 1227 C CA . GLY A 1 155 ? 15.031 26.891 0.165 1 97.06 155 GLY A CA 1
ATOM 1228 C C . GLY A 1 155 ? 15.766 26.672 1.478 1 97.06 155 GLY A C 1
ATOM 1229 O O . GLY A 1 155 ? 16.141 27.641 2.148 1 97.06 155 GLY A O 1
ATOM 1230 N N . GLU A 1 156 ? 16 25.453 1.855 1 97.5 156 GLU A N 1
ATOM 1231 C CA . GLU A 1 156 ? 16.688 25.094 3.098 1 97.5 156 GLU A CA 1
ATOM 1232 C C . GLU A 1 156 ? 17.906 24.219 2.832 1 97.5 156 GLU A C 1
ATOM 1234 O O . GLU A 1 156 ? 18.047 23.672 1.739 1 97.5 156 GLU A O 1
ATOM 1239 N N . LYS A 1 157 ? 18.75 24.172 3.834 1 97.94 157 LYS A N 1
ATOM 1240 C CA . LYS A 1 157 ? 19.859 23.219 3.811 1 97.94 157 LYS A CA 1
ATOM 1241 C C . LYS A 1 157 ? 19.641 22.078 4.809 1 97.94 157 LYS A C 1
ATOM 1243 O O . LYS A 1 157 ? 20.203 21 4.66 1 97.94 157 LYS A O 1
ATOM 1248 N N . ARG A 1 158 ? 18.766 22.391 5.77 1 98.56 158 ARG A N 1
ATOM 1249 C CA . ARG A 1 158 ? 18.469 21.438 6.84 1 98.56 158 ARG A CA 1
ATOM 1250 C C . ARG A 1 158 ? 17.359 20.484 6.43 1 98.56 158 ARG A C 1
ATOM 1252 O O . ARG A 1 158 ? 16.469 20.844 5.672 1 98.56 158 ARG A O 1
ATOM 1259 N N . THR A 1 159 ? 17.5 19.266 6.938 1 98.88 159 THR A N 1
ATOM 1260 C CA . THR A 1 159 ? 16.375 18.344 6.809 1 98.88 159 THR A CA 1
ATOM 1261 C C . THR A 1 159 ? 15.25 18.734 7.762 1 98.88 159 THR A C 1
ATOM 1263 O O . THR A 1 159 ? 15.453 19.5 8.695 1 98.88 159 THR A O 1
ATOM 1266 N N . PHE A 1 160 ? 14.062 18.188 7.531 1 98.81 160 PHE A N 1
ATOM 1267 C CA . PHE A 1 160 ? 12.945 18.406 8.453 1 98.81 160 PHE A CA 1
ATOM 1268 C C . PHE A 1 160 ? 13.312 17.953 9.859 1 98.81 160 PHE A C 1
ATOM 1270 O O . PHE A 1 160 ? 12.875 18.547 10.844 1 98.81 160 PHE A O 1
ATOM 1277 N N . ALA A 1 161 ? 14.156 16.938 10 1 98.75 161 ALA A N 1
ATOM 1278 C CA . ALA A 1 161 ? 14.5 16.391 11.312 1 98.75 161 ALA A CA 1
ATOM 1279 C C . ALA A 1 161 ? 15.531 17.266 12.016 1 98.75 161 ALA A C 1
ATOM 1281 O O . ALA A 1 161 ? 15.891 17 13.172 1 98.75 161 ALA A O 1
ATOM 1282 N N . GLU A 1 162 ? 16.047 18.219 11.367 1 98.81 162 GLU A N 1
ATOM 1283 C CA . GLU A 1 162 ? 16.953 19.188 11.969 1 98.81 162 GLU A CA 1
ATOM 1284 C C . GLU A 1 162 ? 16.219 20.453 12.367 1 98.81 162 GLU A C 1
ATOM 1286 O O . GLU A 1 162 ? 16.844 21.422 12.82 1 98.81 162 GLU A O 1
ATOM 1291 N N . MET A 1 163 ? 14.914 20.484 12.234 1 98.31 163 MET A N 1
ATOM 1292 C CA . MET A 1 163 ? 14.07 21.625 12.555 1 98.31 163 MET A CA 1
ATOM 1293 C C . MET A 1 163 ? 13.18 21.328 13.758 1 98.31 163 MET A C 1
ATOM 1295 O O . MET A 1 163 ? 12.742 20.188 13.945 1 98.31 163 MET A O 1
ATOM 1299 N N . SER A 1 164 ? 12.938 22.391 14.5 1 97.5 164 SER A N 1
ATOM 1300 C CA . SER A 1 164 ? 11.906 22.234 15.516 1 97.5 164 SER A CA 1
ATOM 1301 C C . SER A 1 164 ? 10.531 22.031 14.891 1 97.5 164 SER A C 1
ATOM 1303 O O . SER A 1 164 ? 10.336 22.312 13.703 1 97.5 164 SER A O 1
ATOM 1305 N N . LEU A 1 165 ? 9.648 21.5 15.695 1 97.06 165 LEU A N 1
ATOM 1306 C CA . LEU A 1 165 ? 8.273 21.328 15.219 1 97.06 165 LEU A CA 1
ATOM 1307 C C . LEU A 1 165 ? 7.688 22.656 14.758 1 97.06 165 LEU A C 1
ATOM 1309 O O . LEU A 1 165 ? 7.02 22.719 13.719 1 97.06 165 LEU A O 1
ATOM 1313 N N . GLU A 1 166 ? 7.938 23.688 15.477 1 95.88 166 GLU A N 1
ATOM 1314 C CA . GLU A 1 166 ? 7.441 25.031 15.141 1 95.88 166 GLU A CA 1
ATOM 1315 C C . GLU A 1 166 ? 7.992 25.5 13.805 1 95.88 166 GLU A C 1
ATOM 1317 O O . GLU A 1 166 ? 7.25 26.031 12.969 1 95.88 166 GLU A O 1
ATOM 1322 N N . GLU A 1 167 ? 9.273 25.297 13.602 1 96.81 167 GLU A N 1
ATOM 1323 C CA . GLU A 1 167 ? 9.914 25.688 12.344 1 96.81 167 GLU A CA 1
ATOM 1324 C C . GLU A 1 167 ? 9.32 24.922 11.172 1 96.81 167 GLU A C 1
ATOM 1326 O O . GLU A 1 167 ? 8.984 25.5 10.141 1 96.81 167 GLU A O 1
ATOM 1331 N N . LYS A 1 168 ? 9.195 23.625 11.32 1 97.62 168 LYS A N 1
ATOM 1332 C CA . LYS A 1 168 ? 8.656 22.766 10.273 1 97.62 168 LYS A CA 1
ATOM 1333 C C . LYS A 1 168 ? 7.215 23.141 9.938 1 97.62 168 LYS A C 1
ATOM 1335 O O . LYS A 1 168 ? 6.84 23.219 8.766 1 97.62 168 LYS A O 1
ATOM 1340 N N . ASN A 1 169 ? 6.445 23.453 10.938 1 96.31 169 ASN A N 1
ATOM 1341 C CA . ASN A 1 169 ? 5.012 23.688 10.781 1 96.31 169 ASN A CA 1
ATOM 1342 C C . ASN A 1 169 ? 4.738 25.031 10.125 1 96.31 169 ASN A C 1
ATOM 1344 O O . ASN A 1 169 ? 3.598 25.328 9.766 1 96.31 169 ASN A O 1
ATOM 1348 N N . ARG A 1 170 ? 5.715 25.812 9.875 1 94.5 170 ARG A N 1
ATOM 1349 C CA . ARG A 1 170 ? 5.512 27.078 9.188 1 94.5 170 ARG A CA 1
ATOM 1350 C C . ARG A 1 170 ? 5.172 26.859 7.715 1 94.5 170 ARG A C 1
ATOM 1352 O O . ARG A 1 170 ? 4.547 27.703 7.082 1 94.5 170 ARG A O 1
ATOM 1359 N N . TYR A 1 171 ? 5.633 25.641 7.254 1 94.56 171 TYR A N 1
ATOM 1360 C CA . TYR A 1 171 ? 5.48 25.531 5.809 1 94.56 171 TYR A CA 1
ATOM 1361 C C . TYR A 1 171 ? 5.336 24.078 5.375 1 94.56 171 TYR A C 1
ATOM 1363 O O . TYR A 1 171 ? 5.246 23.797 4.18 1 94.56 171 TYR A O 1
ATOM 1371 N N . SER A 1 172 ? 5.285 23.203 6.293 1 97.81 172 SER A N 1
ATOM 1372 C CA . SER A 1 172 ? 5.258 21.781 5.941 1 97.81 172 SER A CA 1
ATOM 1373 C C . SER A 1 172 ? 4 21.438 5.148 1 97.81 172 SER A C 1
ATOM 1375 O O . SER A 1 172 ? 3.068 22.234 5.066 1 97.81 172 SER A O 1
ATOM 1377 N N . HIS A 1 173 ? 4.031 20.297 4.539 1 98.81 173 HIS A N 1
ATOM 1378 C CA . HIS A 1 173 ? 2.9 19.766 3.777 1 98.81 173 HIS A CA 1
ATOM 1379 C C . HIS A 1 173 ? 1.65 19.672 4.645 1 98.81 173 HIS A C 1
ATOM 1381 O O . HIS A 1 173 ? 0.561 20.062 4.219 1 98.81 173 HIS A O 1
ATOM 1387 N N . ARG A 1 174 ? 1.788 19.156 5.812 1 98.69 174 ARG A N 1
ATOM 1388 C CA . ARG A 1 174 ? 0.646 19 6.711 1 98.69 174 ARG A CA 1
ATOM 1389 C C . ARG A 1 174 ? 0.139 20.359 7.18 1 98.69 174 ARG A C 1
ATOM 1391 O O . ARG A 1 174 ? -1.071 20.594 7.25 1 98.69 174 ARG A O 1
ATOM 1398 N N . ALA A 1 175 ? 1.053 21.312 7.469 1 98.44 175 ALA A N 1
ATOM 1399 C CA . ALA A 1 175 ? 0.672 22.672 7.855 1 98.44 175 ALA A CA 1
ATOM 1400 C C . ALA A 1 175 ? -0.093 23.375 6.734 1 98.44 175 ALA A C 1
ATOM 1402 O O . ALA A 1 175 ? -1.103 24.031 6.984 1 98.44 175 ALA A O 1
ATOM 1403 N N . ARG A 1 176 ? 0.389 23.188 5.555 1 98.69 176 ARG A N 1
ATOM 1404 C CA . ARG A 1 176 ? -0.241 23.828 4.402 1 98.69 176 ARG A CA 1
ATOM 1405 C C . ARG A 1 176 ? -1.646 23.281 4.172 1 98.69 176 ARG A C 1
ATOM 1407 O O . ARG A 1 176 ? -2.576 24.047 3.9 1 98.69 176 ARG A O 1
ATOM 1414 N N . ALA A 1 177 ? -1.798 21.969 4.238 1 98.81 177 ALA A N 1
ATOM 1415 C CA . ALA A 1 177 ? -3.125 21.375 4.117 1 98.81 177 ALA A CA 1
ATOM 1416 C C . ALA A 1 177 ? -4.059 21.875 5.215 1 98.81 177 ALA A C 1
ATOM 1418 O O . ALA A 1 177 ? -5.207 22.234 4.945 1 98.81 177 ALA A O 1
ATOM 1419 N N . PHE A 1 178 ? -3.576 21.922 6.438 1 98.69 178 PHE A N 1
ATOM 1420 C CA . PHE A 1 178 ? -4.383 22.328 7.582 1 98.69 178 PHE A CA 1
ATOM 1421 C C . PHE A 1 178 ? -4.793 23.781 7.461 1 98.69 178 PHE A C 1
ATOM 1423 O O . PHE A 1 178 ? -5.914 24.156 7.824 1 98.69 178 PHE A O 1
ATOM 1430 N N . ALA A 1 179 ? -3.9 24.625 6.992 1 98.19 179 ALA A N 1
ATOM 1431 C CA . ALA A 1 179 ? -4.211 26.047 6.828 1 98.19 179 ALA A CA 1
ATOM 1432 C C . ALA A 1 179 ? -5.398 26.234 5.887 1 98.19 179 ALA A C 1
ATOM 1434 O O . ALA A 1 179 ? -6.285 27.047 6.152 1 98.19 179 ALA A O 1
ATOM 1435 N N . LYS A 1 180 ? -5.371 25.5 4.797 1 98.5 180 LYS A N 1
ATOM 1436 C CA . LYS A 1 180 ? -6.492 25.562 3.863 1 98.5 180 LYS A CA 1
ATOM 1437 C C . LYS A 1 180 ? -7.789 25.109 4.527 1 98.5 180 LYS A C 1
ATOM 1439 O O . LYS A 1 180 ? -8.844 25.703 4.32 1 98.5 180 LYS A O 1
ATOM 1444 N N . PHE A 1 181 ? -7.695 24.094 5.254 1 98.5 181 PHE A N 1
ATOM 1445 C CA . PHE A 1 181 ? -8.836 23.578 6.012 1 98.5 181 PHE A CA 1
ATOM 1446 C C . PHE A 1 181 ? -9.336 24.625 6.996 1 98.5 181 PHE A C 1
ATOM 1448 O O . PHE A 1 181 ? -10.539 24.875 7.094 1 98.5 181 PHE A O 1
ATOM 1455 N N . ALA A 1 182 ? -8.43 25.234 7.758 1 97.12 182 ALA A N 1
ATOM 1456 C CA . ALA A 1 182 ? -8.789 26.234 8.75 1 97.12 182 ALA A CA 1
ATOM 1457 C C . ALA A 1 182 ? -9.508 27.422 8.102 1 97.12 182 ALA A C 1
ATOM 1459 O O . ALA A 1 182 ? -10.492 27.922 8.648 1 97.12 182 ALA A O 1
ATOM 1460 N N . GLU A 1 183 ? -8.984 27.828 6.945 1 96.56 183 GLU A N 1
ATOM 1461 C CA . GLU A 1 183 ? -9.625 28.906 6.203 1 96.56 183 GLU A CA 1
ATOM 1462 C C . GLU A 1 183 ? -11.055 28.547 5.82 1 96.56 183 GLU A C 1
ATOM 1464 O O . GLU A 1 183 ? -11.977 29.344 5.984 1 96.56 183 GLU A O 1
ATOM 1469 N N . PHE A 1 184 ? -11.203 27.359 5.316 1 97.19 184 PHE A N 1
ATOM 1470 C CA . PHE A 1 184 ? -12.531 26.875 4.961 1 97.19 184 PHE A CA 1
ATOM 1471 C C . PHE A 1 184 ? -13.445 26.844 6.18 1 97.19 184 PHE A C 1
ATOM 1473 O O . PHE A 1 184 ? -14.602 27.266 6.109 1 97.19 184 PHE A O 1
ATOM 1480 N N . LEU A 1 185 ? -12.938 26.25 7.285 1 95.19 185 LEU A N 1
ATOM 1481 C CA . LEU A 1 185 ? -13.727 26.094 8.5 1 95.19 185 LEU A CA 1
ATOM 1482 C C . LEU A 1 185 ? -14.25 27.438 8.992 1 95.19 185 LEU A C 1
ATOM 1484 O O . LEU A 1 185 ? -15.375 27.531 9.484 1 95.19 185 LEU A O 1
ATOM 1488 N N . GLU A 1 186 ? -13.438 28.438 8.852 1 91.44 186 GLU A N 1
ATOM 1489 C CA . GLU A 1 186 ? -13.844 29.781 9.242 1 91.44 186 GLU A CA 1
ATOM 1490 C C . GLU A 1 186 ? -15.078 30.234 8.477 1 91.44 186 GLU A C 1
ATOM 1492 O O . GLU A 1 186 ? -15.961 30.891 9.039 1 91.44 186 GLU A O 1
ATOM 1497 N N . SER A 1 187 ? -15.109 29.875 7.215 1 91.12 187 SER A N 1
ATOM 1498 C CA . SER A 1 187 ? -16.234 30.266 6.371 1 91.12 187 SER A CA 1
ATOM 1499 C C . SER A 1 187 ? -17.422 29.328 6.551 1 91.12 187 SER A C 1
ATOM 1501 O O . SER A 1 187 ? -18.562 29.688 6.266 1 91.12 187 SER A O 1
ATOM 1503 N N . TYR A 1 188 ? -17.109 28.203 6.926 1 92.12 188 TYR A N 1
ATOM 1504 C CA . TYR A 1 188 ? -18.125 27.156 7.023 1 92.12 188 TYR A CA 1
ATOM 1505 C C . TYR A 1 188 ? -18.781 27.172 8.391 1 92.12 188 TYR A C 1
ATOM 1507 O O . TYR A 1 188 ? -19.844 26.562 8.586 1 92.12 188 TYR A O 1
ATOM 1515 N N . THR A 1 189 ? -18.203 27.812 9.352 1 85.25 189 THR A N 1
ATOM 1516 C CA . THR A 1 189 ? -18.797 27.906 10.68 1 85.25 189 THR A CA 1
ATOM 1517 C C . THR A 1 189 ? -19.781 29.062 10.75 1 85.25 189 THR A C 1
ATOM 1519 O O . THR A 1 189 ? -19.656 30.047 10.016 1 85.25 189 THR A O 1
ATOM 1522 N N . GLU A 1 190 ? -20.922 28.75 11.398 1 74.75 190 GLU A N 1
ATOM 1523 C CA . GLU A 1 190 ? -21.953 29.766 11.586 1 74.75 190 GLU A CA 1
ATOM 1524 C C . GLU A 1 190 ? -21.375 31.047 12.172 1 74.75 190 GLU A C 1
ATOM 1526 O O . GLU A 1 190 ? -20.578 31 13.117 1 74.75 190 GLU A O 1
ATOM 1531 N N . LYS A 1 191 ? -21.562 32.062 11.227 1 61.44 191 LYS A N 1
ATOM 1532 C CA . LYS A 1 191 ? -21.203 33.375 11.742 1 61.44 191 LYS A CA 1
ATOM 1533 C C . LYS A 1 191 ? -22.016 33.719 12.984 1 61.44 191 LYS A C 1
ATOM 1535 O O . LYS A 1 191 ? -23.219 33.469 13.023 1 61.44 191 LYS A O 1
ATOM 1540 N N . GLU A 1 192 ? -21.391 33.719 14.227 1 47.97 192 GLU A N 1
ATOM 1541 C CA . GLU A 1 192 ? -22.172 34.344 15.289 1 47.97 192 GLU A CA 1
ATOM 1542 C C . GLU A 1 192 ? -22.781 35.656 14.828 1 47.97 192 GLU A C 1
ATOM 1544 O O . GLU A 1 192 ? -22.219 36.344 13.969 1 47.97 192 GLU A O 1
ATOM 1549 N N . MET B 1 1 ? -25.312 -25.016 -0.66 1 72.31 1 MET B N 1
ATOM 1550 C CA . MET B 1 1 ? -24.297 -25.656 -1.504 1 72.31 1 MET B CA 1
ATOM 1551 C C . MET B 1 1 ? -24.375 -25.125 -2.932 1 72.31 1 MET B C 1
ATOM 1553 O O . MET B 1 1 ? -25.438 -24.719 -3.395 1 72.31 1 MET B O 1
ATOM 1557 N N . LEU B 1 2 ? -23.172 -25 -3.498 1 80.44 2 LEU B N 1
ATOM 1558 C CA . LEU B 1 2 ? -23.094 -24.484 -4.859 1 80.44 2 LEU B CA 1
ATOM 1559 C C . LEU B 1 2 ? -23.547 -25.531 -5.871 1 80.44 2 LEU B C 1
ATOM 1561 O O . LEU B 1 2 ? -23.25 -26.719 -5.711 1 80.44 2 LEU B O 1
ATOM 1565 N N . ARG B 1 3 ? -24.438 -25.141 -6.789 1 75.12 3 ARG B N 1
ATOM 1566 C CA . ARG B 1 3 ? -24.844 -26.047 -7.852 1 75.12 3 ARG B CA 1
ATOM 1567 C C . ARG B 1 3 ? -23.656 -26.484 -8.688 1 75.12 3 ARG B C 1
ATOM 1569 O O . ARG B 1 3 ? -22.719 -25.703 -8.914 1 75.12 3 ARG B O 1
ATOM 1576 N N . ARG B 1 4 ? -23.672 -27.688 -9.062 1 74 4 ARG B N 1
ATOM 1577 C CA . ARG B 1 4 ? -22.625 -28.219 -9.914 1 74 4 ARG B CA 1
ATOM 1578 C C . ARG B 1 4 ? -22.578 -27.484 -11.258 1 74 4 ARG B C 1
ATOM 1580 O O . ARG B 1 4 ? -23.625 -27.172 -11.828 1 74 4 ARG B O 1
ATOM 1587 N N . GLY B 1 5 ? -21.375 -27.203 -11.719 1 76.69 5 GLY B N 1
ATOM 1588 C CA . GLY B 1 5 ? -21.219 -26.594 -13.039 1 76.69 5 GLY B CA 1
ATOM 1589 C C . GLY B 1 5 ? -21.328 -25.094 -13.031 1 76.69 5 GLY B C 1
ATOM 1590 O O . GLY B 1 5 ? -21.312 -24.453 -14.086 1 76.69 5 GLY B O 1
ATOM 1591 N N . VAL B 1 6 ? -21.469 -24.562 -11.883 1 83.56 6 VAL B N 1
ATOM 1592 C CA . VAL B 1 6 ? -21.625 -23.109 -11.797 1 83.56 6 VAL B CA 1
ATOM 1593 C C . VAL B 1 6 ? -20.297 -22.438 -12.148 1 83.56 6 VAL B C 1
ATOM 1595 O O . VAL B 1 6 ? -19.234 -22.891 -11.719 1 83.56 6 VAL B O 1
ATOM 1598 N N . LYS B 1 7 ? -20.391 -21.375 -12.945 1 94 7 LYS B N 1
ATOM 1599 C CA . LYS B 1 7 ? -19.219 -20.562 -13.297 1 94 7 LYS B CA 1
ATOM 1600 C C . LYS B 1 7 ? -18.828 -19.641 -12.141 1 94 7 LYS B C 1
ATOM 1602 O O . LYS B 1 7 ? -19.688 -18.969 -11.562 1 94 7 LYS B O 1
ATOM 1607 N N . ILE B 1 8 ? -17.625 -19.688 -11.82 1 97.44 8 ILE B N 1
ATOM 1608 C CA . ILE B 1 8 ? -17.125 -18.844 -10.734 1 97.44 8 ILE B CA 1
ATOM 1609 C C . ILE B 1 8 ? -16.484 -17.578 -11.297 1 97.44 8 ILE B C 1
ATOM 1611 O O . ILE B 1 8 ? -15.656 -17.656 -12.203 1 97.44 8 ILE B O 1
ATOM 1615 N N . GLY B 1 9 ? -16.938 -16.422 -10.82 1 98.38 9 GLY B N 1
ATOM 1616 C CA . GLY B 1 9 ? -16.328 -15.164 -11.234 1 98.38 9 GLY B CA 1
ATOM 1617 C C . GLY B 1 9 ? -14.961 -14.93 -10.617 1 98.38 9 GLY B C 1
ATOM 1618 O O . GLY B 1 9 ? -14.734 -15.258 -9.453 1 98.38 9 GLY B O 1
ATOM 1619 N N . VAL B 1 10 ? -14.078 -14.398 -11.461 1 98.69 10 VAL B N 1
ATOM 1620 C CA . VAL B 1 10 ? -12.781 -13.953 -10.977 1 98.69 10 VAL B CA 1
ATOM 1621 C C . VAL B 1 10 ? -12.672 -12.43 -11.109 1 98.69 10 VAL B C 1
ATOM 1623 O O . VAL B 1 10 ? -12.766 -11.891 -12.211 1 98.69 10 VAL B O 1
ATOM 1626 N N . LEU B 1 11 ? -12.531 -11.773 -9.969 1 98.5 11 LEU B N 1
ATOM 1627 C CA . LEU B 1 11 ? -12.352 -10.328 -10.008 1 98.5 11 LEU B CA 1
ATOM 1628 C C . LEU B 1 11 ? -10.883 -9.961 -9.82 1 98.5 11 LEU B C 1
ATOM 1630 O O . LEU B 1 11 ? -10.344 -10.062 -8.719 1 98.5 11 LEU B O 1
ATOM 1634 N N . THR B 1 12 ? -10.281 -9.531 -10.922 1 97.56 12 THR B N 1
ATOM 1635 C CA . THR B 1 12 ? -8.906 -9.047 -10.93 1 97.56 12 THR B CA 1
ATOM 1636 C C . THR B 1 12 ? -8.695 -8.039 -12.055 1 97.56 12 THR B C 1
ATOM 1638 O O . THR B 1 12 ? -9.273 -8.172 -13.133 1 97.56 12 THR B O 1
ATOM 1641 N N . ASN B 1 13 ? -7.922 -7.012 -11.766 1 94.38 13 ASN B N 1
ATOM 1642 C CA . ASN B 1 13 ? -7.562 -6.055 -12.812 1 94.38 13 ASN B CA 1
ATOM 1643 C C . ASN B 1 13 ? -6.25 -6.434 -13.492 1 94.38 13 ASN B C 1
ATOM 1645 O O . ASN B 1 13 ? -5.766 -5.707 -14.359 1 94.38 13 ASN B O 1
ATOM 1649 N N . ASN B 1 14 ? -5.668 -7.531 -13.078 1 95.19 14 ASN B N 1
ATOM 1650 C CA . ASN B 1 14 ? -4.449 -8.07 -13.672 1 95.19 14 ASN B CA 1
ATOM 1651 C C . ASN B 1 14 ? -4.746 -9.234 -14.609 1 95.19 14 ASN B C 1
ATOM 1653 O O . ASN B 1 14 ? -4.992 -10.352 -14.156 1 95.19 14 ASN B O 1
ATOM 1657 N N . GLU B 1 15 ? -4.617 -8.969 -15.906 1 95.75 15 GLU B N 1
ATOM 1658 C CA . GLU B 1 15 ? -4.965 -9.969 -16.906 1 95.75 15 GLU B CA 1
ATOM 1659 C C . GLU B 1 15 ? -4.082 -11.211 -16.797 1 95.75 15 GLU B C 1
ATOM 1661 O O . GLU B 1 15 ? -4.531 -12.32 -17.062 1 95.75 15 GLU B O 1
ATOM 1666 N N . ASN B 1 16 ? -2.867 -11.031 -16.406 1 96.25 16 ASN B N 1
ATOM 1667 C CA . ASN B 1 16 ? -1.955 -12.156 -16.25 1 96.25 16 ASN B CA 1
ATOM 1668 C C . ASN B 1 16 ? -2.422 -13.109 -15.148 1 96.25 16 ASN B C 1
ATOM 1670 O O . ASN B 1 16 ? -2.324 -14.328 -15.289 1 96.25 16 ASN B O 1
ATOM 1674 N N . LYS B 1 17 ? -2.924 -12.492 -14.078 1 97.19 17 LYS B N 1
ATOM 1675 C CA . LYS B 1 17 ? -3.459 -13.32 -13 1 97.19 17 LYS B CA 1
ATOM 1676 C C . LYS B 1 17 ? -4.625 -14.172 -13.484 1 97.19 17 LYS B C 1
ATOM 1678 O O . LYS B 1 17 ? -4.73 -15.352 -13.133 1 97.19 17 LYS B O 1
ATOM 1683 N N . PHE B 1 18 ? -5.488 -13.633 -14.242 1 97.69 18 PHE B N 1
ATOM 1684 C CA . PHE B 1 18 ? -6.637 -14.375 -14.742 1 97.69 18 PHE B CA 1
ATOM 1685 C C . PHE B 1 18 ? -6.191 -15.523 -15.633 1 97.69 18 PHE B C 1
ATOM 1687 O O . PHE B 1 18 ? -6.707 -16.641 -15.523 1 97.69 18 PHE B O 1
ATOM 1694 N N . ILE B 1 19 ? -5.27 -15.242 -16.5 1 97.31 19 ILE B N 1
ATOM 1695 C CA . ILE B 1 19 ? -4.758 -16.25 -17.422 1 97.31 19 ILE B CA 1
ATOM 1696 C C . ILE B 1 19 ? -4.156 -17.406 -16.625 1 97.31 19 ILE B C 1
ATOM 1698 O O . ILE B 1 19 ? -4.414 -18.578 -16.922 1 97.31 19 ILE B O 1
ATOM 1702 N N . GLU B 1 20 ? -3.426 -17.094 -15.609 1 97.69 20 GLU B N 1
ATOM 1703 C CA . GLU B 1 20 ? -2.855 -18.141 -14.75 1 97.69 20 GLU B CA 1
ATOM 1704 C C . GLU B 1 20 ? -3.947 -18.984 -14.094 1 97.69 20 GLU B C 1
ATOM 1706 O O . GLU B 1 20 ? -3.889 -20.203 -14.117 1 97.69 20 GLU B O 1
ATOM 1711 N N . LEU B 1 21 ? -4.902 -18.328 -13.523 1 97.88 21 LEU B N 1
ATOM 1712 C CA . LEU B 1 21 ? -5.984 -19.016 -12.828 1 97.88 21 LEU B CA 1
ATOM 1713 C C . LEU B 1 21 ? -6.777 -19.891 -13.781 1 97.88 21 LEU B C 1
ATOM 1715 O O . LEU B 1 21 ? -7.137 -21.031 -13.445 1 97.88 21 LEU B O 1
ATOM 1719 N N . LYS B 1 22 ? -7.043 -19.344 -14.898 1 97.19 22 LYS B N 1
ATOM 1720 C CA . LYS B 1 22 ? -7.785 -20.094 -15.906 1 97.19 22 LYS B CA 1
ATOM 1721 C C . LYS B 1 22 ? -7.055 -21.375 -16.297 1 97.19 22 LYS B C 1
ATOM 1723 O O . LYS B 1 22 ? -7.672 -22.438 -16.422 1 97.19 22 LYS B O 1
ATOM 1728 N N . GLU B 1 23 ? -5.777 -21.234 -16.469 1 96.88 23 GLU B N 1
ATOM 1729 C CA . GLU B 1 23 ? -4.969 -22.406 -16.812 1 96.88 23 GLU B CA 1
ATOM 1730 C C . GLU B 1 23 ? -4.98 -23.438 -15.695 1 96.88 23 GLU B C 1
ATOM 1732 O O . GLU B 1 23 ? -5.113 -24.641 -15.945 1 96.88 23 GLU B O 1
ATOM 1737 N N . ILE B 1 24 ? -4.832 -23.016 -14.469 1 96.94 24 ILE B N 1
ATOM 1738 C CA . ILE B 1 24 ? -4.844 -23.906 -13.312 1 96.94 24 ILE B CA 1
ATOM 1739 C C . ILE B 1 24 ? -6.199 -24.594 -13.203 1 96.94 24 ILE B C 1
ATOM 1741 O O . ILE B 1 24 ? -6.266 -25.797 -12.914 1 96.94 24 ILE B O 1
ATOM 1745 N N . ALA B 1 25 ? -7.234 -23.891 -13.469 1 96.44 25 ALA B N 1
ATOM 1746 C CA . ALA B 1 25 ? -8.602 -24.359 -13.297 1 96.44 25 ALA B CA 1
ATOM 1747 C C . ALA B 1 25 ? -8.898 -25.547 -14.211 1 96.44 25 ALA B C 1
ATOM 1749 O O . ALA B 1 25 ? -9.734 -26.391 -13.898 1 96.44 25 ALA B O 1
ATOM 1750 N N . LYS B 1 26 ? -8.211 -25.562 -15.312 1 93.44 26 LYS B N 1
ATOM 1751 C CA . LYS B 1 26 ? -8.391 -26.656 -16.266 1 93.44 26 LYS B CA 1
ATOM 1752 C C . LYS B 1 26 ? -8.117 -28 -15.609 1 93.44 26 LYS B C 1
ATOM 1754 O O . LYS B 1 26 ? -8.75 -29 -15.945 1 93.44 26 LYS B O 1
ATOM 1759 N N . ASN B 1 27 ? -7.246 -27.969 -14.695 1 93 27 ASN B N 1
ATOM 1760 C CA . ASN B 1 27 ? -6.855 -29.219 -14.031 1 93 27 ASN B CA 1
ATOM 1761 C C . ASN B 1 27 ? -7.93 -29.688 -13.055 1 93 27 ASN B C 1
ATOM 1763 O O . ASN B 1 27 ? -7.902 -30.828 -12.594 1 93 27 ASN B O 1
ATOM 1767 N N . PHE B 1 28 ? -8.883 -28.875 -12.773 1 93.5 28 PHE B N 1
ATOM 1768 C CA . PHE B 1 28 ? -9.883 -29.203 -11.766 1 93.5 28 PHE B CA 1
ATOM 1769 C C . PHE B 1 28 ? -11.281 -29.172 -12.367 1 93.5 28 PHE B C 1
ATOM 1771 O O . PHE B 1 28 ? -12.273 -29.344 -11.648 1 93.5 28 PHE B O 1
ATOM 1778 N N . ASN B 1 29 ? -11.438 -28.938 -13.656 1 90.56 29 ASN B N 1
ATOM 1779 C CA . ASN B 1 29 ? -12.711 -28.844 -14.359 1 90.56 29 ASN B CA 1
ATOM 1780 C C . ASN B 1 29 ? -13.602 -27.75 -13.773 1 90.56 29 ASN B C 1
ATOM 1782 O O . ASN B 1 29 ? -14.789 -27.969 -13.547 1 90.56 29 ASN B O 1
ATOM 1786 N N . ILE B 1 30 ? -13.016 -26.672 -13.328 1 95 30 ILE B N 1
ATOM 1787 C CA . ILE B 1 30 ? -13.719 -25.484 -12.828 1 95 30 ILE B CA 1
ATOM 1788 C C . ILE B 1 30 ? -13.773 -24.422 -13.922 1 95 30 ILE B C 1
ATOM 1790 O O . ILE B 1 30 ? -12.766 -24.141 -14.578 1 95 30 ILE B O 1
ATOM 1794 N N . GLU B 1 31 ? -14.867 -23.906 -14.156 1 95.25 31 GLU B N 1
ATOM 1795 C CA . GLU B 1 31 ? -15.023 -22.828 -15.141 1 95.25 31 GLU B CA 1
ATOM 1796 C C . GLU B 1 31 ? -14.961 -21.453 -14.484 1 95.25 31 GLU B C 1
ATOM 1798 O O . GLU B 1 31 ? -15.711 -21.188 -13.547 1 95.25 31 GLU B O 1
ATOM 1803 N N . LEU B 1 32 ? -14.086 -20.656 -15.008 1 97.69 32 LEU B N 1
ATOM 1804 C CA . LEU B 1 32 ? -13.898 -19.328 -14.469 1 97.69 32 LEU B CA 1
ATOM 1805 C C . LEU B 1 32 ? -14.359 -18.266 -15.461 1 97.69 32 LEU B C 1
ATOM 1807 O O . LEU B 1 32 ? -14.227 -18.453 -16.672 1 97.69 32 LEU B O 1
ATOM 1811 N N . GLU B 1 33 ? -14.898 -17.172 -14.977 1 97.62 33 GLU B N 1
ATOM 1812 C CA . GLU B 1 33 ? -15.273 -16 -15.758 1 97.62 33 GLU B CA 1
ATOM 1813 C C . GLU B 1 33 ? -14.57 -14.75 -15.242 1 97.62 33 GLU B C 1
ATOM 1815 O O . GLU B 1 33 ? -14.586 -14.477 -14.039 1 97.62 33 GLU B O 1
ATOM 1820 N N . HIS B 1 34 ? -13.992 -14.039 -16.172 1 97.81 34 HIS B N 1
ATOM 1821 C CA . HIS B 1 34 ? -13.344 -12.789 -15.789 1 97.81 34 HIS B CA 1
ATOM 1822 C C . HIS B 1 34 ? -14.375 -11.688 -15.555 1 97.81 34 HIS B C 1
ATOM 1824 O O . HIS B 1 34 ? -15.07 -11.273 -16.484 1 97.81 34 HIS B O 1
ATOM 1830 N N . LEU B 1 35 ? -14.516 -11.266 -14.352 1 97.56 35 LEU B N 1
ATOM 1831 C CA . LEU B 1 35 ? -15.445 -10.195 -14.023 1 97.56 35 LEU B CA 1
ATOM 1832 C C . LEU B 1 35 ? -14.812 -8.828 -14.281 1 97.56 35 LEU B C 1
ATOM 1834 O O . LEU B 1 35 ? -13.656 -8.602 -13.922 1 97.56 35 LEU B O 1
ATOM 1838 N N . ARG B 1 36 ? -15.539 -7.984 -14.891 1 93.38 36 ARG B N 1
ATOM 1839 C CA . ARG B 1 36 ? -15.086 -6.617 -15.133 1 93.38 36 ARG B CA 1
ATOM 1840 C C . ARG B 1 36 ? -15.586 -5.676 -14.039 1 93.38 36 ARG B C 1
ATOM 1842 O O . ARG B 1 36 ? -16.781 -5.625 -13.758 1 93.38 36 ARG B O 1
ATOM 1849 N N . GLY B 1 37 ? -14.711 -5.066 -13.414 1 93.62 37 GLY B N 1
ATOM 1850 C CA . GLY B 1 37 ? -15.055 -4.141 -12.344 1 93.62 37 GLY B CA 1
ATOM 1851 C C . GLY B 1 37 ? -13.867 -3.764 -11.484 1 93.62 37 GLY B C 1
ATOM 1852 O O . GLY B 1 37 ? -12.75 -4.246 -11.703 1 93.62 37 GLY B O 1
ATOM 1853 N N . GLU B 1 38 ? -14.172 -2.912 -10.539 1 93.25 38 GLU B N 1
ATOM 1854 C CA . GLU B 1 38 ? -13.109 -2.438 -9.648 1 93.25 38 GLU B CA 1
ATOM 1855 C C . GLU B 1 38 ? -12.906 -3.385 -8.469 1 93.25 38 GLU B C 1
ATOM 1857 O O . GLU B 1 38 ? -13.875 -3.793 -7.828 1 93.25 38 GLU B O 1
ATOM 1862 N N . LYS B 1 39 ? -11.781 -3.766 -8.312 1 96.94 39 LYS B N 1
ATOM 1863 C CA . LYS B 1 39 ? -11.406 -4.5 -7.109 1 96.94 39 LYS B 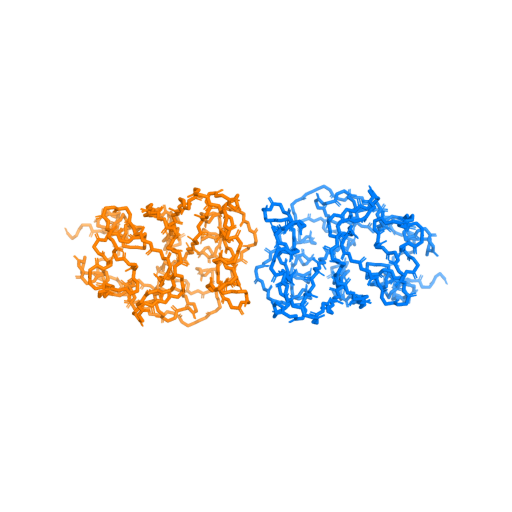CA 1
ATOM 1864 C C . LYS B 1 39 ? -10.891 -3.555 -6.027 1 96.94 39 LYS B C 1
ATOM 1866 O O . LYS B 1 39 ? -9.758 -3.068 -6.109 1 96.94 39 LYS B O 1
ATOM 1871 N N . ILE B 1 40 ? -11.664 -3.309 -4.98 1 97.06 40 ILE B N 1
ATOM 1872 C CA . ILE B 1 40 ? -11.273 -2.408 -3.9 1 97.06 40 ILE B CA 1
ATOM 1873 C C . ILE B 1 40 ? -10.484 -3.178 -2.846 1 97.06 40 ILE B C 1
ATOM 1875 O O . ILE B 1 40 ? -10.945 -4.203 -2.34 1 97.06 40 ILE B O 1
ATOM 1879 N N . GLU B 1 41 ? -9.367 -2.734 -2.576 1 98.06 41 GLU B N 1
ATOM 1880 C CA . GLU B 1 41 ? -8.508 -3.354 -1.572 1 98.06 41 GLU B CA 1
ATOM 1881 C C . GLU B 1 41 ? -8.156 -2.367 -0.462 1 98.06 41 GLU B C 1
ATOM 1883 O O . GLU B 1 41 ? -7.926 -1.185 -0.726 1 98.06 41 GLU B O 1
ATOM 1888 N N . ILE B 1 42 ? -8.102 -2.824 0.731 1 98.31 42 ILE B N 1
ATOM 1889 C CA . ILE B 1 42 ? -7.699 -1.989 1.858 1 98.31 42 ILE B CA 1
ATOM 1890 C C . ILE B 1 42 ? -6.188 -2.066 2.041 1 98.31 42 ILE B C 1
ATOM 1892 O O . ILE B 1 42 ? -5.539 -2.994 1.546 1 98.31 42 ILE B O 1
ATOM 1896 N N . GLN B 1 43 ? -5.617 -1.097 2.705 1 97.62 43 GLN B N 1
ATOM 1897 C CA . GLN B 1 43 ? -4.227 -1.19 3.137 1 97.62 43 GLN B CA 1
ATOM 1898 C C . GLN B 1 43 ? -4.098 -2.061 4.383 1 97.62 43 GLN B C 1
ATOM 1900 O O . GLN B 1 43 ? -4.859 -1.905 5.34 1 97.62 43 GLN B O 1
ATOM 1905 N N . SER B 1 44 ? -3.283 -2.992 4.301 1 96.88 44 SER B N 1
ATOM 1906 C CA . SER B 1 44 ? -3.01 -3.92 5.395 1 96.88 44 SER B CA 1
ATOM 1907 C C . SER B 1 44 ? -1.731 -4.711 5.145 1 96.88 44 SER B C 1
ATOM 1909 O O . SER B 1 44 ? -1.309 -4.871 3.996 1 96.88 44 SER B O 1
ATOM 1911 N N . ASP B 1 45 ? -1.111 -5.168 6.227 1 95.19 45 ASP B N 1
ATOM 1912 C CA . ASP B 1 45 ? 0.05 -6.043 6.082 1 95.19 45 ASP B CA 1
ATOM 1913 C C . ASP B 1 45 ? -0.374 -7.504 5.965 1 95.19 45 ASP B C 1
ATOM 1915 O O . ASP B 1 45 ? 0.465 -8.383 5.762 1 95.19 45 ASP B O 1
ATOM 1919 N N . ASP B 1 46 ? -1.655 -7.742 6.027 1 96.69 46 ASP B N 1
ATOM 1920 C CA . ASP B 1 46 ? -2.219 -9.086 6.008 1 96.69 46 ASP B CA 1
ATOM 1921 C C . ASP B 1 46 ? -2.969 -9.352 4.703 1 96.69 46 ASP B C 1
ATOM 1923 O O . ASP B 1 46 ? -4.113 -8.922 4.543 1 96.69 46 ASP B O 1
ATOM 1927 N N . LEU B 1 47 ? -2.381 -10.156 3.865 1 98.19 47 LEU B N 1
ATOM 1928 C CA . LEU B 1 47 ? -2.963 -10.438 2.557 1 98.19 47 LEU B CA 1
ATOM 1929 C C . LEU B 1 47 ? -4.34 -11.07 2.701 1 98.19 47 LEU B C 1
ATOM 1931 O O . LEU B 1 47 ? -5.227 -10.844 1.876 1 98.19 47 LEU B O 1
ATOM 1935 N N . GLU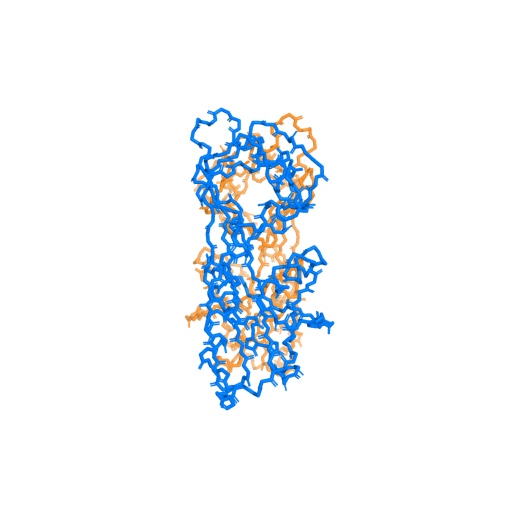 B 1 48 ? -4.461 -11.914 3.732 1 98.25 48 GLU B N 1
ATOM 1936 C CA . GLU B 1 48 ? -5.75 -12.57 3.938 1 98.25 48 GLU B CA 1
ATOM 1937 C C . GLU B 1 48 ? -6.848 -11.547 4.219 1 98.25 48 GLU B C 1
ATOM 1939 O O . GLU B 1 48 ? -7.949 -11.641 3.668 1 98.25 48 GLU B O 1
ATOM 1944 N N . GLU B 1 49 ? -6.496 -10.609 5.098 1 98.19 49 GLU B N 1
ATOM 1945 C CA . GLU B 1 49 ? -7.449 -9.547 5.41 1 98.19 49 GLU B CA 1
ATOM 1946 C C . GLU B 1 49 ? -7.805 -8.742 4.164 1 98.19 49 GLU B C 1
ATOM 1948 O O . GLU B 1 49 ? -8.977 -8.414 3.943 1 98.19 49 GLU B O 1
ATOM 1953 N N . ILE B 1 50 ? -6.84 -8.43 3.346 1 98.62 50 ILE B N 1
ATOM 1954 C CA . ILE B 1 50 ? -7.039 -7.66 2.123 1 98.62 50 ILE B CA 1
ATOM 1955 C C . ILE B 1 50 ? -7.949 -8.43 1.171 1 98.62 50 ILE B C 1
ATOM 1957 O O . ILE B 1 50 ? -8.945 -7.891 0.679 1 98.62 50 ILE B O 1
ATOM 1961 N N . SER B 1 51 ? -7.652 -9.688 0.951 1 98.69 51 SER B N 1
ATOM 1962 C CA . SER B 1 51 ? -8.398 -10.523 0.018 1 98.69 51 SER B CA 1
ATOM 1963 C C . SER B 1 51 ? -9.836 -10.734 0.49 1 98.69 51 SER B C 1
ATOM 1965 O O . SER B 1 51 ? -10.773 -10.625 -0.3 1 98.69 51 SER B O 1
ATOM 1967 N N . ARG B 1 52 ? -9.969 -11.016 1.803 1 98.5 52 ARG B N 1
ATOM 1968 C CA . ARG B 1 52 ? -11.289 -11.25 2.367 1 98.5 52 ARG B CA 1
ATOM 1969 C C . ARG B 1 52 ? -12.172 -10.008 2.225 1 98.5 52 ARG B C 1
ATOM 1971 O O . ARG B 1 52 ? -13.336 -10.109 1.833 1 98.5 52 ARG B O 1
ATOM 1978 N N . THR B 1 53 ? -11.609 -8.852 2.545 1 98.38 53 THR B N 1
ATOM 1979 C CA . THR B 1 53 ? -12.359 -7.605 2.441 1 98.38 53 THR B CA 1
ATOM 1980 C C . THR B 1 53 ? -12.719 -7.312 0.988 1 98.38 53 THR B C 1
ATOM 1982 O O . THR B 1 53 ? -13.844 -6.914 0.692 1 98.38 53 THR B O 1
ATOM 1985 N N . ALA B 1 54 ? -11.812 -7.551 0.096 1 98.56 54 ALA B N 1
ATOM 1986 C CA . ALA B 1 54 ? -12.062 -7.34 -1.327 1 98.56 54 ALA B CA 1
ATOM 1987 C C . ALA B 1 54 ? -13.18 -8.242 -1.827 1 98.56 54 ALA B C 1
ATOM 1989 O O . ALA B 1 54 ? -14.047 -7.805 -2.584 1 98.56 54 ALA B O 1
ATOM 1990 N N . ALA B 1 55 ? -13.164 -9.484 -1.388 1 98.69 55 ALA B N 1
ATOM 1991 C CA . ALA B 1 55 ? -14.18 -10.438 -1.812 1 98.69 55 ALA B CA 1
ATOM 1992 C C . ALA B 1 55 ? -15.555 -10.039 -1.301 1 98.69 55 ALA B C 1
ATOM 1994 O O . ALA B 1 55 ? -16.547 -10.125 -2.031 1 98.69 55 ALA B O 1
ATOM 1995 N N . ASN B 1 56 ? -15.57 -9.664 -0.061 1 97.94 56 ASN B N 1
ATOM 1996 C CA . ASN B 1 56 ? -16.828 -9.227 0.527 1 97.94 56 ASN B CA 1
ATOM 1997 C C . ASN B 1 56 ? -17.422 -8.039 -0.232 1 97.94 56 ASN B C 1
ATOM 1999 O O . ASN B 1 56 ? -18.609 -8.047 -0.575 1 97.94 56 ASN B O 1
ATOM 2003 N N . LEU B 1 57 ? -16.625 -7.078 -0.527 1 97.75 57 LEU B N 1
ATOM 2004 C CA . LEU B 1 57 ? -17.062 -5.898 -1.264 1 97.75 57 LEU B CA 1
ATOM 2005 C C . LEU B 1 57 ? -17.469 -6.266 -2.686 1 97.75 57 LEU B C 1
ATOM 2007 O O . LEU B 1 57 ? -18.469 -5.754 -3.201 1 97.75 57 LEU B O 1
ATOM 2011 N N . ALA B 1 58 ? -16.719 -7.129 -3.293 1 98.31 58 ALA B N 1
ATOM 2012 C CA . ALA B 1 58 ? -17.031 -7.574 -4.648 1 98.31 58 ALA B CA 1
ATOM 2013 C C . ALA B 1 58 ? -18.391 -8.25 -4.707 1 98.31 58 ALA B C 1
ATOM 2015 O O . ALA B 1 58 ? -19.156 -8.039 -5.648 1 98.31 58 ALA B O 1
ATOM 2016 N N . TYR B 1 59 ? -18.688 -9.055 -3.74 1 98.12 59 TYR B N 1
ATOM 2017 C CA . TYR B 1 59 ? -19.953 -9.781 -3.734 1 98.12 59 TYR B CA 1
ATOM 2018 C C . TYR B 1 59 ? -21.125 -8.82 -3.662 1 98.12 59 TYR B C 1
ATOM 2020 O O . TYR B 1 59 ? -22.188 -9.086 -4.242 1 98.12 59 TYR B O 1
ATOM 2028 N N . LEU B 1 60 ? -20.953 -7.75 -2.93 1 96.94 60 LEU B N 1
ATOM 2029 C CA . LEU B 1 60 ? -22.031 -6.77 -2.807 1 96.94 60 LEU B CA 1
ATOM 2030 C C . LEU B 1 60 ? -22.391 -6.18 -4.168 1 96.94 60 LEU B C 1
ATOM 2032 O O . LEU B 1 60 ? -23.516 -5.715 -4.375 1 96.94 60 LEU B O 1
ATOM 2036 N N . ILE B 1 61 ? -21.5 -6.234 -5.09 1 96.75 61 ILE B N 1
ATOM 2037 C CA . ILE B 1 61 ? -21.688 -5.648 -6.414 1 96.75 61 ILE B CA 1
ATOM 2038 C C . ILE B 1 61 ? -22.156 -6.723 -7.391 1 96.75 61 ILE B C 1
ATOM 2040 O O . ILE B 1 61 ? -23.156 -6.539 -8.094 1 96.75 61 ILE B O 1
ATOM 2044 N N . PHE B 1 62 ? -21.516 -7.852 -7.391 1 97.25 62 PHE B N 1
ATOM 2045 C CA . PHE B 1 62 ? -21.734 -8.844 -8.438 1 97.25 62 PHE B CA 1
ATOM 2046 C C . PHE B 1 62 ? -22.797 -9.844 -8.023 1 97.25 62 PHE B C 1
ATOM 2048 O O . PHE B 1 62 ? -23.469 -10.43 -8.875 1 97.25 62 PHE B O 1
ATOM 2055 N N . ARG B 1 63 ? -22.953 -10.125 -6.773 1 97.12 63 ARG B N 1
ATOM 2056 C CA . ARG B 1 63 ? -23.984 -10.969 -6.191 1 97.12 63 ARG B CA 1
ATOM 2057 C C . ARG B 1 63 ? -24 -12.344 -6.844 1 97.12 63 ARG B C 1
ATOM 2059 O O . ARG B 1 63 ? -25.062 -12.867 -7.184 1 97.12 63 ARG B O 1
ATOM 2066 N N . ARG B 1 64 ? -22.906 -12.945 -7.055 1 96.81 64 ARG B N 1
ATOM 2067 C CA . ARG B 1 64 ? -22.703 -14.297 -7.562 1 96.81 64 ARG B CA 1
ATOM 2068 C C . ARG B 1 64 ? -21.438 -14.914 -7 1 96.81 64 ARG B C 1
ATOM 2070 O O . ARG B 1 64 ? -20.562 -14.203 -6.492 1 96.81 64 ARG B O 1
ATOM 2077 N N . PRO B 1 65 ? -21.312 -16.219 -7.039 1 97.62 65 PRO B N 1
ATOM 2078 C CA . PRO B 1 65 ? -20.062 -16.859 -6.57 1 97.62 65 PRO B CA 1
ATOM 2079 C C . PRO B 1 65 ? -18.828 -16.328 -7.285 1 97.62 65 PRO B C 1
ATOM 2081 O O . PRO B 1 65 ? -18.797 -16.25 -8.516 1 97.62 65 PRO B O 1
ATOM 2084 N N . LEU B 1 66 ? -17.859 -15.938 -6.508 1 98.62 66 LEU B N 1
ATOM 2085 C CA . LEU B 1 66 ? -16.672 -15.359 -7.117 1 98.62 66 LEU B CA 1
ATOM 2086 C C . LEU B 1 66 ? -15.438 -15.609 -6.254 1 98.62 66 LEU B C 1
ATOM 2088 O O . LEU B 1 66 ? -15.555 -16.016 -5.094 1 98.62 66 LEU B O 1
ATOM 2092 N N . ILE B 1 67 ? -14.273 -15.445 -6.863 1 98.75 67 ILE B N 1
ATOM 2093 C CA . ILE B 1 67 ? -13.008 -15.453 -6.137 1 98.75 67 ILE B CA 1
ATOM 2094 C C . ILE B 1 67 ? -12.25 -14.156 -6.414 1 98.75 67 ILE B C 1
ATOM 2096 O O . ILE B 1 67 ? -12.406 -13.555 -7.48 1 98.75 67 ILE B O 1
ATOM 2100 N N . VAL B 1 68 ? -11.508 -13.742 -5.418 1 98.5 68 VAL B N 1
ATOM 2101 C CA . VAL B 1 68 ? -10.523 -12.672 -5.523 1 98.5 68 VAL B CA 1
ATOM 2102 C C . VAL B 1 68 ? -9.156 -13.18 -5.074 1 98.5 68 VAL B C 1
ATOM 2104 O O . VAL B 1 68 ? -9.07 -14.047 -4.203 1 98.5 68 VAL B O 1
ATOM 2107 N N . ASP B 1 69 ? -8.18 -12.719 -5.77 1 95.88 69 ASP B N 1
ATOM 2108 C CA . ASP B 1 69 ? -6.832 -13.117 -5.387 1 95.88 69 ASP B CA 1
ATOM 2109 C C . ASP B 1 69 ? -5.961 -11.898 -5.09 1 95.88 69 ASP B C 1
ATOM 2111 O O . ASP B 1 69 ? -6.09 -10.859 -5.746 1 95.88 69 ASP B O 1
ATOM 2115 N N . ASP B 1 70 ? -5.246 -11.93 -4.008 1 96.38 70 ASP B N 1
ATOM 2116 C CA . ASP B 1 70 ? -4.199 -10.969 -3.672 1 96.38 70 ASP B CA 1
ATOM 2117 C C . ASP B 1 70 ? -2.873 -11.672 -3.4 1 96.38 70 ASP B C 1
ATOM 2119 O O . ASP B 1 70 ? -2.828 -12.664 -2.662 1 96.38 70 ASP B O 1
ATOM 2123 N N . SER B 1 71 ? -1.922 -11.203 -4.094 1 97.94 71 SER B N 1
ATOM 2124 C CA . SER B 1 71 ? -0.616 -11.844 -4 1 97.94 71 SER B CA 1
ATOM 2125 C C . SER B 1 71 ? 0.481 -10.828 -3.693 1 97.94 71 SER B C 1
ATOM 2127 O O . SER B 1 71 ? 0.318 -9.633 -3.951 1 97.94 71 SER B O 1
ATOM 2129 N N . GLY B 1 72 ? 1.546 -11.352 -3.098 1 98.31 72 GLY B N 1
ATOM 2130 C CA . GLY B 1 72 ? 2.686 -10.492 -2.803 1 98.31 72 GLY B CA 1
ATOM 2131 C C . GLY B 1 72 ? 4.008 -11.234 -2.816 1 98.31 72 GLY B C 1
ATOM 2132 O O . GLY B 1 72 ? 4.043 -12.453 -2.617 1 98.31 72 GLY B O 1
ATOM 2133 N N . LEU B 1 73 ? 5.078 -10.523 -3.164 1 98.88 73 LEU B N 1
ATOM 2134 C CA . LEU B 1 73 ? 6.449 -10.961 -2.945 1 98.88 73 LEU B CA 1
ATOM 2135 C C . LEU B 1 73 ? 6.965 -10.484 -1.591 1 98.88 73 LEU B C 1
ATOM 2137 O O . LEU B 1 73 ? 6.738 -9.336 -1.206 1 98.88 73 LEU B O 1
ATOM 2141 N N . PHE B 1 74 ? 7.598 -11.32 -0.846 1 98.94 74 PHE B N 1
ATOM 2142 C CA . PHE B 1 74 ? 8.133 -11.016 0.475 1 98.94 74 PHE B CA 1
ATOM 2143 C C . PHE B 1 74 ? 9.609 -11.391 0.563 1 98.94 74 PHE B C 1
ATOM 2145 O O . PHE B 1 74 ? 9.961 -12.562 0.412 1 98.94 74 PHE B O 1
ATOM 2152 N N . VAL B 1 75 ? 10.43 -10.422 0.758 1 98.94 75 VAL B N 1
ATOM 2153 C CA . VAL B 1 75 ? 11.875 -10.633 0.832 1 98.94 75 VAL B CA 1
ATOM 2154 C C . VAL B 1 75 ? 12.344 -10.5 2.277 1 98.94 75 VAL B C 1
ATOM 2156 O O . VAL B 1 75 ? 12.219 -9.43 2.883 1 98.94 75 VAL B O 1
ATOM 2159 N N . GLN B 1 76 ? 12.891 -11.516 2.803 1 98.62 76 GLN B N 1
ATOM 2160 C CA . GLN B 1 76 ? 13.203 -11.602 4.227 1 98.62 76 GLN B CA 1
ATOM 2161 C C . GLN B 1 76 ? 14.172 -10.5 4.645 1 98.62 76 GLN B C 1
ATOM 2163 O O . GLN B 1 76 ? 13.93 -9.789 5.625 1 98.62 76 GLN B O 1
ATOM 2168 N N . ALA B 1 77 ? 15.219 -10.273 3.92 1 98.69 77 ALA B N 1
ATOM 2169 C CA . ALA B 1 77 ? 16.266 -9.312 4.277 1 98.69 77 ALA B CA 1
ATOM 2170 C C . ALA B 1 77 ? 15.742 -7.879 4.191 1 98.69 77 ALA B C 1
ATOM 2172 O O . ALA B 1 77 ? 16.391 -6.949 4.672 1 98.69 77 ALA B O 1
ATOM 2173 N N . LEU B 1 78 ? 14.648 -7.699 3.588 1 98.75 78 LEU B N 1
ATOM 2174 C CA . LEU B 1 78 ? 14.039 -6.379 3.451 1 98.75 78 LEU B CA 1
ATOM 2175 C C . LEU B 1 78 ? 12.812 -6.25 4.344 1 98.75 78 LEU B C 1
ATOM 2177 O O . LEU B 1 78 ? 11.867 -5.539 4.004 1 98.75 78 LEU B O 1
ATOM 2181 N N . GLN B 1 79 ? 12.75 -7.082 5.344 1 98.38 79 GLN B N 1
ATOM 2182 C CA . GLN B 1 79 ? 11.656 -7.078 6.309 1 98.38 79 GLN B CA 1
ATOM 2183 C C . GLN B 1 79 ? 10.32 -7.32 5.621 1 98.38 79 GLN B C 1
ATOM 2185 O O . GLN B 1 79 ? 9.328 -6.645 5.918 1 98.38 79 GLN B O 1
ATOM 2190 N N . ASN B 1 80 ? 10.305 -8.156 4.574 1 98.56 80 ASN B N 1
ATOM 2191 C CA . ASN B 1 80 ? 9.141 -8.633 3.836 1 98.56 80 ASN B CA 1
ATOM 2192 C C . ASN B 1 80 ? 8.648 -7.598 2.832 1 98.56 80 ASN B C 1
ATOM 2194 O O . ASN B 1 80 ? 7.531 -7.707 2.32 1 98.56 80 ASN B O 1
ATOM 2198 N N . PHE B 1 81 ? 9.406 -6.562 2.564 1 98.81 81 PHE B N 1
ATOM 2199 C CA . PHE B 1 81 ? 9.18 -5.703 1.409 1 98.81 81 PHE B CA 1
ATOM 2200 C C . PHE B 1 81 ? 9.391 -6.473 0.111 1 98.81 81 PHE B C 1
ATOM 2202 O O . PHE B 1 81 ? 10.367 -7.215 -0.021 1 98.81 81 PHE B O 1
ATOM 2209 N N . PRO B 1 82 ? 8.398 -6.293 -0.811 1 98.75 82 PRO B N 1
ATOM 2210 C CA . PRO B 1 82 ? 7.35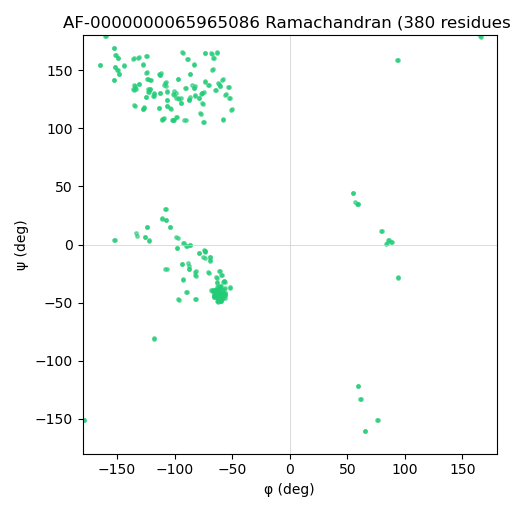5 -5.285 -0.988 1 98.75 82 PRO B CA 1
ATOM 2211 C C . PRO B 1 82 ? 6.027 -5.688 -0.349 1 98.75 82 PRO B C 1
ATOM 2213 O O . PRO B 1 82 ? 5.145 -4.848 -0.169 1 98.75 82 PRO B O 1
ATOM 2216 N N . GLY B 1 83 ? 5.859 -6.984 -0.025 1 98.38 83 GLY B N 1
ATOM 2217 C CA . GLY B 1 83 ? 4.684 -7.441 0.7 1 98.38 83 GLY B CA 1
ATOM 2218 C C . GLY B 1 83 ? 3.389 -7.191 -0.048 1 98.38 83 GLY B C 1
ATOM 2219 O O . GLY B 1 83 ? 3.281 -7.504 -1.236 1 98.38 83 GLY B O 1
ATOM 2220 N N . PRO B 1 84 ? 2.367 -6.652 0.571 1 98.19 84 PRO B N 1
ATOM 2221 C CA . PRO B 1 84 ? 1.054 -6.465 -0.048 1 98.19 84 PRO B CA 1
ATOM 2222 C C . PRO B 1 84 ? 1.064 -5.398 -1.141 1 98.19 84 PRO B C 1
ATOM 2224 O O . PRO B 1 84 ? 0.096 -5.27 -1.895 1 98.19 84 PRO B O 1
ATOM 2227 N N . TYR B 1 85 ? 2.1 -4.656 -1.257 1 98.25 85 TYR B N 1
ATOM 2228 C CA . TYR B 1 85 ? 2.154 -3.561 -2.219 1 98.25 85 TYR B CA 1
ATOM 2229 C C . TYR B 1 85 ? 3.082 -3.902 -3.379 1 98.25 85 TYR B C 1
ATOM 2231 O O . TYR B 1 85 ? 3.711 -3.014 -3.961 1 98.25 85 TYR B O 1
ATOM 2239 N N . THR B 1 86 ? 3.139 -5.145 -3.664 1 98.38 86 THR B N 1
ATOM 2240 C CA . THR B 1 86 ? 3.979 -5.715 -4.711 1 98.38 86 THR B CA 1
ATOM 2241 C C . THR B 1 86 ? 3.688 -5.059 -6.059 1 98.38 86 THR B C 1
ATOM 2243 O O . THR B 1 86 ? 4.613 -4.688 -6.785 1 98.38 86 THR B O 1
ATOM 2246 N N . ASN B 1 87 ? 2.445 -4.859 -6.383 1 96.88 87 ASN B N 1
ATOM 2247 C CA . ASN B 1 87 ? 2.096 -4.27 -7.672 1 96.88 87 ASN B CA 1
ATOM 2248 C C . ASN B 1 87 ? 2.582 -2.826 -7.777 1 96.88 87 ASN B C 1
ATOM 2250 O O . ASN B 1 87 ? 3.135 -2.426 -8.805 1 96.88 87 ASN B O 1
ATOM 2254 N N . PHE B 1 88 ? 2.395 -2.09 -6.734 1 98.06 88 PHE B N 1
ATOM 2255 C CA . PHE B 1 88 ? 2.859 -0.709 -6.703 1 98.06 88 PHE B CA 1
ATOM 2256 C C . PHE B 1 88 ? 4.375 -0.644 -6.867 1 98.06 88 PHE B C 1
ATOM 2258 O O . PHE B 1 88 ? 4.887 0.165 -7.645 1 98.06 88 PHE B O 1
ATOM 2265 N N . VAL B 1 89 ? 5.051 -1.497 -6.176 1 98.75 89 VAL B N 1
ATOM 2266 C CA . VAL B 1 89 ? 6.508 -1.519 -6.195 1 98.75 89 VAL B CA 1
ATOM 2267 C C . VAL B 1 89 ? 7 -1.93 -7.582 1 98.75 89 VAL B C 1
ATOM 2269 O O . VAL B 1 89 ? 7.957 -1.354 -8.102 1 98.75 89 VAL B O 1
ATOM 2272 N N . LYS B 1 90 ? 6.316 -2.863 -8.164 1 98.44 90 LYS B N 1
ATOM 2273 C CA . LYS B 1 90 ? 6.672 -3.297 -9.516 1 98.44 90 LYS B CA 1
ATOM 2274 C C . LYS B 1 90 ? 6.582 -2.139 -10.508 1 98.44 90 LYS B C 1
ATOM 2276 O O . LYS B 1 90 ? 7.418 -2.012 -11.398 1 98.44 90 LYS B O 1
ATOM 2281 N N . ASN B 1 91 ? 5.617 -1.28 -10.305 1 97.94 91 ASN B N 1
ATOM 2282 C CA . ASN B 1 91 ? 5.344 -0.212 -11.258 1 97.94 91 ASN B CA 1
ATOM 2283 C C . ASN B 1 91 ? 6.152 1.044 -10.938 1 97.94 91 ASN B C 1
ATOM 2285 O O . ASN B 1 91 ? 6.035 2.053 -11.633 1 97.94 91 ASN B O 1
ATOM 2289 N N . THR B 1 92 ? 6.918 1.049 -9.914 1 98.5 92 THR B N 1
ATOM 2290 C CA . THR B 1 92 ? 7.746 2.189 -9.547 1 98.5 92 THR B CA 1
ATOM 2291 C C . THR B 1 92 ? 9.227 1.817 -9.586 1 98.5 92 THR B C 1
ATOM 2293 O O . THR B 1 92 ? 9.844 1.835 -10.648 1 98.5 92 THR B O 1
ATOM 2296 N N . ILE B 1 93 ? 9.766 1.149 -8.531 1 98.69 93 ILE B N 1
ATOM 2297 C CA . ILE B 1 93 ? 11.203 0.89 -8.508 1 98.69 93 ILE B CA 1
ATOM 2298 C C . ILE B 1 93 ? 11.508 -0.419 -9.234 1 98.69 93 ILE B C 1
ATOM 2300 O O . ILE B 1 93 ? 12.648 -0.67 -9.625 1 98.69 93 ILE B O 1
ATOM 2304 N N . GLY B 1 94 ? 10.547 -1.319 -9.398 1 98.56 94 GLY B N 1
ATOM 2305 C CA . GLY B 1 94 ? 10.609 -2.473 -10.281 1 98.56 94 GLY B CA 1
ATOM 2306 C C . GLY B 1 94 ? 11.664 -3.484 -9.875 1 98.56 94 GLY B C 1
ATOM 2307 O O . GLY B 1 94 ? 12.039 -3.557 -8.703 1 98.56 94 GLY B O 1
ATOM 2308 N N . LEU B 1 95 ? 12.023 -4.32 -10.844 1 98.81 95 LEU B N 1
ATOM 2309 C CA . LEU B 1 95 ? 12.992 -5.391 -10.641 1 98.81 95 LEU B CA 1
ATOM 2310 C C . LEU B 1 95 ? 14.352 -4.824 -10.242 1 98.81 95 LEU B C 1
ATOM 2312 O O . LEU B 1 95 ? 14.977 -5.312 -9.297 1 98.81 95 LEU B O 1
ATOM 2316 N N . LYS B 1 96 ? 14.719 -3.828 -10.906 1 98.56 96 LYS B N 1
ATOM 2317 C CA . LYS B 1 96 ? 16.031 -3.227 -10.672 1 98.56 96 LYS B CA 1
ATOM 2318 C C . LYS B 1 96 ? 16.109 -2.631 -9.266 1 98.56 96 LYS B C 1
ATOM 2320 O O . LYS B 1 96 ? 17.172 -2.686 -8.625 1 98.56 96 LYS B O 1
ATOM 2325 N N . GLY B 1 97 ? 15.008 -2.012 -8.844 1 98.81 97 GLY B N 1
ATOM 2326 C CA . GLY B 1 97 ? 14.977 -1.462 -7.5 1 98.81 97 GLY B CA 1
ATOM 2327 C C . GLY B 1 97 ? 15.156 -2.514 -6.418 1 98.81 97 GLY B C 1
ATOM 2328 O O . GLY B 1 97 ? 15.906 -2.314 -5.465 1 98.81 97 GLY B O 1
ATOM 2329 N N . ILE B 1 98 ? 14.477 -3.635 -6.578 1 98.94 98 ILE B N 1
ATOM 2330 C CA . ILE B 1 98 ? 14.602 -4.723 -5.613 1 98.94 98 ILE B CA 1
ATOM 2331 C C . ILE B 1 98 ? 16.031 -5.258 -5.613 1 98.94 98 ILE B C 1
ATOM 2333 O O . ILE B 1 98 ? 16.609 -5.48 -4.551 1 98.94 98 ILE B O 1
ATOM 2337 N N . LEU B 1 99 ? 16.562 -5.449 -6.793 1 98.88 99 LEU B N 1
ATOM 2338 C CA . LEU B 1 99 ? 17.938 -5.961 -6.895 1 98.88 99 LEU B CA 1
ATOM 2339 C C . LEU B 1 99 ? 18.922 -4.988 -6.273 1 98.88 99 LEU B C 1
ATOM 2341 O O . LEU B 1 99 ? 19.875 -5.402 -5.609 1 98.88 99 LEU B O 1
ATOM 2345 N N . LYS B 1 100 ? 18.734 -3.727 -6.512 1 98.75 100 LYS B N 1
ATOM 2346 C CA . LYS B 1 100 ? 19.594 -2.713 -5.918 1 98.75 100 LYS B CA 1
ATOM 2347 C C . LYS B 1 100 ? 19.531 -2.764 -4.391 1 98.75 100 LYS B C 1
ATOM 2349 O O . LYS B 1 100 ? 20.562 -2.701 -3.721 1 98.75 100 LYS B O 1
ATOM 2354 N N . LEU B 1 101 ? 18.359 -2.875 -3.834 1 98.88 101 LEU B N 1
ATOM 2355 C CA . LEU B 1 101 ? 18.172 -2.945 -2.389 1 98.88 101 LEU B CA 1
ATOM 2356 C C . LEU B 1 101 ? 18.922 -4.145 -1.804 1 98.88 101 LEU B C 1
ATOM 2358 O O . LEU B 1 101 ? 19.359 -4.105 -0.651 1 98.88 101 LEU B O 1
ATOM 2362 N N . LEU B 1 102 ? 19.125 -5.145 -2.629 1 98.75 102 LEU B N 1
ATOM 2363 C CA . LEU B 1 102 ? 19.719 -6.379 -2.133 1 98.75 102 LEU B CA 1
ATOM 2364 C C . LEU B 1 102 ? 21.219 -6.422 -2.428 1 98.75 102 LEU B C 1
ATOM 2366 O O . LEU B 1 102 ? 21.891 -7.41 -2.117 1 98.75 102 LEU B O 1
ATOM 2370 N N . GLU B 1 103 ? 21.688 -5.41 -3.107 1 98.19 103 GLU B N 1
ATOM 2371 C CA . GLU B 1 103 ? 23.125 -5.355 -3.332 1 98.19 103 GLU B CA 1
ATOM 2372 C C . GLU B 1 103 ? 23.891 -5.496 -2.02 1 98.19 103 GLU B C 1
ATOM 2374 O O . GLU B 1 103 ? 23.625 -4.785 -1.053 1 98.19 103 GLU B O 1
ATOM 2379 N N . GLY B 1 104 ? 24.781 -6.426 -1.984 1 97 104 GLY B N 1
ATOM 2380 C CA . GLY B 1 104 ? 25.625 -6.621 -0.814 1 97 104 GLY B CA 1
ATOM 2381 C C . GLY B 1 104 ? 24.969 -7.465 0.26 1 97 104 GLY B C 1
ATOM 2382 O O . GLY B 1 104 ? 25.547 -7.695 1.321 1 97 104 GLY B O 1
ATOM 2383 N N . ILE B 1 105 ? 23.812 -7.926 0.043 1 97.81 105 ILE B N 1
ATOM 2384 C CA . ILE B 1 105 ? 23.094 -8.727 1.022 1 97.81 105 ILE B CA 1
ATOM 2385 C C . ILE B 1 105 ? 23.188 -10.211 0.654 1 97.81 105 ILE B C 1
ATOM 2387 O O . ILE B 1 105 ? 22.891 -10.594 -0.474 1 97.81 105 ILE B O 1
ATOM 2391 N N . LYS B 1 106 ? 23.562 -11.039 1.542 1 97.5 106 LYS B N 1
ATOM 2392 C CA . LYS B 1 106 ? 23.797 -12.453 1.299 1 97.5 106 LYS B CA 1
ATOM 2393 C C . LYS B 1 106 ? 22.484 -13.242 1.343 1 97.5 106 LYS B C 1
ATOM 2395 O O . LYS B 1 106 ? 22.234 -14.094 0.486 1 97.5 106 LYS B O 1
ATOM 2400 N N . ASP B 1 107 ? 21.719 -12.938 2.383 1 98.31 107 ASP B N 1
ATOM 2401 C CA . ASP B 1 107 ? 20.453 -13.641 2.516 1 98.31 107 ASP B CA 1
ATOM 2402 C C . ASP B 1 107 ? 19.422 -13.117 1.515 1 98.31 107 ASP B C 1
ATOM 2404 O O . ASP B 1 107 ? 18.812 -12.062 1.735 1 98.31 107 ASP B O 1
ATOM 2408 N N . ARG B 1 108 ? 19.172 -13.852 0.537 1 98.69 108 ARG B N 1
ATOM 2409 C CA . ARG B 1 108 ? 18.25 -13.414 -0.51 1 98.69 108 ARG B CA 1
ATOM 2410 C C . ARG B 1 108 ? 16.969 -14.234 -0.481 1 98.69 108 ARG B C 1
ATOM 2412 O O . ARG B 1 108 ? 16.297 -14.375 -1.505 1 98.69 108 ARG B O 1
ATOM 2419 N N . SER B 1 109 ? 16.641 -14.852 0.686 1 98.88 109 SER B N 1
ATOM 2420 C CA . SER B 1 109 ? 15.438 -15.648 0.877 1 98.88 109 SER B CA 1
ATOM 2421 C C . SER B 1 109 ? 14.188 -14.805 0.662 1 98.88 109 SER B C 1
ATOM 2423 O O . SER B 1 109 ? 14.117 -13.656 1.11 1 98.88 109 SER B O 1
ATOM 2425 N N . ALA B 1 110 ? 13.289 -15.383 -0.031 1 98.88 110 ALA B N 1
ATOM 2426 C CA . ALA B 1 110 ? 12.023 -14.734 -0.341 1 98.88 110 ALA B CA 1
ATOM 2427 C C . ALA B 1 110 ? 10.914 -15.766 -0.549 1 98.88 110 ALA B C 1
ATOM 2429 O O . ALA B 1 110 ? 11.18 -16.969 -0.594 1 98.88 110 ALA B O 1
ATOM 2430 N N . TYR B 1 111 ? 9.734 -15.297 -0.613 1 98.94 111 TYR B N 1
ATOM 2431 C CA . TYR B 1 111 ? 8.617 -16.156 -0.995 1 98.94 111 TYR B CA 1
ATOM 2432 C C . TYR B 1 111 ? 7.512 -15.344 -1.661 1 98.94 111 TYR B C 1
ATOM 2434 O O . TYR B 1 111 ? 7.395 -14.133 -1.436 1 98.94 111 TYR B O 1
ATOM 2442 N N . PHE B 1 112 ? 6.805 -16.047 -2.496 1 98.88 112 PHE B N 1
ATOM 2443 C CA . PHE B 1 112 ? 5.527 -15.547 -2.982 1 98.88 112 PHE B CA 1
ATOM 2444 C C . PHE B 1 112 ? 4.375 -16.141 -2.176 1 98.88 112 PHE B C 1
ATOM 2446 O O . PHE B 1 112 ? 4.418 -17.297 -1.771 1 98.88 112 PHE B O 1
ATOM 2453 N N . MET B 1 113 ? 3.389 -15.305 -1.955 1 98.88 113 MET B N 1
ATOM 2454 C CA . MET B 1 113 ? 2.182 -15.766 -1.27 1 98.88 113 MET B CA 1
ATOM 2455 C C . MET B 1 113 ? 0.93 -15.258 -1.978 1 98.88 113 MET B C 1
ATOM 2457 O O . MET B 1 113 ? 0.887 -14.117 -2.432 1 98.88 113 MET B O 1
ATOM 2461 N N . THR B 1 114 ? -0.04 -16.109 -2.127 1 98.81 114 THR B N 1
ATOM 2462 C CA . THR B 1 114 ? -1.362 -15.734 -2.621 1 98.81 114 THR B CA 1
ATOM 2463 C C . THR B 1 114 ? -2.432 -16.016 -1.57 1 98.81 114 THR B C 1
ATOM 2465 O O . THR B 1 114 ? -2.432 -17.094 -0.954 1 98.81 114 THR B O 1
ATOM 2468 N N . ALA B 1 115 ? -3.229 -15.062 -1.267 1 98.88 115 ALA B N 1
ATOM 2469 C CA . ALA B 1 115 ? -4.512 -15.258 -0.598 1 98.88 115 ALA B CA 1
ATOM 2470 C C . ALA B 1 115 ? -5.66 -15.25 -1.604 1 98.88 115 ALA B C 1
ATOM 2472 O O . ALA B 1 115 ? -5.922 -14.242 -2.256 1 98.88 115 ALA B O 1
ATOM 2473 N N . LEU B 1 116 ? -6.258 -16.359 -1.822 1 98.88 116 LEU B N 1
ATOM 2474 C CA . LEU B 1 116 ? -7.41 -16.516 -2.699 1 98.88 116 LEU B CA 1
ATOM 2475 C C . LEU B 1 116 ? -8.695 -16.672 -1.889 1 98.88 116 LEU B C 1
ATOM 2477 O O . LEU B 1 116 ? -8.828 -17.609 -1.1 1 98.88 116 LEU B O 1
ATOM 2481 N N . THR B 1 117 ? -9.594 -15.773 -2.029 1 98.94 117 THR B N 1
ATOM 2482 C CA . THR B 1 117 ? -10.82 -15.812 -1.232 1 98.94 117 THR B CA 1
ATOM 2483 C C . THR B 1 117 ? -12.031 -16.094 -2.113 1 98.94 117 THR B C 1
ATOM 2485 O O . THR B 1 117 ? -12.203 -15.469 -3.164 1 98.94 117 THR B O 1
ATOM 2488 N N . PHE B 1 118 ? -12.82 -17.062 -1.677 1 98.75 118 PHE B N 1
ATOM 2489 C CA . PHE B 1 118 ? -14.07 -17.453 -2.324 1 98.75 118 PHE B CA 1
ATOM 2490 C C . PHE B 1 118 ? -15.266 -17.016 -1.494 1 98.75 118 PHE B C 1
ATOM 2492 O O . PHE B 1 118 ? -15.242 -17.094 -0.265 1 98.75 118 PHE B O 1
ATOM 2499 N N . THR B 1 119 ? -16.281 -16.531 -2.189 1 98.56 119 THR B N 1
ATOM 2500 C CA . THR B 1 119 ? -17.562 -16.312 -1.512 1 98.56 119 THR B CA 1
ATOM 2501 C C . THR B 1 119 ? -18.719 -16.516 -2.479 1 98.56 119 THR B C 1
ATOM 2503 O O . THR B 1 119 ? -18.594 -16.234 -3.672 1 98.56 119 THR B O 1
ATOM 2506 N N . ASP B 1 120 ? -19.828 -17.016 -1.938 1 97.06 120 ASP B N 1
ATOM 2507 C CA . ASP B 1 120 ? -21.078 -17.094 -2.689 1 97.06 120 ASP B CA 1
ATOM 2508 C C . ASP B 1 120 ? -22.203 -16.375 -1.962 1 97.06 120 ASP B C 1
ATOM 2510 O O . ASP B 1 120 ? -23.375 -16.594 -2.258 1 97.06 120 ASP B O 1
ATOM 2514 N N . GLY B 1 121 ? -21.828 -15.562 -0.996 1 96 121 GLY B N 1
ATOM 2515 C CA . GLY B 1 121 ? -22.812 -14.844 -0.206 1 96 121 GLY B CA 1
ATOM 2516 C C . GLY B 1 121 ? -23.188 -15.562 1.074 1 96 121 GLY B C 1
ATOM 2517 O O . GLY B 1 121 ? -23.594 -14.93 2.057 1 96 121 GLY B O 1
ATOM 2518 N N . LYS B 1 122 ? -23.094 -16.844 1.063 1 96.12 122 LYS B N 1
ATOM 2519 C CA . LYS B 1 122 ? -23.391 -17.641 2.242 1 96.12 122 LYS B CA 1
ATOM 2520 C C . LYS B 1 122 ? -22.156 -17.844 3.104 1 96.12 122 LYS B C 1
ATOM 2522 O O . LYS B 1 122 ? -22.219 -17.781 4.332 1 96.12 122 LYS B O 1
ATOM 2527 N N . ILE B 1 123 ? -21 -18.094 2.469 1 97.38 123 ILE B N 1
ATOM 2528 C CA . ILE B 1 123 ? -19.734 -18.281 3.182 1 97.38 123 ILE B CA 1
ATOM 2529 C C . ILE B 1 123 ? -18.656 -17.422 2.539 1 97.38 123 ILE B C 1
ATOM 2531 O O . ILE B 1 123 ? -18.812 -16.953 1.411 1 97.38 123 ILE B O 1
ATOM 2535 N N . ILE B 1 124 ? -17.609 -17.188 3.262 1 98.31 124 ILE B N 1
ATOM 2536 C CA . ILE B 1 124 ? -16.375 -16.562 2.805 1 98.31 124 ILE B CA 1
ATOM 2537 C C . ILE B 1 124 ? -15.18 -17.328 3.342 1 98.31 124 ILE B C 1
ATOM 2539 O O . ILE B 1 124 ? -15.055 -17.547 4.551 1 98.31 124 ILE B O 1
ATOM 2543 N N . LYS B 1 125 ? -14.383 -17.828 2.439 1 98.62 125 LYS B N 1
ATOM 2544 C CA . LYS B 1 125 ? -13.25 -18.656 2.826 1 98.62 125 LYS B CA 1
ATOM 2545 C C . LYS B 1 125 ? -12 -18.281 2.037 1 98.62 125 LYS B C 1
ATOM 2547 O O . LYS B 1 125 ? -12.062 -18.078 0.824 1 98.62 125 LYS B O 1
ATOM 2552 N N . THR B 1 126 ? -10.906 -18.156 2.748 1 98.88 126 THR B N 1
ATOM 2553 C CA . THR B 1 126 ? -9.641 -17.781 2.137 1 98.88 126 THR B CA 1
ATOM 2554 C C . THR B 1 126 ? -8.68 -18.969 2.113 1 98.88 126 THR B C 1
ATOM 2556 O O . THR B 1 126 ? -8.578 -19.703 3.092 1 98.88 126 THR B O 1
ATOM 2559 N N . PHE B 1 127 ? -8.008 -19.156 1.041 1 98.94 127 PHE B N 1
ATOM 2560 C CA . PHE B 1 127 ? -7.012 -20.203 0.826 1 98.94 127 PHE B CA 1
ATOM 2561 C C . PHE B 1 127 ? -5.645 -19.594 0.552 1 98.94 127 PHE B C 1
ATOM 2563 O O . PHE B 1 127 ? -5.5 -18.734 -0.321 1 98.94 127 PHE B O 1
ATOM 2570 N N . ILE B 1 128 ? -4.641 -20.078 1.287 1 98.88 128 ILE B N 1
ATOM 2571 C CA . ILE B 1 128 ? -3.312 -19.484 1.203 1 98.88 128 ILE B CA 1
ATOM 2572 C C . ILE B 1 128 ? -2.383 -20.422 0.421 1 98.88 128 ILE B C 1
ATOM 2574 O O . ILE B 1 128 ? -2.4 -21.641 0.618 1 98.88 128 ILE B O 1
ATOM 2578 N N . GLY B 1 129 ? -1.675 -19.922 -0.503 1 98.88 129 GLY B N 1
ATOM 2579 C CA . GLY B 1 129 ? -0.583 -20.594 -1.191 1 98.88 129 GLY B CA 1
ATOM 2580 C C . GLY B 1 129 ? 0.74 -19.859 -1.067 1 98.88 129 GLY B C 1
ATOM 2581 O O . GLY B 1 129 ? 0.796 -18.641 -1.221 1 98.88 129 GLY B O 1
ATOM 2582 N N . ILE B 1 130 ? 1.766 -20.609 -0.767 1 98.88 130 ILE B N 1
ATOM 2583 C CA . ILE B 1 130 ? 3.094 -20.031 -0.597 1 98.88 130 ILE B CA 1
ATOM 2584 C C . ILE B 1 130 ? 4.113 -20.828 -1.404 1 98.88 130 ILE B C 1
ATOM 2586 O O . ILE B 1 130 ? 4.035 -22.062 -1.468 1 98.88 130 ILE B O 1
ATOM 2590 N N . VAL B 1 131 ? 5.004 -20.188 -2.045 1 98.81 131 VAL B N 1
ATOM 2591 C CA . VAL B 1 131 ? 6.188 -20.812 -2.631 1 98.81 131 VAL B CA 1
ATOM 2592 C C . VAL B 1 131 ? 7.441 -20.094 -2.148 1 98.81 131 VAL B C 1
ATOM 2594 O O . VAL B 1 131 ? 7.586 -18.875 -2.34 1 98.81 131 VAL B O 1
ATOM 2597 N N . LYS B 1 132 ? 8.266 -20.797 -1.475 1 98.88 132 LYS B N 1
ATOM 2598 C CA . LYS B 1 132 ? 9.516 -20.219 -0.967 1 98.88 132 LYS B CA 1
ATOM 2599 C C . LYS B 1 132 ? 10.602 -20.234 -2.035 1 98.88 132 LYS B C 1
ATOM 2601 O O . LYS B 1 132 ? 10.547 -21.047 -2.973 1 98.88 132 LYS B O 1
ATOM 2606 N N . GLY B 1 133 ? 11.555 -19.375 -1.951 1 98.88 133 GLY B N 1
ATOM 2607 C CA . GLY B 1 133 ? 12.672 -19.297 -2.871 1 98.88 133 GLY B CA 1
ATOM 2608 C C . GLY B 1 133 ? 13.664 -18.203 -2.518 1 98.88 133 GLY B C 1
ATOM 2609 O O . GLY B 1 133 ? 13.906 -17.938 -1.34 1 98.88 133 GLY B O 1
ATOM 2610 N N . ALA B 1 134 ? 14.289 -17.703 -3.537 1 98.88 134 ALA B N 1
ATOM 2611 C CA . ALA B 1 134 ? 15.289 -16.656 -3.371 1 98.88 134 ALA B CA 1
ATOM 2612 C C . ALA B 1 134 ? 15.234 -15.664 -4.527 1 98.88 134 ALA B C 1
ATOM 2614 O O . ALA B 1 134 ? 14.781 -16 -5.621 1 98.88 134 ALA B O 1
ATOM 2615 N N . ILE B 1 135 ? 15.664 -14.469 -4.234 1 98.94 135 ILE B N 1
ATOM 2616 C CA . ILE B 1 135 ? 15.789 -13.469 -5.285 1 98.94 135 ILE B CA 1
ATOM 2617 C C . ILE B 1 135 ? 17.109 -13.664 -6.031 1 98.94 135 ILE B C 1
ATOM 2619 O O . ILE B 1 135 ? 18.172 -13.758 -5.414 1 98.94 135 ILE B O 1
ATOM 2623 N N . SER B 1 136 ? 17.047 -13.734 -7.32 1 98.75 136 SER B N 1
ATOM 2624 C CA . SER B 1 136 ? 18.25 -13.875 -8.148 1 98.75 136 SER B CA 1
ATOM 2625 C C . SER B 1 136 ? 19.109 -12.617 -8.102 1 98.75 136 SER B C 1
ATOM 2627 O O . SER B 1 136 ? 18.641 -11.562 -7.656 1 98.75 136 SER B O 1
ATOM 2629 N N . GLU B 1 137 ? 20.312 -12.727 -8.531 1 98.19 137 GLU B N 1
ATOM 2630 C CA . GLU B 1 137 ? 21.219 -11.578 -8.57 1 98.19 137 GLU B CA 1
ATOM 2631 C C . GLU B 1 137 ? 20.984 -10.734 -9.812 1 98.19 137 GLU B C 1
ATOM 2633 O O . GLU B 1 137 ? 21.344 -9.555 -9.844 1 98.19 137 GLU B O 1
ATOM 2638 N N . GLU B 1 138 ? 20.422 -11.414 -10.805 1 98.38 138 GLU B N 1
ATOM 2639 C CA . GLU B 1 138 ? 20.172 -10.75 -12.078 1 98.38 138 GLU B CA 1
ATOM 2640 C C . GLU B 1 138 ? 18.781 -11.078 -12.609 1 98.38 138 GLU B C 1
ATOM 2642 O O . GLU B 1 138 ? 18.156 -12.055 -12.18 1 98.38 138 GLU B O 1
ATOM 2647 N N . ILE B 1 139 ? 18.281 -10.273 -13.508 1 98.81 139 ILE B N 1
ATOM 2648 C CA . ILE B 1 139 ? 17 -10.508 -14.188 1 98.81 139 ILE B CA 1
ATOM 2649 C C . ILE B 1 139 ? 17.172 -11.586 -15.25 1 98.81 139 ILE B C 1
ATOM 2651 O O . ILE B 1 139 ? 18.047 -11.477 -16.109 1 98.81 139 ILE B O 1
ATOM 2655 N N . ARG B 1 140 ? 16.438 -12.617 -15.148 1 98.75 140 ARG B N 1
ATOM 2656 C CA . ARG B 1 140 ? 16.547 -13.734 -16.094 1 98.75 140 ARG B CA 1
ATOM 2657 C C . ARG B 1 140 ? 15.156 -14.18 -16.547 1 98.75 140 ARG B C 1
ATOM 2659 O O . ARG B 1 140 ? 14.258 -14.367 -15.734 1 98.75 140 ARG B O 1
ATOM 2666 N N . GLY B 1 141 ? 14.992 -14.398 -17.891 1 98.44 141 GLY B N 1
ATOM 2667 C CA . GLY B 1 141 ? 13.742 -14.906 -18.438 1 98.44 141 GLY B CA 1
ATOM 2668 C C . GLY B 1 141 ? 12.805 -13.805 -18.891 1 98.44 141 GLY B C 1
ATOM 2669 O O . GLY B 1 141 ? 12.906 -12.664 -18.438 1 98.44 141 GLY B O 1
ATOM 2670 N N . ASN B 1 142 ? 11.891 -14.141 -19.766 1 97.5 142 ASN B N 1
ATOM 2671 C CA . ASN B 1 142 ? 10.969 -13.156 -20.312 1 97.5 142 ASN B CA 1
ATOM 2672 C C . ASN B 1 142 ? 9.531 -13.656 -20.297 1 97.5 142 ASN B C 1
ATOM 2674 O O . ASN B 1 142 ? 8.633 -13.016 -20.844 1 97.5 142 ASN B O 1
ATOM 2678 N N . LEU B 1 143 ? 9.359 -14.75 -19.641 1 97.19 143 LEU B N 1
ATOM 2679 C CA . LEU B 1 143 ? 8.008 -15.281 -19.469 1 97.19 143 LEU B CA 1
ATOM 2680 C C . LEU B 1 143 ? 7.398 -14.805 -18.156 1 97.19 143 LEU B C 1
ATOM 2682 O O . LEU B 1 143 ? 8.094 -14.203 -17.328 1 97.19 143 LEU B O 1
ATOM 2686 N N . GLY B 1 144 ? 6.117 -14.969 -18.031 1 96.5 144 GLY B N 1
ATOM 2687 C CA . GLY B 1 144 ? 5.449 -14.586 -16.797 1 96.5 144 GLY B CA 1
ATOM 2688 C C . GLY B 1 144 ? 5.27 -13.086 -16.656 1 96.5 144 GLY B C 1
ATOM 2689 O O . GLY B 1 144 ? 5.055 -12.383 -17.656 1 96.5 144 GLY B O 1
ATOM 2690 N N . PHE B 1 145 ? 5.25 -12.633 -15.43 1 97.56 145 PHE B N 1
ATOM 2691 C CA . PHE B 1 145 ? 5.016 -11.219 -15.148 1 97.56 145 PHE B CA 1
ATOM 2692 C C . PHE B 1 145 ? 5.512 -10.852 -13.758 1 97.56 145 PHE B C 1
ATOM 2694 O O . PHE B 1 145 ? 6.023 -11.711 -13.031 1 97.56 145 PHE B O 1
ATOM 2701 N N . GLY B 1 146 ? 5.355 -9.586 -13.43 1 97.69 146 GLY B N 1
ATOM 2702 C CA . GLY B 1 146 ? 5.734 -9.109 -12.109 1 97.69 146 GLY B CA 1
ATOM 2703 C C . GLY B 1 146 ? 7.203 -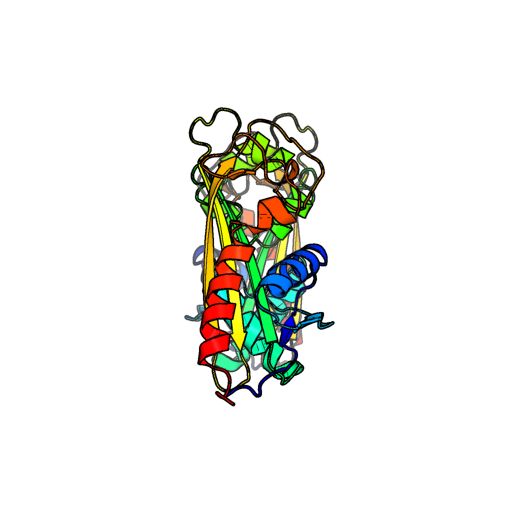9.336 -11.789 1 97.69 146 GLY B C 1
ATOM 2704 O O . GLY B 1 146 ? 8.078 -8.945 -12.57 1 97.69 146 GLY B O 1
ATOM 2705 N N . PHE B 1 147 ? 7.422 -10.062 -10.719 1 98.81 147 PHE B N 1
ATOM 2706 C CA . PHE B 1 147 ? 8.789 -10.25 -10.258 1 98.81 147 PHE B CA 1
ATOM 2707 C C . PHE B 1 147 ? 9.297 -11.641 -10.617 1 98.81 147 PHE B C 1
ATOM 2709 O O . PHE B 1 147 ? 10.336 -12.078 -10.117 1 98.81 147 PHE B O 1
ATOM 2716 N N . ASP B 1 148 ? 8.578 -12.25 -11.484 1 98.81 148 ASP B N 1
ATOM 2717 C CA . ASP B 1 148 ? 8.93 -13.594 -11.938 1 98.81 148 ASP B CA 1
ATOM 2718 C C . ASP B 1 148 ? 10.383 -13.648 -12.406 1 98.81 148 ASP B C 1
ATOM 2720 O O . ASP B 1 148 ? 11.086 -14.625 -12.156 1 98.81 148 ASP B O 1
ATOM 2724 N N . PRO B 1 149 ? 10.891 -12.648 -13.039 1 98.94 149 PRO B N 1
ATOM 2725 C CA . PRO B 1 149 ? 12.219 -12.742 -13.641 1 98.94 149 PRO B CA 1
ATOM 2726 C C . PRO B 1 149 ? 13.344 -12.711 -12.609 1 98.94 149 PRO B C 1
ATOM 2728 O O . PRO B 1 149 ? 14.508 -12.93 -12.953 1 98.94 149 PRO B O 1
ATOM 2731 N N . ILE B 1 150 ? 12.977 -12.484 -11.289 1 98.94 150 ILE B N 1
ATOM 2732 C CA . ILE B 1 150 ? 14.062 -12.43 -10.312 1 98.94 150 ILE B CA 1
ATOM 2733 C C . ILE B 1 150 ? 13.789 -13.43 -9.188 1 98.94 150 ILE B C 1
ATOM 2735 O O . ILE B 1 150 ? 14.477 -13.414 -8.164 1 98.94 150 ILE B O 1
ATOM 2739 N N . PHE B 1 151 ? 12.797 -14.219 -9.289 1 98.94 151 PHE B N 1
ATOM 2740 C CA . PHE B 1 151 ? 12.469 -15.172 -8.227 1 98.94 151 PHE B CA 1
ATOM 2741 C C . PHE B 1 151 ? 12.828 -16.594 -8.641 1 98.94 151 PHE B C 1
ATOM 2743 O O . PHE B 1 151 ? 12.336 -17.094 -9.656 1 98.94 151 PHE B O 1
ATOM 2750 N N . ILE B 1 152 ? 13.609 -17.219 -7.848 1 98.88 152 ILE B N 1
ATOM 2751 C CA . ILE B 1 152 ? 14 -18.609 -8.039 1 98.88 152 ILE B CA 1
ATOM 2752 C C . ILE B 1 152 ? 13.344 -19.484 -6.961 1 98.88 152 ILE B C 1
ATOM 2754 O O . ILE B 1 152 ? 13.734 -19.438 -5.793 1 98.88 152 ILE B O 1
ATOM 2758 N N . PRO B 1 153 ? 12.367 -20.281 -7.355 1 98.75 153 PRO B N 1
ATOM 2759 C CA . PRO B 1 153 ? 11.734 -21.125 -6.344 1 98.75 153 PRO B CA 1
ATOM 2760 C C . PRO B 1 153 ? 12.68 -22.188 -5.793 1 98.75 153 PRO B C 1
ATOM 2762 O O . PRO B 1 153 ? 13.602 -22.609 -6.488 1 98.75 153 PRO B O 1
ATOM 2765 N N . GLU B 1 154 ? 12.43 -22.547 -4.562 1 98.19 154 GLU B N 1
ATOM 2766 C CA . GLU B 1 154 ? 13.25 -23.562 -3.916 1 98.19 154 GLU B CA 1
ATOM 2767 C C . GLU B 1 154 ? 13.312 -24.844 -4.762 1 98.19 154 GLU B C 1
ATOM 2769 O O . GLU B 1 154 ? 12.289 -25.297 -5.289 1 98.19 154 GLU B O 1
ATOM 2774 N N . GLY B 1 155 ? 14.492 -25.359 -4.879 1 97.06 155 GLY B N 1
ATOM 2775 C CA . GLY B 1 155 ? 14.672 -26.594 -5.625 1 97.06 155 GLY B CA 1
ATOM 2776 C C . GLY B 1 155 ? 14.914 -26.375 -7.105 1 97.06 155 GLY B C 1
ATOM 2777 O O . GLY B 1 155 ? 15.07 -27.328 -7.867 1 97.06 155 GLY B O 1
ATOM 2778 N N . 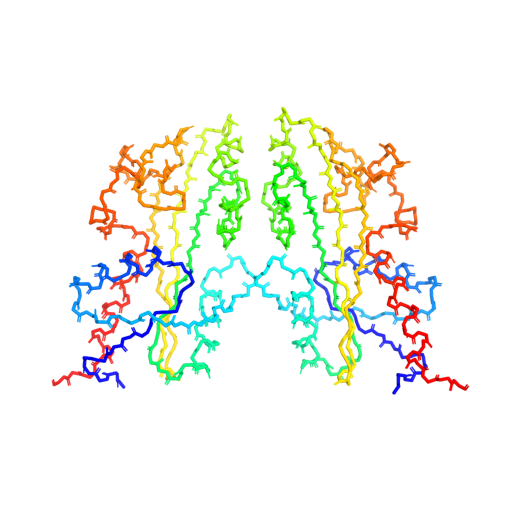GLU B 1 156 ? 14.977 -25.141 -7.531 1 97.5 156 GLU B N 1
ATOM 2779 C CA . GLU B 1 156 ? 15.195 -24.797 -8.93 1 97.5 156 GLU B CA 1
ATOM 2780 C C . GLU B 1 156 ? 16.406 -23.875 -9.086 1 97.5 156 GLU B C 1
ATOM 2782 O O . GLU B 1 156 ? 16.906 -23.312 -8.102 1 97.5 156 GLU B O 1
ATOM 2787 N N . LYS B 1 157 ? 16.891 -23.812 -10.305 1 97.94 157 LYS B N 1
ATOM 2788 C CA . LYS B 1 157 ? 17.922 -22.844 -10.656 1 97.94 157 LYS B CA 1
ATOM 2789 C C . LYS B 1 157 ? 17.344 -21.719 -11.516 1 97.94 157 LYS B C 1
ATOM 2791 O O . LYS B 1 157 ? 17.891 -20.609 -11.555 1 97.94 157 LYS B O 1
ATOM 2796 N N . ARG B 1 158 ? 16.203 -22.047 -12.133 1 98.56 158 ARG B N 1
ATOM 2797 C CA . ARG B 1 158 ? 15.547 -21.109 -13.039 1 98.56 158 ARG B CA 1
ATOM 2798 C C . ARG B 1 158 ? 14.617 -20.172 -12.273 1 98.56 158 ARG B C 1
ATOM 2800 O O . ARG B 1 158 ? 14.039 -20.562 -11.258 1 98.56 158 ARG B O 1
ATOM 2807 N N . THR B 1 159 ? 14.555 -18.953 -12.797 1 98.88 159 THR B N 1
ATOM 2808 C CA . THR B 1 159 ? 13.523 -18.062 -12.297 1 98.88 159 THR B CA 1
ATOM 2809 C C . THR B 1 159 ? 12.148 -18.469 -12.82 1 98.88 159 THR B C 1
ATOM 2811 O O . THR B 1 159 ? 12.047 -19.25 -13.773 1 98.88 159 THR B O 1
ATOM 2814 N N . PHE B 1 160 ? 11.094 -17.953 -12.203 1 98.81 160 PHE B N 1
ATOM 2815 C CA . PHE B 1 160 ? 9.742 -18.188 -12.695 1 98.81 160 PHE B CA 1
ATOM 2816 C C . PHE B 1 160 ? 9.609 -17.734 -14.148 1 98.81 160 PHE B C 1
ATOM 2818 O O . PHE B 1 160 ? 8.875 -18.344 -14.93 1 98.81 160 PHE B O 1
ATOM 2825 N N . ALA B 1 161 ? 10.328 -16.703 -14.555 1 98.75 161 ALA B N 1
ATOM 2826 C CA . ALA B 1 161 ? 10.203 -16.141 -15.898 1 98.75 161 ALA B CA 1
ATOM 2827 C C . ALA B 1 161 ? 10.953 -17 -16.906 1 98.75 161 ALA B C 1
ATOM 2829 O O . ALA B 1 161 ? 10.906 -16.734 -18.125 1 98.75 161 ALA B O 1
ATOM 2830 N N . GLU B 1 162 ? 11.68 -17.953 -16.484 1 98.81 162 GLU B N 1
ATOM 2831 C CA . GLU B 1 162 ? 12.352 -18.891 -17.359 1 98.81 162 GLU B CA 1
ATOM 2832 C C . GLU B 1 162 ? 11.562 -20.188 -17.484 1 98.81 162 GLU B C 1
ATOM 2834 O O . GLU B 1 162 ? 12.016 -21.141 -18.125 1 98.81 162 GLU B O 1
ATOM 2839 N N . MET B 1 163 ? 10.383 -20.25 -16.938 1 98.31 163 MET B N 1
ATOM 2840 C CA . MET B 1 163 ? 9.5 -21.422 -16.953 1 98.31 163 MET B CA 1
ATOM 2841 C C . MET B 1 163 ? 8.25 -21.141 -17.781 1 98.31 163 MET B C 1
ATOM 2843 O O . MET B 1 163 ? 7.75 -20.016 -17.812 1 98.31 163 MET B O 1
ATOM 2847 N N . SER B 1 164 ? 7.793 -22.203 -18.422 1 97.5 164 SER B N 1
ATOM 2848 C CA . SER B 1 164 ? 6.477 -22.078 -19.031 1 97.5 164 SER B CA 1
ATOM 2849 C C . SER B 1 164 ? 5.387 -21.906 -17.969 1 97.5 164 SER B C 1
ATOM 2851 O O . SER B 1 164 ? 5.602 -22.203 -16.797 1 97.5 164 SER B O 1
ATOM 2853 N N . LEU B 1 165 ? 4.277 -21.391 -18.438 1 97 165 LEU B N 1
ATOM 2854 C CA . LEU B 1 165 ? 3.139 -21.25 -17.531 1 97 165 LEU B CA 1
ATOM 2855 C C . LEU B 1 165 ? 2.771 -22.594 -16.906 1 97 165 LEU B C 1
ATOM 2857 O O . LEU B 1 165 ? 2.488 -22.672 -15.703 1 97 165 LEU B O 1
ATOM 2861 N N . GLU B 1 166 ? 2.781 -23.625 -17.672 1 95.88 166 GLU B N 1
ATOM 2862 C CA . GLU B 1 166 ? 2.457 -24.969 -17.203 1 95.88 166 GLU B CA 1
ATOM 2863 C C . GLU B 1 166 ? 3.434 -25.422 -16.125 1 95.88 166 GLU B C 1
ATOM 2865 O O . GLU B 1 166 ? 3.023 -25.969 -15.102 1 95.88 166 GLU B O 1
ATOM 2870 N N . GLU B 1 167 ? 4.707 -25.203 -16.359 1 96.81 167 GLU B N 1
ATOM 2871 C CA . GLU B 1 167 ? 5.734 -25.578 -15.391 1 96.81 167 GLU B CA 1
ATOM 2872 C C . GLU B 1 167 ? 5.551 -24.812 -14.086 1 96.81 167 GLU B C 1
ATOM 2874 O O . GLU B 1 167 ? 5.594 -25.406 -13.008 1 96.81 167 GLU B O 1
ATOM 2879 N N . LYS B 1 168 ? 5.359 -23.531 -14.18 1 97.56 168 LYS B N 1
ATOM 2880 C CA . LYS B 1 168 ? 5.184 -22.688 -13.008 1 97.56 168 LYS B CA 1
ATOM 2881 C C . LYS B 1 168 ? 3.943 -23.078 -12.219 1 97.56 168 LYS B C 1
ATOM 2883 O O . LYS B 1 168 ? 3.986 -23.172 -10.984 1 97.56 168 LYS B O 1
ATOM 2888 N N . ASN B 1 169 ? 2.896 -23.406 -12.898 1 96.25 169 ASN B N 1
ATOM 2889 C CA . ASN B 1 169 ? 1.604 -23.672 -12.273 1 96.25 169 ASN B CA 1
ATOM 2890 C C . ASN B 1 169 ? 1.599 -25.016 -11.547 1 96.25 169 ASN B C 1
ATOM 2892 O O . ASN B 1 169 ? 0.653 -25.344 -10.82 1 96.25 169 ASN B O 1
ATOM 2896 N N . ARG B 1 170 ? 2.609 -25.781 -11.656 1 94.5 170 ARG B N 1
ATOM 2897 C CA . ARG B 1 170 ? 2.68 -27.047 -10.938 1 94.5 170 ARG B CA 1
ATOM 2898 C C . ARG B 1 170 ? 2.855 -26.812 -9.438 1 94.5 170 ARG B C 1
ATOM 2900 O O . ARG B 1 170 ? 2.498 -27.672 -8.625 1 94.5 170 ARG B O 1
ATOM 2907 N N . TYR B 1 171 ? 3.436 -25.594 -9.156 1 94.44 171 TYR B N 1
ATOM 2908 C CA . TYR B 1 171 ? 3.779 -25.484 -7.742 1 94.44 171 TYR B CA 1
ATOM 2909 C C . TYR B 1 171 ? 3.752 -24.031 -7.289 1 94.44 171 TYR B C 1
ATOM 2911 O O . TYR B 1 171 ? 4.07 -23.719 -6.137 1 94.44 171 TYR B O 1
ATOM 2919 N N . SER B 1 172 ? 3.371 -23.156 -8.125 1 97.75 172 SER B N 1
ATOM 2920 C CA . SER B 1 172 ? 3.42 -21.734 -7.785 1 97.75 172 SER B CA 1
ATOM 2921 C C . SER B 1 172 ? 2.496 -21.422 -6.613 1 97.75 172 SER B C 1
ATOM 2923 O O . SER B 1 172 ? 1.665 -22.234 -6.23 1 97.75 172 SER B O 1
ATOM 2925 N N . HIS B 1 173 ? 2.686 -20.266 -6.051 1 98.81 173 HIS B N 1
ATOM 2926 C CA . HIS B 1 173 ? 1.864 -19.766 -4.953 1 98.81 173 HIS B CA 1
ATOM 2927 C C . HIS B 1 173 ? 0.394 -19.703 -5.352 1 98.81 173 HIS B C 1
ATOM 2929 O O . HIS B 1 173 ? -0.481 -20.109 -4.586 1 98.81 173 HIS B O 1
ATOM 2935 N N . ARG B 1 174 ? 0.123 -19.188 -6.5 1 98.62 174 ARG B N 1
ATOM 2936 C CA . ARG B 1 174 ? -1.256 -19.078 -6.965 1 98.62 174 ARG B CA 1
ATOM 2937 C C . ARG B 1 174 ? -1.86 -20.438 -7.238 1 98.62 174 ARG B C 1
ATOM 2939 O O . ARG B 1 174 ? -3.018 -20.703 -6.898 1 98.62 174 ARG B O 1
ATOM 2946 N N . ALA B 1 175 ? -1.074 -21.375 -7.828 1 98.44 175 ALA B N 1
ATOM 2947 C CA . ALA B 1 175 ? -1.533 -22.734 -8.07 1 98.44 175 ALA B CA 1
ATOM 2948 C C . ALA B 1 175 ? -1.865 -23.453 -6.762 1 98.44 175 ALA B C 1
ATOM 2950 O O . ALA B 1 175 ? -2.885 -24.141 -6.66 1 98.44 175 ALA B O 1
ATOM 2951 N N . ARG B 1 176 ? -1.027 -23.25 -5.805 1 98.69 176 ARG B N 1
ATOM 2952 C CA . ARG B 1 176 ? -1.223 -23.906 -4.512 1 98.69 176 ARG B CA 1
ATOM 2953 C C . ARG B 1 176 ? -2.482 -23.391 -3.826 1 98.69 176 ARG B C 1
ATOM 2955 O O . ARG B 1 176 ? -3.252 -24.172 -3.26 1 98.69 176 ARG B O 1
ATOM 2962 N N . ALA B 1 177 ? -2.672 -22.078 -3.824 1 98.81 177 ALA B N 1
ATOM 2963 C CA . ALA B 1 177 ? -3.896 -21.516 -3.264 1 98.81 177 ALA B CA 1
ATOM 2964 C C . ALA B 1 177 ? -5.129 -22.047 -3.99 1 98.81 177 ALA B C 1
ATOM 2966 O O . ALA B 1 177 ? -6.113 -22.422 -3.354 1 98.81 177 ALA B O 1
ATOM 2967 N N . PHE B 1 178 ? -5.086 -22.078 -5.309 1 98.69 178 PHE B N 1
ATOM 2968 C CA . PHE B 1 178 ? -6.219 -22.5 -6.117 1 98.69 178 PHE B CA 1
ATOM 2969 C C . PHE B 1 178 ? -6.531 -23.969 -5.875 1 98.69 178 PHE B C 1
ATOM 2971 O O . PHE B 1 178 ? -7.699 -24.375 -5.848 1 98.69 178 PHE B O 1
ATOM 2978 N N . ALA B 1 179 ? -5.52 -24.797 -5.742 1 98.19 179 ALA B N 1
ATOM 2979 C CA . ALA B 1 179 ? -5.73 -26.219 -5.488 1 98.19 179 ALA B CA 1
ATOM 2980 C C . ALA B 1 179 ? -6.531 -26.438 -4.207 1 98.19 179 ALA B C 1
ATOM 2982 O O . ALA B 1 179 ? -7.441 -27.266 -4.168 1 98.19 179 ALA B O 1
ATOM 2983 N N . LYS B 1 180 ? -6.16 -25.703 -3.184 1 98.5 180 LYS B N 1
ATOM 2984 C CA . LYS B 1 180 ? -6.906 -25.781 -1.932 1 98.5 180 LYS B CA 1
ATOM 2985 C C . LYS B 1 180 ? -8.359 -25.344 -2.125 1 98.5 180 LYS B C 1
ATOM 2987 O O . LYS B 1 180 ? -9.273 -25.969 -1.58 1 98.5 180 LYS B O 1
ATOM 2992 N N . PHE B 1 181 ? -8.523 -24.328 -2.83 1 98.44 181 PHE B N 1
ATOM 2993 C CA . PHE B 1 181 ? -9.859 -23.859 -3.166 1 98.44 181 PHE B CA 1
ATOM 2994 C C . PHE B 1 181 ? -10.641 -24.922 -3.932 1 98.44 181 PHE B C 1
ATOM 2996 O O . PHE B 1 181 ? -11.805 -25.188 -3.627 1 98.44 181 PHE B O 1
ATOM 3003 N N . ALA B 1 182 ? -10.023 -25.5 -4.961 1 97.06 182 ALA B N 1
ATOM 3004 C CA . ALA B 1 182 ? -10.672 -26.516 -5.781 1 97.06 182 ALA B CA 1
ATOM 3005 C C . ALA B 1 182 ? -11.117 -27.703 -4.938 1 97.06 182 ALA B C 1
ATOM 3007 O O . ALA B 1 182 ? -12.219 -28.234 -5.121 1 97.06 182 ALA B O 1
ATOM 3008 N N . GLU B 1 183 ? -10.227 -28.109 -4.027 1 96.5 183 GLU B N 1
ATOM 3009 C CA . GLU B 1 183 ? -10.562 -29.203 -3.117 1 96.5 183 GLU B CA 1
ATOM 3010 C C . GLU B 1 183 ? -11.789 -28.859 -2.277 1 96.5 183 GLU B C 1
ATOM 3012 O O . GLU B 1 183 ? -12.695 -29.672 -2.133 1 96.5 183 GLU B O 1
ATOM 3017 N N . PHE B 1 184 ? -11.789 -27.688 -1.74 1 97.12 184 PHE B N 1
ATOM 3018 C CA . PHE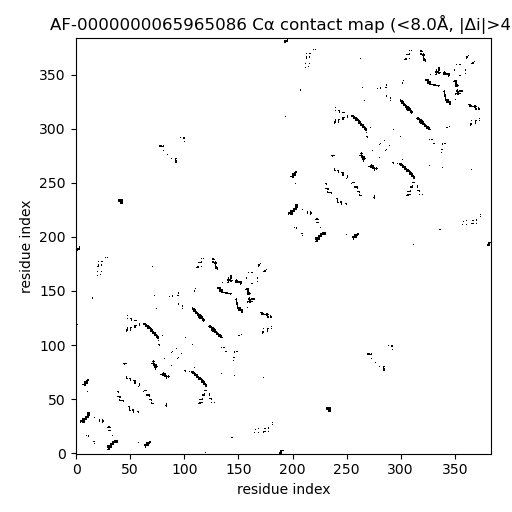 B 1 184 ? -12.93 -27.219 -0.957 1 97.12 184 PHE B CA 1
ATOM 3019 C C . PHE B 1 184 ? -14.203 -27.203 -1.801 1 97.12 184 PHE B C 1
ATOM 3021 O O . PHE B 1 184 ? -15.25 -27.656 -1.351 1 97.12 184 PHE B O 1
ATOM 3028 N N . LEU B 1 185 ? -14.102 -26.625 -3.014 1 95.06 185 LEU B N 1
ATOM 3029 C CA . LEU B 1 185 ? -15.25 -26.484 -3.895 1 95.06 185 LEU B CA 1
ATOM 3030 C C . LEU B 1 185 ? -15.883 -27.844 -4.184 1 95.06 185 LEU B C 1
ATOM 3032 O O . LEU B 1 185 ? -17.109 -27.953 -4.273 1 95.06 185 LEU B O 1
ATOM 3036 N N . GLU B 1 186 ? -15.047 -28.812 -4.332 1 91.25 186 GLU B N 1
ATOM 3037 C CA . GLU B 1 186 ? -15.531 -30.172 -4.57 1 91.25 186 GLU B CA 1
ATOM 3038 C C . GLU B 1 186 ? -16.422 -30.656 -3.434 1 91.25 186 GLU B C 1
ATOM 3040 O O . GLU B 1 186 ? -17.422 -31.344 -3.668 1 91.25 186 GLU B O 1
ATOM 3045 N N . SER B 1 187 ? -16.031 -30.297 -2.234 1 91.06 187 SER B N 1
ATOM 3046 C CA . SER B 1 187 ? -16.797 -30.703 -1.063 1 91.06 187 SER B CA 1
ATOM 3047 C C . SER B 1 187 ? -18 -29.797 -0.832 1 91.06 187 SER B C 1
ATOM 3049 O O . SER B 1 187 ? -18.969 -30.188 -0.182 1 91.06 187 SER B O 1
ATOM 3051 N N . TYR B 1 188 ? -17.859 -28.672 -1.271 1 92 188 TYR B N 1
ATOM 3052 C CA . TYR B 1 188 ? -18.875 -27.656 -1.017 1 92 188 TYR B CA 1
ATOM 3053 C C . TYR B 1 188 ? -19.969 -27.688 -2.082 1 92 188 TYR B C 1
ATOM 3055 O O . TYR B 1 188 ? -21.047 -27.109 -1.902 1 92 188 TYR B O 1
ATOM 3063 N N . THR B 1 189 ? -19.719 -28.281 -3.197 1 85 189 THR B N 1
ATOM 3064 C CA . THR B 1 189 ? -20.703 -28.406 -4.254 1 85 189 THR B CA 1
ATOM 3065 C C . THR B 1 189 ? -21.641 -29.594 -3.99 1 85 189 THR B C 1
ATOM 3067 O O . THR B 1 189 ? -21.234 -30.562 -3.355 1 85 189 THR B O 1
ATOM 3070 N N . GLU B 1 190 ? -22.922 -29.297 -4.219 1 74.88 190 GLU B N 1
ATOM 3071 C CA . GLU B 1 190 ? -23.938 -30.328 -4.051 1 74.88 190 GLU B CA 1
ATOM 3072 C C . GLU B 1 190 ? -23.562 -31.609 -4.809 1 74.88 190 GLU B C 1
ATOM 3074 O O . GLU B 1 190 ? -23.141 -31.547 -5.961 1 74.88 190 GLU B O 1
ATOM 3079 N N . LYS B 1 191 ? -23.375 -32.594 -3.873 1 61.09 191 LYS B N 1
ATOM 3080 C CA . LYS B 1 191 ? -23.188 -33.906 -4.496 1 61.09 191 LYS B CA 1
ATOM 3081 C C . LYS B 1 191 ? -24.375 -34.281 -5.371 1 61.09 191 LYS B C 1
ATOM 3083 O O . LYS B 1 191 ? -25.531 -34.094 -4.977 1 61.09 191 LYS B O 1
ATOM 3088 N N . GLU B 1 192 ? -24.219 -34.25 -6.762 1 48.06 192 GLU B N 1
ATOM 3089 C CA . GLU B 1 192 ? -25.312 -34.875 -7.48 1 48.06 192 GLU B CA 1
ATOM 3090 C C . GLU B 1 192 ? -25.688 -36.219 -6.852 1 48.06 192 GLU B C 1
ATOM 3092 O O . GLU B 1 192 ? -24.844 -36.906 -6.254 1 48.06 192 GLU B O 1
#

Solvent-accessible surface area (backbone atoms only — not comparable to full-atom values): 20097 Å² total; per-residue (Å²): 113,45,64,73,88,58,65,32,31,34,50,59,89,47,68,66,59,51,54,52,51,52,58,54,26,61,79,68,78,52,51,72,40,83,42,86,68,83,77,63,35,49,65,57,92,43,46,56,60,28,15,47,52,26,34,54,55,45,35,76,72,67,70,50,44,30,35,22,70,32,58,26,42,28,23,56,78,36,66,32,46,56,23,69,45,28,68,61,41,52,74,36,48,26,70,64,40,55,43,57,70,41,61,93,52,82,67,39,43,24,33,36,38,19,18,34,14,39,34,62,84,84,54,77,49,75,24,72,9,66,30,54,29,28,52,48,93,56,82,38,58,83,37,80,58,91,63,21,25,31,31,23,42,66,96,54,89,52,24,46,5,64,33,53,70,71,64,42,49,73,57,31,16,60,34,43,10,47,50,53,44,52,56,49,48,62,70,45,25,49,78,124,113,45,63,74,89,60,66,33,31,35,52,59,88,47,68,67,58,50,53,52,51,52,59,54,26,61,80,68,77,51,51,73,39,83,42,86,66,84,79,62,37,51,66,54,92,41,49,55,60,26,15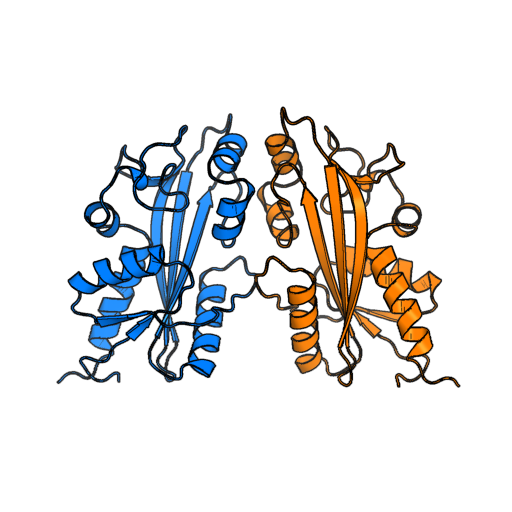,46,52,24,35,55,56,44,35,75,72,67,70,51,41,30,35,20,70,33,57,26,44,28,25,57,78,35,67,32,44,55,23,70,45,28,68,61,41,50,76,35,48,27,68,64,40,54,46,56,68,43,60,94,51,82,66,38,44,26,32,36,38,18,20,35,15,39,34,62,84,83,54,76,50,75,24,71,9,65,30,52,28,29,52,47,92,55,83,38,58,83,36,81,57,90,61,21,25,32,32,22,43,66,96,53,87,52,25,48,5,63,34,53,70,71,63,42,48,73,58,30,16,60,36,43,10,47,51,53,44,52,56,48,47,63,70,46,25,49,77,126

Sequence (384 aa):
MLRRGVKIGVLTNNENKFIELKEIAKNFNIELEHLRGEKIEIQSDDLEEISRTAANLAYLIFRRPLIVDDSGLFVQALQNFPGPYTNFVKNTIGLKGILKLLEGIKDRSAYFMTALTFTDGKIIKTFIGIVKGAISEEIRGNLGFGFDPIFIPEGEKRTFAEMSLEEKNRYSHRARAFAKFAEFLESYTEKEMLRRGVKIGVLTNNENKFIELKEIAKNFNIELEHLRGEKIEIQSDDLEEISRTAANLAYLIFRRPLIVDDSGLFVQALQNFPGPYTNFVKNTIGLKGILKLLEGIKDRSAYFMTALTFTDGKIIKTFIGIVKGAISEEIRGNLGFGFDPIFIPEGEKRTFAEMSLEEKNRYSHRARAFAKFAEFLESYTEKE

Foldseek 3Di:
DAAPPDEAEEEDPDPLLVVLLCVLCVVLVHHYDYDDDDQDFDDDLDQQVRQQVSQVVVCVPPLAKYKYKFKAKAWVVVVGPPGRCLVVCCVPCRQVNVLVVCVPPDRFKMKMKMWMWIDNPVDIDIFMFMFIFGFANDFQAQAGDRNQRGTDTPPGPHGNRNDDSVRCLVHHGSNRRVVVVSVVVVVVYDDD/DAAPPDEAEEEDPDPLLVVLLCVLCVVLVHHYDYDDDDQDFDDDLDQQVRQQVSQVVVCVPPLAKYKYKFKAKAWVVVVGPPGRCLVVCCVPCRQVNVLVVCVPPDRFKMKMKMWMWIDNPVDIDIFMFMFIFGFANDFQAQAGDRNQRGTDTPPGPHGNRNDDSVRCLVHHGSNRRVVVVSVVCVVVYDDD

pLDDT: mean 96.36, std 6.14, range [47.97, 98.94]

Organism: Saccharolobus solfataricus (strain ATCC 35092 / DSM 1617 / JCM 11322 / P2) (NCBI:txid273057)